Protein AF-A0A970DCN6-F1 (afdb_monomer)

Foldseek 3Di:
DDDDLQADQEEEEDAPVCLVLRVVLCNLLRNQEYEYFVVGDHDPSRLPDNHAYEYEDALQQLDQPVCVVCVVFFFKFKDKFDWDFAQDQKDKTQRQAFFDPQFKDFDPVDPCLVAKWKDQLQVRDTADSVQWDDDNVRNMIMGGRDDGGTIMMMTGMIGGAAQDVNVCCCVVVVVDPPDGGTGGQCVDPVSLVVSLVSLLVVLVVSLSHQEYEYQAFHFFFDWTATPDPVCGTPDFFDAACRRNDDPVLQVVLCVVVVDGDHSCLQCVSVPRQGQFFLHDPVRVSVQQSLLVVRLVSLLVSQVSCVVSVHAYEHESHTRCRSCQQLDPSNLSSQHQEYEYEAQALLVLVVQLVRPNHNFGEYAYDDALDCARPVRARCLHPPHDVQVSRLQSCLRRVLLCLQGNGSHYYHHDDSVSCPPPVSNSNSSSVSSSVNSVSVVLVVQFGWAADPAAEEQEFSQWSSQRSHTRPHQDFPFFQSQLSSLCSNHRHHYGGDYLVRCLVPFDDPRHQEYEQGGDANTRRLPHPSLQDVVSVVRVLVCQLVAHFYEYAAQHCAYPDDPFGRSVCVQQQKGADPPPCPVPDADDEDADPDDQLCPLPPDADPQDDFAPRMGGPDHQKHQNHDDPRHRQWIWHRNNNFIYIYGRHHGNDLSRSSSVLSSVCVRSVNSLCSLAQDKPDSQKHWTAGVSQQKIKIFGSAQAWDWIWTQHNVRDTDIDIDHGGDMDIDRD

Sequence (726 aa):
MGKDYTKGSFTLPGEAGYEELTLELAEKWGADVIRDSDGTQLSEQILASDYDIYSTLCLIRADNEWAKANMDKLQQCFLMSYPVVAESDTVTIDLLRGYNKDQFLVNCNDDPKEFWQVFNRTTGEEVPLSDWTLDPEKGTVTVKNTFKWHRYTVNFLVYRIWEEISAYNHVTNDWGDREHLMPIEPMYPETQARILEILEQWLIDHPHTKVVRFTSLFYNFFWLWSDDPKQRFIVNDWGSYEFSVNAYAIREFEKVKGYRLTSEDFVNKGLYNNSYLPPAKKYRDWMEFINNFVVDFGKKCVELVHKHGKKAYVFYNDHWVGMEPTLERWKEFNFDGIIDGIFNGFEARKVAETPHVDVREIRLHPYFFPTGVNGAPSFLPEGNPTLECKTYWMDIRRALLRKCVDRIGFGGYLSLVANHPDFIEYVAELAQEFRRIKELHQIDQPNTSSFKVAFLTAWGNMRAWGCRGHFNRGNFYNEAMESISGLPVEIEFISFDDILANGIPDHIQVIINAGRLDDAWSGGWYWKNPKVIEIITEWVSQGGGLIGIGEPSAAKHSSQYFQLSHLFGVEREIGLTVAWEKYPYEKTEKHFITADLSEQVDLGKVIDGIYVLGPETKVLAEQDGCPVITEYQFKQGRVIYFAGHQFKPDNIRLLHRAIFYAAGKEEEFADWLSSNINVECAYFAKANQLVVINNSFEVQTATITTPNKKEIKVELEPNASVFIDL

Radius of gyration: 27.16 Å; Cα contacts (8 Å, |Δi|>4): 1627; chains: 1; bounding box: 63×73×74 Å

pLDDT: mean 95.56, std 4.94, range [37.28, 98.94]

Solvent-accessible surface area (backbone atoms only — not comparable to full-atom values): 37819 Å² total; per-residue (Å²): 130,83,83,82,48,62,62,50,57,26,36,38,32,27,36,54,94,40,59,69,60,40,56,52,48,30,61,63,44,6,36,46,31,38,23,49,28,96,94,51,45,65,37,70,71,61,61,70,41,97,51,45,27,39,38,79,43,41,63,36,50,70,50,50,69,61,35,70,76,36,64,90,45,33,28,21,24,70,47,63,24,66,72,43,68,16,86,37,50,47,39,76,42,57,51,61,60,70,39,28,66,71,39,45,41,79,48,76,86,56,61,56,87,79,54,35,47,38,31,36,66,69,82,69,44,74,52,60,78,89,37,45,47,79,40,78,92,78,45,29,37,40,36,47,84,38,58,62,73,32,32,35,33,43,31,39,52,25,33,37,53,31,32,64,68,63,47,49,52,35,68,75,66,63,52,77,87,62,79,73,43,28,30,40,32,62,88,43,70,70,43,40,53,50,46,52,51,51,49,56,51,49,58,65,76,42,74,66,48,44,29,43,33,26,60,17,60,71,21,40,39,30,70,41,47,25,64,44,81,92,46,46,62,74,44,70,21,47,72,10,64,51,42,68,37,38,77,66,55,46,55,52,44,22,73,75,71,72,53,76,82,54,44,58,72,45,34,44,94,76,55,43,64,29,67,54,44,45,75,51,71,72,48,50,54,48,50,51,53,44,23,52,51,42,39,63,52,47,20,56,55,35,52,52,39,45,75,71,76,27,41,34,30,39,32,75,44,68,17,35,51,37,55,53,62,70,43,84,66,37,55,68,33,61,41,46,23,42,32,35,82,42,70,32,13,25,48,41,41,38,48,36,65,48,63,74,48,85,34,27,33,41,31,44,48,64,49,41,38,52,56,30,98,89,69,44,44,35,55,38,96,90,33,54,45,44,61,49,28,52,56,30,46,48,40,25,47,43,8,39,63,64,43,49,50,65,30,41,31,47,48,37,47,48,79,64,51,75,86,37,65,70,36,57,51,49,50,30,54,49,44,31,50,49,46,54,56,37,50,48,59,74,70,29,65,46,61,54,50,100,50,28,36,28,42,43,19,49,58,14,42,78,45,48,63,58,59,61,56,70,93,57,83,91,38,36,41,55,22,50,46,43,38,49,32,46,41,61,58,45,80,47,42,39,23,57,67,50,36,74,74,71,45,78,60,88,68,51,33,28,41,38,27,20,21,40,67,55,20,9,42,22,24,12,76,56,58,73,37,66,66,57,53,50,54,53,51,51,45,24,44,73,36,30,8,39,38,32,26,40,32,33,41,20,34,100,48,93,96,44,46,30,67,50,23,89,48,40,26,35,43,60,60,82,80,84,52,79,90,53,88,73,59,79,84,66,73,46,90,78,50,82,46,59,67,82,63,90,66,82,90,77,36,72,69,62,54,71,53,34,44,46,75,46,86,75,36,43,25,61,38,67,56,98,93,24,56,37,27,33,40,13,74,39,83,62,7,29,18,36,32,25,20,31,42,43,70,45,48,70,46,36,50,32,51,53,35,41,52,31,51,22,51,73,36,64,86,60,58,53,44,58,28,50,76,27,67,52,36,51,57,42,42,23,72,82,70,39,33,38,38,37,37,31,65,40,90,50,75,44,66,38,39,35,25,36,82,88,68,51,75,46,78,50,77,37,54,49,61,33,73,48,80,43,81,115

Secondary structure (DSSP, 8-state):
-----SSSSEEEE--TT-HHHHHHHHHHHT-SEEE--TT----HHHHTSSSEEEEEE-GGGS-HHHHHHTGGGB-EEEEEPPPEE-SSSEEEEESSTTB-TTTEEE--SS-HHHH-EEEETTTTEEPPGGGEEEETTTTEEEEESPPTT-EEEEEEEEEE-S-HHHHHHHHHTT-TTPPPPPPB-TTSHHHHHHHHHHHHHHHHH-TTEEEEEES--SB--EEEEBS-GGG-EEEEETT--GGG--HHHHHHHHHHHSS---HHHHHGGGTTT-TTSPPPHHHHHHHHHHHHHHHHHHHHHHHHHHHTT-EEEEESSSS-BTT-TTSGGGGGG--SEEEEE--SHHHHHHHHT--S-SEEEEE-SS-BSSS-TTS--TTSTT--HHHHHHHHHHHHHHHHHHS--SEEE--B-GGGGTT-HHHHHHHHHHHHHHHHHHHHHHH------SSEEEEEESSGGGGTT--SSS--TT-HHHHHHHHHHTSSSEEEEEEHHHHHHH-S-TTEEEEEEEE-TT-TTTTGGGGG-HHHHHHHHHHHHTT-EEEEEESTTEEEETTEEETTHHHHSEEE-SSSSTTSPPPP--B-S--STTTT--SS---SS---SEEESSTTSEEEEEETTEEEEEEEEETTEEEEEES----SHHHHHHHHHHHHHHTT-TTTTTTTEESSTTEEEEEETTTTEEEEEE-SSS-EEEEEEPTT--EEEEEE-TT-EEEEE-

Nearest PDB structures (foldseek):
  3wfz-assembly2_C  TM=9.511E-01  e=4.112E-90  Bifidobacterium longum subsp. longum JCM 1217
  2zut-assembly2_D  TM=9.539E-01  e=1.797E-88  Bifidobacterium longum
  2zus-assembly1_B  TM=9.542E-01  e=6.720E-88  Bifidobacterium longum
  2zuw-assembly1_B  TM=9.445E-01  e=1.652E-87  Bifidobacterium longum
  2zuw-assembly2_D  TM=9.182E-01  e=2.572E-83  Bifidobacterium longum

Structure (mmCIF, N/CA/C/O backbone):
data_AF-A0A970DCN6-F1
#
_entry.id   AF-A0A970DCN6-F1
#
loop_
_atom_site.group_PDB
_atom_site.id
_atom_site.type_symbol
_atom_site.label_atom_id
_atom_site.label_alt_id
_atom_site.label_comp_id
_atom_site.label_asym_id
_atom_site.label_entity_id
_atom_site.label_seq_id
_atom_site.pdbx_PDB_ins_code
_atom_site.Cartn_x
_atom_site.Cartn_y
_atom_site.Cartn_z
_atom_site.occupancy
_atom_site.B_iso_or_equiv
_atom_site.auth_seq_id
_atom_site.auth_comp_id
_atom_site.auth_asym_id
_atom_site.auth_atom_id
_atom_site.pdbx_PDB_model_num
ATOM 1 N N . MET A 1 1 ? -10.907 -24.173 35.607 1.00 37.28 1 MET A N 1
ATOM 2 C CA . MET A 1 1 ? -9.503 -24.269 35.158 1.00 37.28 1 MET A CA 1
ATOM 3 C C . MET A 1 1 ? -9.335 -23.203 34.101 1.00 37.28 1 MET A C 1
ATOM 5 O O . MET A 1 1 ? -10.113 -23.217 33.156 1.00 37.28 1 MET A O 1
ATOM 9 N N . GLY A 1 2 ? -8.463 -22.220 34.337 1.00 56.88 2 GLY A N 1
ATOM 10 C CA . GLY A 1 2 ? -8.186 -21.182 33.342 1.00 56.88 2 GLY A CA 1
ATOM 11 C C . GLY A 1 2 ? -7.625 -21.826 32.079 1.00 56.88 2 GLY A C 1
ATOM 12 O O . GLY A 1 2 ? -6.911 -22.825 32.176 1.00 56.88 2 GLY A O 1
ATOM 13 N N . LYS A 1 3 ? -8.015 -21.315 30.913 1.00 67.81 3 LYS A N 1
ATOM 14 C CA . LYS A 1 3 ? -7.442 -21.761 29.646 1.00 67.81 3 LYS A CA 1
ATOM 15 C C . LYS A 1 3 ? -5.976 -21.343 29.571 1.00 67.81 3 LYS A C 1
ATOM 17 O O . LYS A 1 3 ? -5.603 -20.294 30.092 1.00 67.81 3 LYS A O 1
ATOM 22 N N . ASP A 1 4 ? -5.173 -22.199 28.958 1.00 82.12 4 ASP A N 1
ATOM 23 C CA . ASP A 1 4 ? -3.737 -22.015 28.810 1.00 82.12 4 ASP A CA 1
ATOM 24 C C . ASP A 1 4 ? -3.438 -21.285 27.492 1.00 82.12 4 ASP A C 1
ATOM 26 O O . ASP A 1 4 ? -3.705 -21.813 26.413 1.00 82.12 4 ASP A O 1
ATOM 30 N N . TYR A 1 5 ? -2.905 -20.065 27.586 1.00 90.75 5 TYR A N 1
ATOM 31 C CA . TYR A 1 5 ? -2.490 -19.249 26.439 1.00 90.75 5 TYR A CA 1
ATOM 32 C C . TYR A 1 5 ? -0.970 -19.286 26.227 1.00 90.75 5 TYR A C 1
ATOM 34 O O . TYR A 1 5 ? -0.407 -18.381 25.615 1.00 90.75 5 TYR A O 1
ATOM 42 N N . THR A 1 6 ? -0.267 -20.291 26.750 1.00 90.38 6 THR A N 1
ATOM 43 C CA . THR A 1 6 ? 1.201 -20.324 26.692 1.00 90.38 6 THR A CA 1
ATOM 44 C C . THR A 1 6 ? 1.769 -20.895 25.397 1.00 90.38 6 THR A C 1
ATOM 46 O O . THR A 1 6 ? 2.939 -20.641 25.144 1.00 90.38 6 THR A O 1
ATOM 49 N N . LYS A 1 7 ? 0.991 -21.592 24.547 1.00 94.38 7 LYS A N 1
ATOM 50 C CA . LYS A 1 7 ? 1.510 -22.266 23.336 1.00 94.38 7 LYS A CA 1
ATOM 51 C C . LYS A 1 7 ? 0.665 -22.075 22.073 1.00 94.38 7 LYS A C 1
ATOM 53 O O . LYS A 1 7 ? -0.546 -21.866 22.137 1.00 94.38 7 LYS A O 1
ATOM 58 N N . GLY A 1 8 ? 1.321 -22.211 20.921 1.00 96.06 8 GLY A N 1
ATOM 59 C CA . GLY A 1 8 ? 0.730 -22.224 19.585 1.00 96.06 8 GLY A CA 1
ATOM 60 C C . GLY A 1 8 ? 0.589 -20.845 18.940 1.00 96.06 8 GLY A C 1
ATOM 61 O O . GLY A 1 8 ? 0.765 -19.813 19.588 1.00 96.06 8 GLY A O 1
ATOM 62 N N . SER A 1 9 ? 0.201 -20.828 17.661 1.00 97.31 9 SER A N 1
ATOM 63 C CA . SER A 1 9 ? -0.069 -19.597 16.889 1.00 97.31 9 SER A CA 1
ATOM 64 C C . SER A 1 9 ? 1.116 -18.614 16.833 1.00 97.31 9 SER A C 1
ATOM 66 O O . SER A 1 9 ? 0.899 -17.408 16.695 1.00 97.31 9 SER A O 1
ATOM 68 N N . PHE A 1 10 ? 2.349 -19.121 16.955 1.00 98.31 10 PHE A N 1
ATOM 69 C CA . PHE A 1 10 ? 3.566 -18.313 16.971 1.00 98.31 10 PHE A CA 1
ATOM 70 C C . PHE A 1 10 ? 4.681 -18.953 16.130 1.00 98.31 10 PHE A C 1
ATOM 72 O O . PHE A 1 10 ? 5.047 -20.111 16.342 1.00 98.31 10 PHE A O 1
ATOM 79 N N . THR A 1 11 ? 5.228 -18.188 15.186 1.00 97.94 11 THR A N 1
ATOM 80 C CA . THR A 1 11 ? 6.326 -18.608 14.301 1.00 97.94 11 THR A CA 1
ATOM 81 C C . THR A 1 11 ? 7.648 -17.962 14.731 1.00 97.94 11 THR A C 1
ATOM 83 O O . THR A 1 11 ? 7.776 -16.734 14.742 1.00 97.94 11 THR A O 1
ATOM 86 N N . LEU A 1 12 ? 8.639 -18.786 15.077 1.00 97.06 12 LEU A N 1
ATOM 87 C CA . LEU A 1 12 ? 9.961 -18.365 15.553 1.00 97.06 12 LEU A CA 1
ATOM 88 C C . LEU A 1 12 ? 11.028 -18.500 14.443 1.00 97.06 12 LEU A C 1
ATOM 90 O O . LEU A 1 12 ? 11.077 -19.541 13.785 1.00 97.06 12 LEU A O 1
ATOM 94 N N . PRO A 1 13 ? 11.924 -17.514 14.233 1.00 94.94 13 PRO A N 1
ATOM 95 C CA . PRO A 1 13 ? 13.093 -17.719 13.384 1.00 94.94 13 PRO A CA 1
ATOM 96 C C . PRO A 1 13 ? 14.140 -18.596 14.090 1.00 94.94 13 PRO A C 1
ATOM 98 O O . PRO A 1 13 ? 14.467 -18.356 15.248 1.00 94.94 13 PRO A O 1
ATOM 101 N N . GLY A 1 14 ? 14.680 -19.588 13.385 1.00 92.56 14 GLY A N 1
ATOM 102 C CA . GLY A 1 14 ? 15.774 -20.446 13.841 1.00 92.56 14 GLY A CA 1
ATOM 103 C C . GLY A 1 14 ? 17.102 -20.129 13.148 1.00 92.56 14 GLY A C 1
ATOM 104 O O . GLY A 1 14 ? 17.142 -19.566 12.049 1.00 92.56 14 GLY A O 1
ATOM 105 N N . GLU A 1 15 ? 18.203 -20.511 13.794 1.00 92.94 15 GLU A N 1
ATOM 106 C CA . GLU A 1 15 ? 19.565 -20.240 13.325 1.00 92.94 15 GLU A CA 1
ATOM 107 C C . GLU A 1 15 ? 20.503 -21.395 13.710 1.00 92.94 15 GLU A C 1
ATOM 109 O O . GLU A 1 15 ? 20.641 -21.731 14.888 1.00 92.94 15 GLU A O 1
ATOM 114 N N . ALA A 1 16 ? 21.139 -22.026 12.717 1.00 92.00 16 ALA A N 1
ATOM 115 C CA . ALA A 1 16 ? 22.151 -23.055 12.954 1.00 92.00 16 ALA A CA 1
ATOM 116 C C . ALA A 1 16 ? 23.319 -22.504 13.793 1.00 92.00 16 ALA A C 1
ATOM 118 O O . ALA A 1 16 ? 23.822 -21.412 13.528 1.00 92.00 16 ALA A O 1
ATOM 119 N N . GLY A 1 17 ? 23.758 -23.270 14.794 1.00 93.62 17 GLY A N 1
ATOM 120 C CA . GLY A 1 17 ? 24.734 -22.840 15.802 1.00 93.62 17 GLY A CA 1
ATOM 121 C C . GLY A 1 17 ? 24.121 -22.164 17.037 1.00 93.62 17 GLY A C 1
ATOM 122 O O . GLY A 1 17 ? 24.848 -21.884 17.990 1.00 93.62 17 GLY A O 1
ATOM 123 N N . TYR A 1 18 ? 22.804 -21.926 17.041 1.00 94.12 18 TYR A N 1
ATOM 124 C CA . TYR A 1 18 ? 22.037 -21.369 18.161 1.00 94.12 18 TYR A CA 1
ATOM 125 C C . TYR A 1 18 ? 20.830 -22.258 18.514 1.00 94.12 18 TYR A C 1
ATOM 127 O O . TYR A 1 18 ? 19.748 -21.774 18.850 1.00 94.12 18 TYR A O 1
ATOM 135 N N . GLU A 1 19 ? 20.998 -23.580 18.434 1.00 94.94 19 GLU A N 1
ATOM 136 C CA . GLU A 1 19 ? 19.940 -24.572 18.658 1.00 94.94 19 GLU A CA 1
ATOM 137 C C . GLU A 1 19 ? 19.341 -24.485 20.062 1.00 94.94 19 GLU A C 1
ATOM 139 O O . GLU A 1 19 ? 18.122 -24.495 20.212 1.00 94.94 19 GLU A O 1
ATOM 144 N N . GLU A 1 20 ? 20.193 -24.383 21.085 1.00 95.31 20 GLU A N 1
ATOM 145 C CA . GLU A 1 20 ? 19.766 -24.297 22.486 1.00 95.31 20 GLU A CA 1
ATOM 146 C C . GLU A 1 20 ? 18.894 -23.059 22.716 1.00 95.31 20 GLU A C 1
ATOM 148 O O . GLU A 1 20 ? 17.771 -23.183 23.202 1.00 95.31 20 GLU A O 1
ATOM 153 N N . LEU A 1 21 ? 19.360 -21.893 22.253 1.00 95.44 21 LEU A N 1
ATOM 154 C CA . LEU A 1 21 ? 18.603 -20.641 22.311 1.00 95.44 21 LEU A CA 1
ATOM 155 C C . LEU A 1 21 ? 17.282 -20.744 21.536 1.00 95.44 21 LEU A C 1
ATOM 157 O O . LEU A 1 21 ? 16.248 -20.285 22.014 1.00 95.44 21 LEU A O 1
ATOM 161 N N . THR A 1 22 ? 17.301 -21.363 20.351 1.00 95.38 22 THR A N 1
ATOM 162 C CA . THR A 1 22 ? 16.099 -21.560 19.527 1.00 95.38 22 THR A CA 1
ATOM 163 C C . THR A 1 22 ? 15.044 -22.362 20.278 1.00 95.38 22 THR A C 1
ATOM 165 O O . THR A 1 22 ? 13.892 -21.942 20.343 1.00 95.38 22 THR A O 1
ATOM 168 N N . LEU A 1 23 ? 15.422 -23.493 20.872 1.00 95.06 23 LEU A N 1
ATOM 169 C CA . LEU A 1 23 ? 14.485 -24.365 21.581 1.00 95.06 23 LEU A CA 1
ATOM 170 C C . LEU A 1 23 ? 14.014 -23.749 22.909 1.00 95.06 23 LEU A C 1
ATOM 172 O O . LEU A 1 23 ? 12.840 -23.879 23.254 1.00 95.06 23 LEU A O 1
ATOM 176 N N . GLU A 1 24 ? 14.885 -23.031 23.625 1.00 96.06 24 GLU A N 1
ATOM 177 C CA . GLU A 1 24 ? 14.510 -22.288 24.835 1.00 96.06 24 GLU A CA 1
ATOM 178 C C . GLU A 1 24 ? 13.463 -21.210 24.526 1.00 96.06 24 GLU A C 1
ATOM 180 O O . GLU A 1 24 ? 12.417 -21.140 25.180 1.00 96.06 24 GLU A O 1
ATOM 185 N N . LEU A 1 25 ? 13.710 -20.389 23.500 1.00 97.06 25 LEU A N 1
ATOM 186 C CA . LEU A 1 25 ? 12.782 -19.335 23.098 1.00 97.06 25 LEU A CA 1
ATOM 187 C C . LEU A 1 25 ? 11.505 -19.899 22.473 1.00 97.06 25 LEU A C 1
ATOM 189 O O . LEU A 1 25 ? 10.436 -19.328 22.684 1.00 97.06 25 LEU A O 1
ATOM 193 N N . ALA A 1 26 ? 11.573 -21.033 21.772 1.00 96.88 26 ALA A N 1
ATOM 194 C CA . ALA A 1 26 ? 10.388 -21.710 21.261 1.00 96.88 26 ALA A CA 1
ATOM 195 C C . ALA A 1 26 ? 9.452 -22.138 22.399 1.00 96.88 26 ALA A C 1
ATOM 197 O O . ALA A 1 26 ? 8.249 -21.905 22.316 1.00 96.88 26 ALA A O 1
ATOM 198 N N . GLU A 1 27 ? 9.982 -22.688 23.494 1.00 96.56 27 GLU A N 1
ATOM 199 C CA . GLU A 1 27 ? 9.168 -23.017 24.668 1.00 96.56 27 GLU A CA 1
ATOM 200 C C . GLU A 1 27 ? 8.674 -21.753 25.392 1.00 96.56 27 GLU A C 1
ATOM 202 O O . GLU A 1 27 ? 7.486 -21.654 25.703 1.00 96.56 27 GLU A O 1
ATOM 207 N N . LYS A 1 28 ? 9.544 -20.756 25.616 1.00 96.94 28 LYS A N 1
ATOM 208 C CA . LYS A 1 28 ? 9.196 -19.529 26.359 1.00 96.94 28 LYS A CA 1
ATOM 209 C C . LYS A 1 28 ? 8.153 -18.669 25.646 1.00 96.94 28 LYS A C 1
ATOM 211 O O . LYS A 1 28 ? 7.235 -18.159 26.285 1.00 96.94 28 LYS A O 1
ATOM 216 N N . TRP A 1 29 ? 8.290 -18.488 24.335 1.00 97.81 29 TRP A N 1
ATOM 217 C CA . TRP A 1 29 ? 7.327 -17.742 23.522 1.00 97.81 29 TRP A CA 1
ATOM 218 C C . TRP A 1 29 ? 6.151 -18.610 23.082 1.00 97.81 29 TRP A C 1
ATOM 220 O O . TRP A 1 29 ? 5.159 -18.084 22.576 1.00 97.81 29 TRP A O 1
ATOM 230 N N . GLY A 1 30 ? 6.217 -19.926 23.299 1.00 97.38 30 GLY A N 1
ATOM 231 C CA . GLY A 1 30 ? 5.175 -20.869 22.914 1.00 97.38 30 GLY A CA 1
ATOM 232 C C . GLY A 1 30 ? 5.054 -21.058 21.408 1.00 97.38 30 GLY A C 1
ATOM 233 O O . GLY A 1 30 ? 3.938 -21.190 20.901 1.00 97.38 30 GLY A O 1
ATOM 234 N N . ALA A 1 31 ? 6.172 -21.001 20.690 1.00 97.69 31 ALA A N 1
ATOM 235 C CA . ALA A 1 31 ? 6.213 -21.287 19.268 1.00 97.69 31 ALA A CA 1
ATOM 236 C C . ALA A 1 31 ? 5.726 -22.713 18.993 1.00 97.69 31 ALA A C 1
ATOM 238 O O . ALA A 1 31 ? 5.958 -23.632 19.769 1.00 97.69 31 ALA A O 1
ATOM 239 N N . ASP A 1 32 ? 5.028 -22.892 17.885 1.00 96.94 32 ASP A N 1
ATOM 240 C CA . ASP A 1 32 ? 4.663 -24.195 17.316 1.00 96.94 32 ASP A CA 1
ATOM 241 C C . ASP A 1 32 ? 5.295 -24.398 15.933 1.00 96.94 32 ASP A C 1
ATOM 243 O O . ASP A 1 32 ? 5.264 -25.499 15.389 1.00 96.94 32 ASP A O 1
ATOM 247 N N . VAL A 1 33 ? 5.908 -23.343 15.392 1.00 96.94 33 VAL A N 1
ATOM 248 C CA . VAL A 1 33 ? 6.573 -23.331 14.094 1.00 96.94 33 VAL A CA 1
ATOM 249 C C . VAL A 1 33 ? 7.957 -22.700 14.222 1.00 96.94 33 VAL A C 1
ATOM 251 O O . VAL A 1 33 ? 8.101 -21.646 14.849 1.00 96.94 33 VAL A O 1
ATOM 254 N N . ILE A 1 34 ? 8.948 -23.298 13.556 1.00 96.38 34 ILE A N 1
ATOM 255 C CA . ILE A 1 34 ? 10.286 -22.726 13.367 1.00 96.38 34 ILE A CA 1
ATOM 256 C C . ILE A 1 34 ? 10.558 -22.505 11.871 1.00 96.38 34 ILE A C 1
ATOM 258 O O . ILE A 1 34 ? 10.177 -23.314 11.023 1.00 96.38 34 ILE A O 1
ATOM 262 N N . ARG A 1 35 ? 11.218 -21.392 11.540 1.00 92.56 35 ARG A N 1
ATOM 263 C CA . ARG A 1 35 ? 11.508 -20.955 10.165 1.00 92.56 35 ARG A CA 1
ATOM 264 C C . ARG A 1 35 ? 12.978 -20.558 10.002 1.00 92.56 35 ARG A C 1
ATOM 266 O O . ARG A 1 35 ? 13.514 -19.880 10.871 1.00 92.56 35 ARG A O 1
ATOM 273 N N . ASP A 1 36 ? 13.612 -20.916 8.884 1.00 83.56 36 ASP A N 1
ATOM 274 C CA . ASP A 1 36 ? 14.907 -20.330 8.468 1.00 83.56 36 ASP A CA 1
ATOM 275 C C . ASP A 1 36 ? 14.807 -18.817 8.215 1.00 83.56 36 ASP A C 1
ATOM 277 O O . ASP A 1 36 ? 13.711 -18.305 8.128 1.00 83.56 36 ASP A O 1
ATOM 281 N N . SER A 1 37 ? 15.902 -18.063 8.090 1.00 77.94 37 SER A N 1
ATOM 282 C CA . SER A 1 37 ? 15.890 -16.669 7.607 1.00 77.94 37 SER A CA 1
ATOM 283 C C . SER A 1 37 ? 16.790 -16.497 6.388 1.00 77.94 37 SER A C 1
ATOM 285 O O . SER A 1 37 ? 17.704 -17.286 6.176 1.00 77.94 37 SER A O 1
ATOM 287 N N . ASP A 1 38 ? 16.572 -15.446 5.587 1.00 69.88 38 ASP A N 1
ATOM 288 C CA . ASP A 1 38 ? 17.511 -15.099 4.514 1.00 69.88 38 ASP A CA 1
ATOM 289 C C . ASP A 1 38 ? 18.907 -14.896 5.123 1.00 69.88 38 ASP A C 1
ATOM 291 O O . ASP A 1 38 ? 19.093 -14.044 5.989 1.00 69.88 38 ASP A O 1
ATOM 295 N N . GLY A 1 39 ? 19.878 -15.696 4.678 1.00 70.50 39 GLY A N 1
ATOM 296 C CA . GLY A 1 39 ? 21.244 -15.683 5.212 1.00 70.50 39 GLY A CA 1
ATOM 297 C C . GLY A 1 39 ? 21.519 -16.686 6.339 1.00 70.50 39 GLY A C 1
ATOM 298 O O . GLY A 1 39 ? 22.683 -16.849 6.693 1.00 70.50 39 GLY A O 1
ATOM 299 N N . THR A 1 40 ? 20.512 -17.400 6.851 1.00 78.12 40 THR A N 1
ATOM 300 C CA . THR A 1 40 ? 20.682 -18.510 7.806 1.00 78.12 40 THR A CA 1
ATOM 301 C C . THR A 1 40 ? 20.148 -19.824 7.239 1.00 78.12 40 THR A C 1
ATOM 303 O O . THR A 1 40 ? 19.522 -19.868 6.182 1.00 78.12 40 THR A O 1
ATOM 306 N N . GLN A 1 41 ? 20.429 -20.921 7.938 1.00 86.06 41 GLN A N 1
ATOM 307 C CA . GLN A 1 41 ? 19.840 -22.236 7.690 1.00 86.06 41 GLN A CA 1
ATOM 308 C C . GLN A 1 41 ? 19.442 -22.852 9.032 1.00 86.06 41 GLN A C 1
ATOM 310 O O . GLN A 1 41 ? 19.970 -22.463 10.077 1.00 86.06 41 GLN A O 1
ATOM 315 N N . LEU A 1 42 ? 18.521 -23.813 9.005 1.00 91.12 42 LEU A N 1
ATOM 316 C CA . LEU A 1 42 ? 18.209 -24.636 10.172 1.00 91.12 42 LEU A CA 1
ATOM 317 C C . LEU A 1 42 ? 19.187 -25.810 10.241 1.00 91.12 42 LEU A C 1
ATOM 319 O O . LEU A 1 42 ? 19.507 -26.415 9.219 1.00 91.12 42 LEU A O 1
ATOM 323 N N . SER A 1 43 ? 19.651 -26.151 11.440 1.00 91.69 43 SER A N 1
ATOM 324 C CA . SER A 1 43 ? 20.461 -27.353 11.643 1.00 91.69 43 SER A CA 1
ATOM 325 C C . SER A 1 43 ? 19.601 -28.616 11.661 1.00 91.69 43 SER A C 1
ATOM 327 O O . SER A 1 43 ? 18.394 -28.559 11.907 1.00 91.69 43 SER A O 1
ATOM 329 N N . GLU A 1 44 ? 20.225 -29.782 11.459 1.00 91.38 44 GLU A N 1
ATOM 330 C CA . GLU A 1 44 ? 19.528 -31.075 11.540 1.00 91.38 44 GLU A CA 1
ATOM 331 C C . GLU A 1 44 ? 18.801 -31.265 12.878 1.00 91.38 44 GLU A C 1
ATOM 333 O O . GLU A 1 44 ? 17.712 -31.831 12.905 1.00 91.38 44 GLU A O 1
ATOM 338 N N . GLN A 1 45 ? 19.354 -30.744 13.979 1.00 92.31 45 GLN A N 1
ATOM 339 C CA . GLN A 1 45 ? 18.714 -30.805 15.293 1.00 92.31 45 GLN A CA 1
ATOM 340 C C . GLN A 1 45 ? 17.382 -30.042 15.322 1.00 92.31 45 GLN A C 1
ATOM 342 O O . GLN A 1 45 ? 16.409 -30.545 15.880 1.00 92.31 45 GLN A O 1
ATOM 347 N N . ILE A 1 46 ? 17.318 -28.849 14.721 1.00 92.25 46 ILE A N 1
ATOM 348 C CA . ILE A 1 46 ? 16.074 -28.074 14.636 1.00 92.25 46 ILE A CA 1
ATOM 349 C C . ILE A 1 46 ? 15.101 -28.752 13.663 1.00 92.25 46 ILE A C 1
ATOM 351 O O . ILE A 1 46 ? 13.921 -28.890 13.974 1.00 92.25 46 ILE A O 1
ATOM 355 N N . LEU A 1 47 ? 15.585 -29.234 12.516 1.00 91.88 47 LEU A N 1
ATOM 356 C CA . LEU A 1 47 ? 14.758 -29.926 11.516 1.00 91.88 47 LEU A CA 1
ATOM 357 C C . LEU A 1 47 ? 14.146 -31.236 12.036 1.00 91.88 47 LEU A C 1
ATOM 359 O O . LEU A 1 47 ? 13.069 -31.636 11.590 1.00 91.88 47 LEU A O 1
ATOM 363 N N . ALA A 1 48 ? 14.833 -31.909 12.959 1.00 89.56 48 ALA A N 1
ATOM 364 C CA . ALA A 1 48 ? 14.382 -33.138 13.603 1.00 89.56 48 ALA A CA 1
ATOM 365 C C . ALA A 1 48 ? 13.620 -32.902 14.921 1.00 89.56 48 ALA A C 1
ATOM 367 O O . ALA A 1 48 ? 13.299 -33.870 15.610 1.00 89.56 48 ALA A O 1
ATOM 368 N N . SER A 1 49 ? 13.358 -31.645 15.289 1.00 91.88 49 SER A N 1
ATOM 369 C CA . SER A 1 49 ? 12.567 -31.303 16.474 1.00 91.88 49 SER A CA 1
ATOM 370 C C . SER A 1 49 ? 11.068 -31.572 16.269 1.00 91.88 49 SER A C 1
ATOM 372 O O . SER A 1 49 ? 10.616 -31.858 15.161 1.00 91.88 49 SER A O 1
ATOM 374 N N . ASP A 1 50 ? 10.283 -31.451 17.342 1.00 92.00 50 ASP A N 1
ATOM 375 C CA . ASP A 1 50 ? 8.826 -31.648 17.308 1.00 92.00 50 ASP A CA 1
ATOM 376 C C . ASP A 1 50 ? 8.047 -30.423 16.770 1.00 92.00 50 ASP A C 1
ATOM 378 O O . ASP A 1 50 ? 6.815 -30.420 16.793 1.00 92.00 50 ASP A O 1
ATOM 382 N N . TYR A 1 51 ? 8.738 -29.376 16.300 1.00 95.38 51 TYR A N 1
ATOM 383 C CA . TYR A 1 51 ? 8.119 -28.167 15.747 1.00 95.38 51 TYR A CA 1
ATOM 384 C C . TYR A 1 51 ? 7.845 -28.304 14.245 1.00 95.38 51 TYR A C 1
ATOM 386 O O . TYR A 1 51 ? 8.618 -28.914 13.502 1.00 95.38 51 TYR A O 1
ATOM 394 N N . ASP A 1 52 ? 6.770 -27.675 13.770 1.00 95.62 52 ASP A N 1
ATOM 395 C CA . ASP A 1 52 ? 6.512 -27.588 12.335 1.00 95.62 52 ASP A CA 1
ATOM 396 C C . ASP A 1 52 ? 7.554 -26.678 11.663 1.00 95.62 52 ASP A C 1
ATOM 398 O O . ASP A 1 52 ? 7.886 -25.602 12.162 1.00 95.62 52 ASP A O 1
ATOM 402 N N . ILE A 1 53 ? 8.059 -27.096 10.500 1.00 96.12 53 ILE A N 1
ATOM 403 C CA . ILE A 1 53 ? 9.098 -26.358 9.776 1.00 96.12 53 ILE A CA 1
ATOM 404 C C . ILE A 1 53 ? 8.497 -25.567 8.617 1.00 96.12 53 ILE A C 1
ATOM 406 O O . ILE A 1 53 ? 7.893 -26.139 7.697 1.00 96.12 53 ILE A O 1
ATOM 410 N N . TYR A 1 54 ? 8.711 -24.252 8.648 1.00 95.06 54 TYR A N 1
ATOM 411 C CA . TYR A 1 54 ? 8.516 -23.364 7.506 1.00 95.06 54 TYR A CA 1
ATOM 412 C C . TYR A 1 54 ? 9.848 -23.190 6.784 1.00 95.06 54 TYR A C 1
ATOM 414 O O . TYR A 1 54 ? 10.858 -22.858 7.403 1.00 95.06 54 TYR A O 1
ATOM 422 N N . SER A 1 55 ? 9.838 -23.351 5.466 1.00 93.06 55 SER A N 1
ATOM 423 C CA . SER A 1 55 ? 11.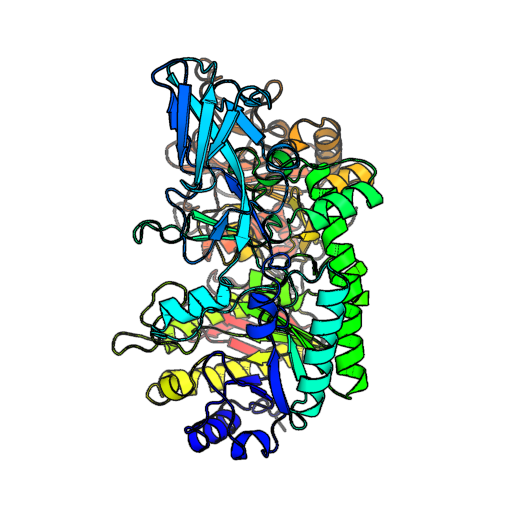024 -23.114 4.641 1.00 93.06 55 SER A CA 1
ATOM 424 C C . SER A 1 55 ? 10.711 -22.082 3.576 1.00 93.06 55 SER A C 1
ATOM 426 O O . SER A 1 55 ? 9.657 -22.137 2.931 1.00 93.06 55 SER A O 1
ATOM 428 N N . THR A 1 56 ? 11.611 -21.117 3.424 1.00 91.25 56 THR A N 1
ATOM 429 C CA . THR A 1 56 ? 11.434 -20.027 2.467 1.00 91.25 56 THR A CA 1
ATOM 430 C C . THR A 1 56 ? 11.957 -20.377 1.084 1.00 91.25 56 THR A C 1
ATOM 432 O O . THR A 1 56 ? 12.997 -21.009 0.933 1.00 91.25 56 THR A O 1
ATOM 435 N N . LEU A 1 57 ? 11.212 -19.969 0.054 1.00 92.75 57 LEU A N 1
ATOM 436 C CA . LEU A 1 57 ? 11.580 -20.223 -1.335 1.00 92.75 57 LEU A CA 1
ATOM 437 C C . LEU A 1 57 ? 11.204 -19.038 -2.226 1.00 92.75 57 LEU A C 1
ATOM 439 O O . LEU A 1 57 ? 10.057 -18.593 -2.229 1.00 92.75 57 LEU A O 1
ATOM 443 N N . CYS A 1 58 ? 12.169 -18.555 -3.008 1.00 94.94 58 CYS A N 1
ATOM 444 C CA . CYS A 1 58 ? 11.965 -17.541 -4.040 1.00 94.94 58 CYS A CA 1
ATOM 445 C C . CYS A 1 58 ? 12.307 -18.150 -5.406 1.00 94.94 58 CYS A C 1
ATOM 447 O O . CYS A 1 58 ? 13.479 -18.320 -5.744 1.00 94.94 58 CYS A O 1
ATOM 449 N N . LEU A 1 59 ? 11.281 -18.519 -6.176 1.00 96.00 59 LEU A N 1
ATOM 450 C CA . LEU A 1 59 ? 11.439 -19.333 -7.387 1.00 96.00 59 LEU A CA 1
ATOM 451 C C . LEU A 1 59 ? 12.223 -18.625 -8.496 1.00 96.00 59 LEU A C 1
ATOM 453 O O . LEU A 1 59 ? 13.049 -19.240 -9.164 1.00 96.00 59 LEU A O 1
ATOM 457 N N . ILE A 1 60 ? 11.989 -17.325 -8.677 1.00 96.25 60 ILE A N 1
ATOM 458 C CA . ILE A 1 60 ? 12.548 -16.550 -9.795 1.00 96.25 60 ILE A CA 1
ATOM 459 C C . ILE A 1 60 ? 14.054 -16.291 -9.691 1.00 96.25 60 ILE A C 1
ATOM 461 O O . ILE A 1 60 ? 14.648 -15.804 -10.645 1.00 96.25 60 ILE A O 1
ATOM 465 N N . ARG A 1 61 ? 14.679 -16.612 -8.555 1.00 94.31 61 ARG A N 1
ATOM 466 C CA . ARG A 1 61 ? 16.123 -16.433 -8.328 1.00 94.31 61 ARG A CA 1
ATOM 467 C C . ARG A 1 61 ? 16.808 -17.689 -7.788 1.00 94.31 61 ARG A C 1
ATOM 469 O O . ARG A 1 61 ? 17.876 -17.602 -7.189 1.00 94.31 61 ARG A O 1
ATOM 476 N N . ALA A 1 62 ? 16.173 -18.848 -7.960 1.00 91.88 62 ALA A N 1
ATOM 477 C CA . ALA A 1 62 ? 16.660 -20.115 -7.421 1.00 91.88 62 ALA A CA 1
ATOM 478 C C . ALA A 1 62 ? 17.789 -20.754 -8.255 1.00 91.88 62 ALA A C 1
ATOM 480 O O . ALA A 1 62 ? 18.434 -21.681 -7.776 1.00 91.88 62 ALA A O 1
ATOM 481 N N . ASP A 1 63 ? 18.040 -20.279 -9.481 1.00 95.50 63 ASP A N 1
ATOM 482 C CA . ASP A 1 63 ? 19.008 -20.888 -10.400 1.00 95.50 63 ASP A CA 1
ATOM 483 C C . ASP A 1 63 ? 19.779 -19.843 -11.218 1.00 95.50 63 ASP A C 1
ATOM 485 O O . ASP A 1 63 ? 19.404 -19.461 -12.332 1.00 95.50 63 ASP A O 1
ATOM 489 N N . ASN A 1 64 ? 20.887 -19.374 -10.641 1.00 96.25 64 ASN A N 1
ATOM 490 C CA . ASN A 1 64 ? 21.727 -18.355 -11.265 1.00 96.25 64 ASN A CA 1
ATOM 491 C C . ASN A 1 64 ? 22.531 -18.893 -12.462 1.00 96.25 64 ASN A C 1
ATOM 493 O O . ASN A 1 64 ? 22.873 -18.128 -13.364 1.00 96.25 64 ASN A O 1
ATOM 497 N N . GLU A 1 65 ? 22.838 -20.195 -12.499 1.00 97.31 65 GLU A N 1
ATOM 498 C CA . GLU A 1 65 ? 23.551 -20.810 -13.625 1.00 97.31 65 GLU A CA 1
ATOM 499 C C . GLU A 1 65 ? 22.679 -20.810 -14.881 1.00 97.31 65 GLU A C 1
ATOM 501 O O . GLU A 1 65 ? 23.125 -20.378 -15.949 1.00 97.31 65 GLU A O 1
ATOM 506 N N . TRP A 1 66 ? 21.413 -21.216 -14.746 1.00 97.88 66 TRP A N 1
ATOM 507 C CA . TRP A 1 66 ? 20.454 -21.146 -15.843 1.00 97.88 66 TRP A CA 1
ATOM 508 C C . TRP A 1 66 ? 20.199 -19.701 -16.277 1.00 97.88 66 TRP A C 1
ATOM 510 O O . TRP A 1 66 ? 20.169 -19.432 -17.479 1.00 97.88 66 TRP A O 1
ATOM 520 N N . ALA A 1 67 ? 20.085 -18.766 -15.326 1.00 97.62 67 ALA A N 1
ATOM 521 C CA . ALA A 1 67 ? 19.900 -17.343 -15.611 1.00 97.62 67 ALA A CA 1
ATOM 522 C C . ALA A 1 67 ? 21.044 -16.775 -16.476 1.00 97.62 67 ALA A C 1
ATOM 524 O O . ALA A 1 67 ? 20.792 -16.172 -17.519 1.00 97.62 67 ALA A O 1
ATOM 525 N N . LYS A 1 68 ? 22.307 -17.060 -16.125 1.00 97.06 68 LYS A N 1
ATOM 526 C CA . LYS A 1 68 ? 23.491 -16.659 -16.915 1.00 97.06 68 LYS A CA 1
ATOM 527 C C . LYS A 1 68 ? 23.517 -17.259 -18.315 1.00 97.06 68 LYS A C 1
ATOM 529 O O . LYS A 1 68 ? 23.990 -16.620 -19.252 1.00 97.06 68 LYS A O 1
ATOM 534 N N . ALA A 1 69 ? 23.048 -18.496 -18.457 1.00 97.81 69 ALA A N 1
ATOM 535 C CA . ALA A 1 69 ? 22.964 -19.162 -19.752 1.00 97.81 69 ALA A CA 1
ATOM 536 C C . ALA A 1 69 ? 21.809 -18.630 -20.625 1.00 97.81 69 ALA A C 1
ATOM 538 O O . ALA A 1 69 ? 21.822 -18.846 -21.835 1.00 97.81 69 ALA A O 1
ATOM 539 N N . ASN A 1 70 ? 20.838 -17.925 -20.031 1.00 97.50 70 ASN A N 1
ATOM 540 C CA . ASN A 1 70 ? 19.612 -17.447 -20.673 1.00 97.50 70 ASN A CA 1
ATOM 541 C C . ASN A 1 70 ? 19.359 -15.960 -20.374 1.00 97.50 70 ASN A C 1
ATOM 543 O O . ASN A 1 70 ? 18.269 -15.575 -19.951 1.00 97.50 70 ASN A O 1
ATOM 547 N N . MET A 1 71 ? 20.367 -15.111 -20.596 1.00 96.44 71 MET A N 1
ATOM 548 C CA . MET A 1 71 ? 20.290 -13.667 -20.314 1.00 96.44 71 MET A CA 1
ATOM 549 C C . MET A 1 71 ? 19.121 -12.958 -21.024 1.00 96.44 71 MET A C 1
ATOM 551 O O . MET A 1 71 ? 18.611 -11.961 -20.526 1.00 96.44 71 MET A O 1
ATOM 555 N N . ASP A 1 72 ? 18.670 -13.473 -22.171 1.00 96.06 72 ASP A N 1
ATOM 556 C CA . ASP A 1 72 ? 17.501 -12.989 -22.918 1.00 96.06 72 ASP A CA 1
ATOM 557 C C . ASP A 1 72 ? 16.155 -13.258 -22.212 1.00 96.06 72 ASP A C 1
ATOM 559 O O . ASP A 1 72 ? 15.130 -12.683 -22.580 1.00 96.06 72 ASP A O 1
ATOM 563 N N . LYS A 1 73 ? 16.160 -14.104 -21.176 1.00 97.25 73 LYS A N 1
ATOM 564 C CA . LYS A 1 73 ? 14.990 -14.519 -20.384 1.00 97.25 73 LYS A CA 1
ATOM 565 C C . LYS A 1 73 ? 15.052 -14.018 -18.945 1.00 97.25 73 LYS A C 1
ATOM 567 O O . LYS A 1 73 ? 14.362 -14.554 -18.080 1.00 97.25 73 LYS A O 1
ATOM 572 N N . LEU A 1 74 ? 15.871 -13.007 -18.667 1.00 98.06 74 LEU A N 1
ATOM 573 C CA . LEU A 1 74 ? 15.782 -12.276 -17.407 1.00 98.06 74 LEU A CA 1
ATOM 574 C C . LEU A 1 74 ? 14.565 -11.352 -17.412 1.00 98.06 74 LEU A C 1
ATOM 576 O O . LEU A 1 74 ? 14.094 -10.921 -18.469 1.00 98.06 74 LEU A O 1
ATOM 580 N N . GLN 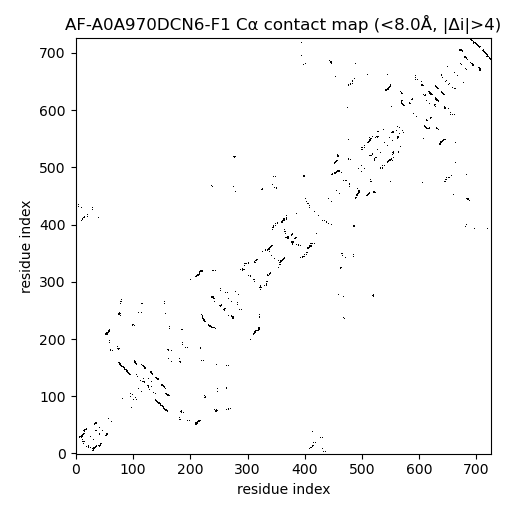A 1 75 ? 14.076 -11.026 -16.219 1.00 98.25 75 GLN A N 1
ATOM 581 C CA . GLN A 1 75 ? 13.048 -10.003 -16.061 1.00 98.25 75 GLN A CA 1
ATOM 582 C C . GLN A 1 75 ? 13.564 -8.664 -16.598 1.00 98.25 75 GLN A C 1
ATOM 584 O O . GLN A 1 75 ? 14.753 -8.346 -16.509 1.00 98.25 75 GLN A O 1
ATOM 589 N N . GLN A 1 76 ? 12.661 -7.877 -17.173 1.00 98.12 76 GLN A N 1
ATOM 590 C CA . GLN A 1 76 ? 12.980 -6.574 -17.744 1.00 98.12 76 GLN A CA 1
ATOM 591 C C . GLN A 1 76 ? 12.122 -5.487 -17.094 1.00 98.12 76 GLN A C 1
ATOM 593 O O . GLN A 1 76 ? 11.235 -5.764 -16.283 1.00 98.12 76 GLN A O 1
ATOM 598 N N . CYS A 1 77 ? 12.414 -4.240 -17.438 1.00 98.00 77 CYS A N 1
ATOM 599 C CA . CYS A 1 77 ? 11.512 -3.113 -17.245 1.00 98.00 77 CYS A CA 1
ATOM 600 C C . CYS A 1 77 ? 11.861 -1.986 -18.224 1.00 98.00 77 CYS A C 1
ATOM 602 O O . CYS A 1 77 ? 12.916 -2.004 -18.868 1.00 98.00 77 CYS A O 1
ATOM 604 N N . PHE A 1 78 ? 10.977 -0.993 -18.339 1.00 98.50 78 PHE A N 1
ATOM 605 C CA . PHE A 1 78 ? 11.322 0.270 -18.984 1.00 98.50 78 PHE A CA 1
ATOM 606 C C . PHE A 1 78 ? 11.932 1.245 -17.977 1.00 98.50 78 PHE A C 1
ATOM 608 O O . PHE A 1 78 ? 11.390 1.452 -16.893 1.00 98.50 78 PHE A O 1
ATOM 615 N N . LEU A 1 79 ? 13.002 1.922 -18.384 1.00 98.44 79 LEU A N 1
ATOM 616 C CA . LEU A 1 79 ? 13.531 3.105 -17.710 1.00 98.44 79 LEU A CA 1
ATOM 617 C C . LEU A 1 79 ? 13.367 4.335 -18.601 1.00 98.44 79 LEU A C 1
ATOM 619 O O . LEU A 1 79 ? 13.440 4.250 -19.826 1.00 98.44 79 LEU A O 1
ATOM 623 N N . MET A 1 80 ? 13.199 5.499 -17.981 1.00 98.50 80 MET A N 1
ATOM 624 C CA . MET A 1 80 ? 13.322 6.802 -18.630 1.00 98.50 80 MET A CA 1
ATOM 625 C C . MET A 1 80 ? 14.702 7.383 -18.344 1.00 98.50 80 MET A C 1
ATOM 627 O O . MET A 1 80 ? 15.067 7.564 -17.185 1.00 98.50 80 MET A O 1
ATOM 631 N N . SER A 1 81 ? 15.462 7.756 -19.366 1.00 98.50 81 SER A N 1
ATOM 632 C CA . SER A 1 81 ? 16.716 8.481 -19.157 1.00 98.50 81 SER A CA 1
ATOM 633 C C . SER A 1 81 ? 16.455 9.788 -18.398 1.00 98.50 81 SER A C 1
ATOM 635 O O . SER A 1 81 ? 15.404 10.420 -18.566 1.00 98.50 81 SER A O 1
ATOM 637 N N . TYR A 1 82 ? 17.435 10.277 -17.635 1.00 96.38 82 TYR A N 1
ATOM 638 C CA . TYR A 1 82 ? 17.335 11.639 -17.111 1.00 96.38 82 TYR A CA 1
ATOM 639 C C . TYR A 1 82 ? 17.178 12.640 -18.272 1.00 96.38 82 TYR A C 1
ATOM 641 O O . TYR A 1 82 ? 17.827 12.475 -19.312 1.00 96.38 82 TYR A O 1
ATOM 649 N N . PRO A 1 83 ? 16.329 13.677 -18.140 1.00 97.06 83 PRO A N 1
ATOM 650 C CA . PRO A 1 83 ? 16.109 14.608 -19.239 1.00 97.06 83 PRO A CA 1
ATOM 651 C C . PRO A 1 83 ? 17.356 15.438 -19.552 1.00 97.06 83 PRO A C 1
ATOM 653 O O . PRO A 1 83 ? 17.895 16.100 -18.663 1.00 97.06 83 PRO A O 1
ATOM 656 N N . VAL A 1 84 ? 17.758 15.476 -20.823 1.00 98.56 84 VAL A N 1
ATOM 657 C CA . VAL A 1 84 ? 18.903 16.262 -21.309 1.00 98.56 84 VAL A CA 1
ATOM 658 C C . VAL A 1 84 ? 18.407 17.466 -22.103 1.00 98.56 84 VAL A C 1
ATOM 660 O O . VAL A 1 84 ? 17.527 17.336 -22.951 1.00 98.56 84 VAL A O 1
ATOM 663 N N . VAL A 1 85 ? 18.952 18.651 -21.822 1.00 98.56 85 VAL A N 1
ATOM 664 C CA . VAL A 1 85 ? 18.645 19.875 -22.575 1.00 98.56 85 VAL A CA 1
ATOM 665 C C . VAL A 1 85 ? 19.472 19.890 -23.861 1.00 98.56 85 VAL A C 1
ATOM 667 O O . VAL A 1 85 ? 20.694 19.779 -23.804 1.00 98.56 85 VAL A O 1
ATOM 670 N N . ALA A 1 86 ? 18.827 20.042 -25.016 1.00 98.56 86 ALA A N 1
ATOM 671 C CA . ALA A 1 86 ? 19.529 20.193 -26.288 1.00 98.56 86 ALA A CA 1
ATOM 672 C C . ALA A 1 86 ? 20.099 21.613 -26.426 1.00 98.56 86 ALA A C 1
ATOM 674 O O . ALA A 1 86 ? 19.358 22.588 -26.347 1.00 98.56 86 ALA A O 1
ATOM 675 N N . GLU A 1 87 ? 21.400 21.764 -26.671 1.00 98.12 87 GLU A N 1
ATOM 676 C CA . GLU A 1 87 ? 22.030 23.085 -26.886 1.00 98.12 87 GLU A CA 1
ATOM 677 C C . GLU A 1 87 ? 22.168 23.457 -28.375 1.00 98.12 87 GLU A C 1
ATOM 679 O O . GLU A 1 87 ? 22.519 24.594 -28.728 1.00 98.12 87 GLU A O 1
ATOM 684 N N . SER A 1 88 ? 21.851 22.505 -29.253 1.00 97.75 88 SER A N 1
ATOM 685 C CA . SER A 1 88 ? 21.869 22.621 -30.709 1.00 97.75 88 SER A CA 1
ATOM 686 C C . SER A 1 88 ? 20.721 21.816 -31.338 1.00 97.75 88 SER A C 1
ATOM 688 O O . SER A 1 88 ? 19.734 21.487 -30.677 1.00 97.75 88 SER A O 1
ATOM 690 N N . ASP A 1 89 ? 20.845 21.531 -32.631 1.00 97.12 89 ASP A N 1
ATOM 691 C CA . ASP A 1 89 ? 19.982 20.653 -33.425 1.00 97.12 89 ASP A CA 1
ATOM 692 C C . ASP A 1 89 ? 20.234 19.151 -33.196 1.00 97.12 89 ASP A C 1
ATOM 694 O O . ASP A 1 89 ? 19.618 18.313 -33.854 1.00 97.12 89 ASP A O 1
ATOM 698 N N . THR A 1 90 ? 21.134 18.800 -32.274 1.00 98.12 90 THR A N 1
ATOM 699 C CA . THR A 1 90 ? 21.407 17.423 -31.859 1.00 98.12 90 THR A CA 1
ATOM 700 C C . THR A 1 90 ? 21.615 17.359 -30.343 1.00 98.12 90 THR A C 1
ATOM 702 O O . THR A 1 90 ? 22.183 18.273 -29.745 1.00 98.12 90 THR A O 1
ATOM 705 N N . VAL A 1 91 ? 21.214 16.255 -29.711 1.00 98.56 91 VAL A N 1
ATOM 706 C CA . VAL A 1 91 ? 21.555 15.938 -28.314 1.00 98.56 91 VAL A CA 1
ATOM 707 C C . VAL A 1 91 ? 21.906 14.460 -28.176 1.00 98.56 91 VAL A C 1
ATOM 709 O O . VAL A 1 91 ? 21.279 13.608 -28.801 1.00 98.56 91 VAL A O 1
ATOM 712 N N . THR A 1 92 ? 22.904 14.147 -27.352 1.00 98.56 92 THR A N 1
ATOM 713 C CA . THR A 1 92 ? 23.268 12.766 -27.005 1.00 98.56 92 THR A CA 1
ATOM 714 C C . THR A 1 92 ? 22.881 12.489 -25.560 1.00 98.56 92 THR A C 1
ATOM 716 O O . THR A 1 92 ? 23.182 13.282 -24.668 1.00 98.56 92 THR A O 1
ATOM 719 N N . ILE A 1 93 ? 22.210 11.364 -25.340 1.00 98.75 93 ILE A N 1
ATOM 720 C CA . ILE A 1 93 ? 21.648 10.952 -24.057 1.00 98.75 93 ILE A CA 1
ATOM 721 C C . ILE A 1 93 ? 22.328 9.651 -23.625 1.00 98.75 93 ILE A C 1
ATOM 723 O O . ILE A 1 93 ? 22.266 8.664 -24.353 1.00 98.75 93 ILE A O 1
ATOM 727 N N . ASP A 1 94 ? 22.965 9.656 -22.453 1.00 98.38 94 ASP A N 1
ATOM 728 C CA . ASP A 1 94 ? 23.436 8.445 -21.765 1.00 98.38 94 ASP A CA 1
ATOM 729 C C . ASP A 1 94 ? 22.250 7.766 -21.078 1.00 98.38 94 ASP A C 1
ATOM 731 O O . ASP A 1 94 ? 21.568 8.388 -20.260 1.00 98.38 94 ASP A O 1
ATOM 735 N N . LEU A 1 95 ? 21.983 6.516 -21.464 1.00 98.56 95 LEU A N 1
ATOM 736 C CA . LEU A 1 95 ? 20.795 5.776 -21.051 1.00 98.56 95 LEU A CA 1
ATOM 737 C C . LEU A 1 95 ? 20.803 5.484 -19.546 1.00 98.56 95 LEU A C 1
ATOM 739 O O . LEU A 1 95 ? 19.831 5.792 -18.860 1.00 98.56 95 LEU A O 1
ATOM 743 N N . LEU A 1 96 ? 21.907 4.940 -19.023 1.00 97.56 96 LEU A N 1
ATOM 744 C CA . LEU A 1 96 ? 22.007 4.474 -17.632 1.00 97.56 96 LEU A CA 1
ATOM 745 C C . LEU A 1 96 ? 22.599 5.514 -16.675 1.00 97.56 96 LEU A C 1
ATOM 747 O O . LEU A 1 96 ? 22.876 5.201 -15.518 1.00 97.56 96 LEU A O 1
ATOM 751 N N . ARG A 1 97 ? 22.802 6.755 -17.121 1.00 97.00 97 ARG A N 1
ATOM 752 C CA . ARG A 1 97 ? 23.242 7.834 -16.232 1.00 97.00 97 ARG A CA 1
ATOM 753 C C . ARG A 1 97 ? 22.291 7.959 -15.036 1.00 97.00 97 ARG A C 1
ATOM 755 O O . ARG A 1 97 ? 21.105 8.189 -15.243 1.00 97.00 97 ARG A O 1
ATOM 762 N N . GLY A 1 98 ? 22.822 7.896 -13.813 1.00 95.62 98 GLY A N 1
ATOM 763 C CA . GLY A 1 98 ? 22.050 8.055 -12.575 1.00 95.62 98 GLY A CA 1
ATOM 764 C C . GLY A 1 98 ? 21.403 6.766 -12.051 1.00 95.62 98 GLY A C 1
ATOM 765 O O . GLY A 1 98 ? 20.826 6.781 -10.963 1.00 95.62 98 GLY A O 1
ATOM 766 N N . TYR A 1 99 ? 21.484 5.669 -12.811 1.00 97.12 99 TYR A N 1
ATOM 767 C CA . TYR A 1 99 ? 20.938 4.360 -12.455 1.00 97.12 99 TYR A CA 1
ATOM 768 C C . TYR A 1 99 ? 22.039 3.419 -11.970 1.00 97.12 99 TYR A C 1
ATOM 770 O O . TYR A 1 99 ? 23.154 3.427 -12.495 1.00 97.12 99 TYR A O 1
ATOM 778 N N . ASN A 1 100 ? 21.708 2.563 -11.002 1.00 95.56 100 ASN A N 1
ATOM 779 C CA . ASN A 1 100 ? 22.631 1.537 -10.537 1.00 95.56 100 ASN A CA 1
ATOM 780 C C . ASN A 1 100 ? 22.886 0.494 -11.645 1.00 95.56 100 ASN A C 1
ATOM 782 O O . ASN A 1 100 ? 21.990 -0.252 -12.045 1.00 95.56 100 ASN A O 1
ATOM 786 N N . LYS A 1 101 ? 24.129 0.436 -12.130 1.00 95.81 101 LYS A N 1
ATOM 787 C CA . LYS A 1 101 ? 24.555 -0.465 -13.214 1.00 95.81 101 LYS A CA 1
ATOM 788 C C . LYS A 1 101 ? 24.753 -1.914 -12.767 1.00 95.81 101 LYS A C 1
ATOM 790 O O . LYS A 1 101 ? 24.836 -2.783 -13.624 1.00 95.81 101 LYS A O 1
ATOM 795 N N . ASP A 1 102 ? 24.778 -2.173 -11.462 1.00 94.81 102 ASP A N 1
ATOM 796 C CA . ASP A 1 102 ? 24.732 -3.532 -10.919 1.00 94.81 102 ASP A CA 1
ATOM 797 C C . ASP A 1 102 ? 23.301 -4.081 -10.926 1.00 94.81 102 ASP A C 1
ATOM 799 O O . ASP A 1 102 ? 23.117 -5.292 -10.901 1.00 94.81 102 ASP A O 1
ATOM 803 N N . GLN A 1 103 ? 22.284 -3.209 -10.981 1.00 95.88 10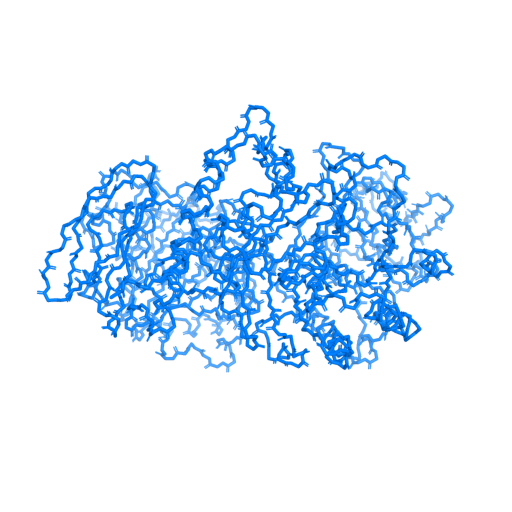3 GLN A N 1
ATOM 804 C CA . GLN A 1 103 ? 20.879 -3.610 -11.094 1.00 95.88 103 GLN A CA 1
ATOM 805 C C . GLN A 1 103 ? 20.456 -3.811 -12.556 1.00 95.88 103 GLN A C 1
ATOM 807 O O . GLN A 1 103 ? 19.670 -4.715 -12.848 1.00 95.88 103 GLN A O 1
ATOM 812 N N . PHE A 1 104 ? 20.969 -2.991 -13.483 1.00 97.00 104 PHE A N 1
ATOM 813 C CA . PHE A 1 104 ? 20.436 -2.898 -14.844 1.00 97.00 104 PHE A CA 1
ATOM 814 C C . PHE A 1 104 ? 21.474 -3.059 -15.954 1.00 97.00 104 PHE A C 1
ATOM 816 O O . PHE A 1 104 ? 22.544 -2.451 -15.934 1.00 97.00 104 PHE A O 1
ATOM 823 N N . LEU A 1 105 ? 21.069 -3.773 -17.005 1.00 97.12 105 LEU A N 1
ATOM 824 C CA . LEU A 1 105 ? 21.786 -3.893 -18.273 1.00 97.12 105 LEU A CA 1
ATOM 825 C C . LEU A 1 105 ? 20.871 -3.472 -19.428 1.00 97.12 105 LEU A C 1
ATOM 827 O O . LEU A 1 105 ? 19.757 -3.968 -19.539 1.00 97.12 105 LEU A O 1
ATOM 831 N N . VAL A 1 106 ? 21.326 -2.589 -20.322 1.00 98.12 106 VAL A N 1
ATOM 832 C CA . VAL A 1 106 ? 20.524 -2.157 -21.485 1.00 98.12 106 VAL A CA 1
ATOM 833 C C . VAL A 1 106 ? 20.180 -3.353 -22.381 1.00 98.12 106 VAL A C 1
ATOM 835 O O . VAL A 1 106 ? 21.069 -4.100 -22.787 1.00 98.12 106 VAL A O 1
ATOM 838 N N . ASN A 1 107 ? 18.896 -3.524 -22.715 1.00 97.50 107 ASN A N 1
ATOM 839 C CA . ASN A 1 107 ? 18.460 -4.573 -23.632 1.00 97.50 107 ASN A CA 1
ATOM 840 C C . ASN A 1 107 ? 18.668 -4.129 -25.087 1.00 97.50 107 ASN A C 1
ATOM 842 O O . ASN A 1 107 ? 17.895 -3.336 -25.618 1.00 97.50 107 ASN A O 1
ATOM 846 N N . CYS A 1 108 ? 19.691 -4.686 -25.734 1.00 94.12 108 CYS A N 1
ATOM 847 C CA . CYS A 1 108 ? 19.955 -4.510 -27.166 1.00 94.12 108 CYS A CA 1
ATOM 848 C C . CYS A 1 108 ? 19.607 -5.758 -28.005 1.00 94.12 108 CYS A C 1
ATOM 850 O O . CYS A 1 108 ? 19.918 -5.782 -29.195 1.00 94.12 108 CYS A O 1
ATOM 852 N N . ASN A 1 109 ? 19.019 -6.798 -27.396 1.00 94.31 109 ASN A N 1
ATOM 853 C CA . ASN A 1 109 ? 18.617 -8.028 -28.091 1.00 94.31 109 ASN A CA 1
ATOM 854 C C . ASN A 1 109 ? 17.253 -7.865 -28.773 1.00 94.31 109 ASN A C 1
ATOM 856 O O . ASN A 1 109 ? 17.048 -8.380 -29.870 1.00 94.31 109 ASN A O 1
ATOM 860 N N . ASP A 1 110 ? 16.332 -7.143 -28.131 1.00 96.00 110 ASP A N 1
ATOM 861 C CA . ASP A 1 110 ? 15.080 -6.707 -28.747 1.00 96.00 110 ASP A CA 1
ATOM 862 C C . ASP A 1 110 ? 15.292 -5.395 -29.510 1.00 96.00 110 ASP A C 1
ATOM 864 O O . ASP A 1 110 ? 16.041 -4.529 -29.059 1.00 96.00 110 ASP A O 1
ATOM 868 N N . ASP A 1 111 ? 14.623 -5.231 -30.659 1.00 96.75 111 ASP A N 1
ATOM 869 C CA . ASP A 1 111 ? 14.795 -4.053 -31.516 1.00 96.75 111 ASP A CA 1
ATOM 870 C C . ASP A 1 111 ? 14.393 -2.760 -30.773 1.00 96.75 111 ASP A C 1
ATOM 872 O O . ASP A 1 111 ? 13.208 -2.550 -30.484 1.00 96.75 111 ASP A O 1
ATOM 876 N N . PRO A 1 112 ? 15.336 -1.833 -30.510 1.00 97.62 112 PRO A N 1
ATOM 877 C CA . PRO A 1 112 ? 15.024 -0.561 -29.871 1.00 97.62 112 PRO A CA 1
ATOM 878 C C . PRO A 1 112 ? 13.978 0.248 -30.642 1.00 97.62 112 PRO A C 1
ATOM 880 O O . PRO A 1 112 ? 13.192 0.966 -30.035 1.00 97.62 112 PRO A O 1
ATOM 883 N N . LYS A 1 113 ? 13.930 0.149 -31.976 1.00 96.94 113 LYS A N 1
ATOM 884 C CA . LYS A 1 113 ? 12.938 0.865 -32.796 1.00 96.94 113 LYS A CA 1
ATOM 885 C C . LYS A 1 113 ? 11.532 0.300 -32.658 1.00 96.94 113 LYS A C 1
ATOM 887 O O . LYS A 1 113 ? 10.573 0.990 -32.991 1.00 96.94 113 LYS A O 1
ATOM 892 N N . GLU A 1 114 ? 11.419 -0.931 -32.179 1.00 97.00 114 GLU A N 1
ATOM 893 C CA . GLU A 1 114 ? 10.152 -1.603 -31.946 1.00 97.00 114 GLU A CA 1
ATOM 894 C C . GLU A 1 114 ? 9.560 -1.238 -30.571 1.00 97.00 114 GLU A C 1
ATOM 896 O O . GLU A 1 114 ? 8.342 -1.087 -30.461 1.00 97.00 114 GLU A O 1
ATOM 901 N N . PHE A 1 115 ? 10.396 -1.079 -29.536 1.00 97.88 115 PHE A N 1
ATOM 902 C CA . PHE A 1 115 ? 9.936 -0.943 -28.144 1.00 97.88 115 PHE A CA 1
ATOM 903 C C . PHE A 1 115 ? 10.235 0.399 -27.475 1.00 97.88 115 PHE A C 1
ATOM 905 O O . PHE A 1 115 ? 9.532 0.773 -26.537 1.00 97.88 115 PHE A O 1
ATOM 912 N N . TRP A 1 116 ? 11.289 1.102 -27.887 1.00 98.56 116 TRP A N 1
ATOM 913 C CA . TRP A 1 116 ? 11.733 2.323 -27.219 1.00 98.56 116 TRP A CA 1
ATOM 914 C C . TRP A 1 116 ? 11.077 3.547 -27.846 1.00 98.56 116 TRP A C 1
ATOM 916 O O . TRP A 1 116 ? 10.770 3.570 -29.037 1.00 98.56 116 TRP A O 1
ATOM 926 N N . GLN A 1 117 ? 10.916 4.601 -27.052 1.00 98.75 117 GLN A N 1
ATOM 927 C CA . GLN A 1 117 ? 10.401 5.882 -27.528 1.00 98.75 117 GLN A CA 1
ATOM 928 C C . GLN A 1 117 ? 11.298 7.016 -27.050 1.00 98.75 117 GLN A C 1
ATOM 930 O O . GLN A 1 117 ? 11.792 7.011 -25.923 1.00 98.75 117 GLN A O 1
ATOM 935 N N . VAL A 1 118 ? 11.500 8.013 -27.905 1.00 98.88 118 VAL A N 1
ATOM 936 C CA . VAL A 1 118 ? 12.230 9.235 -27.560 1.00 98.88 118 VAL A CA 1
ATOM 937 C C . VAL A 1 118 ? 11.225 10.369 -27.505 1.00 98.88 118 VAL A C 1
ATOM 939 O O . VAL A 1 118 ? 10.427 10.518 -28.420 1.00 98.88 118 VAL A O 1
ATOM 942 N N . PHE A 1 119 ? 11.262 11.185 -26.457 1.00 98.81 119 PHE A N 1
ATOM 943 C CA . PHE A 1 119 ? 10.322 12.288 -26.283 1.00 98.81 119 PHE A CA 1
ATOM 944 C C . PHE A 1 119 ? 11.043 13.618 -26.175 1.00 98.81 119 PHE A C 1
ATOM 946 O O . PHE A 1 119 ? 11.978 13.764 -25.388 1.00 98.81 119 PHE A O 1
ATOM 953 N N . ASN A 1 120 ? 10.530 14.614 -26.891 1.00 98.62 120 ASN A N 1
ATOM 954 C CA . ASN A 1 120 ? 10.732 16.012 -26.549 1.00 98.62 120 ASN A CA 1
ATOM 955 C C . ASN A 1 120 ? 9.786 16.339 -25.385 1.00 98.62 120 ASN A C 1
ATOM 957 O O . ASN A 1 120 ? 8.608 16.637 -25.572 1.00 98.62 120 ASN A O 1
ATOM 961 N N . ARG A 1 121 ? 10.296 16.286 -24.155 1.00 98.06 121 ARG A N 1
ATOM 962 C CA . ARG A 1 121 ? 9.523 16.530 -22.930 1.00 98.06 121 ARG A CA 1
ATOM 963 C C . ARG A 1 121 ? 9.086 17.986 -22.764 1.00 98.06 121 ARG A C 1
ATOM 965 O O . ARG A 1 121 ? 8.221 18.247 -21.936 1.00 98.06 121 ARG A O 1
ATOM 972 N N . THR A 1 122 ? 9.642 18.922 -23.537 1.00 98.19 122 THR A N 1
ATOM 973 C CA . THR A 1 122 ? 9.178 20.317 -23.544 1.00 98.19 122 THR A CA 1
ATOM 974 C C . THR A 1 122 ? 7.854 20.468 -24.293 1.00 98.19 122 THR A C 1
ATOM 976 O O . THR A 1 122 ? 6.990 21.205 -23.827 1.00 98.19 122 THR A O 1
ATOM 979 N N . THR A 1 123 ? 7.667 19.771 -25.420 1.00 97.69 123 THR A N 1
ATOM 980 C CA . THR A 1 123 ? 6.396 19.801 -26.178 1.00 97.69 123 THR A CA 1
ATOM 981 C C . THR A 1 123 ? 5.461 18.648 -25.817 1.00 97.69 123 THR A C 1
ATOM 983 O O . THR A 1 123 ? 4.256 18.744 -26.021 1.00 97.69 123 THR A O 1
ATOM 986 N N . GLY A 1 124 ? 6.004 17.575 -25.239 1.00 97.25 124 GLY A N 1
ATOM 987 C CA . GLY A 1 124 ? 5.287 16.331 -24.971 1.00 97.25 124 GLY A CA 1
ATOM 988 C C . GLY A 1 124 ? 5.180 15.410 -26.188 1.00 97.25 124 GLY A C 1
ATOM 989 O O . GLY A 1 124 ? 4.498 14.393 -26.106 1.00 97.25 124 GLY A O 1
ATOM 990 N N . GLU A 1 125 ? 5.835 15.747 -27.299 1.00 98.06 125 GLU A N 1
ATOM 991 C CA . GLU A 1 125 ? 5.758 14.995 -28.551 1.00 98.06 125 GLU A CA 1
ATOM 992 C C . GLU A 1 125 ? 6.831 13.905 -28.622 1.00 98.06 125 GLU A C 1
ATOM 994 O O . GLU A 1 125 ? 7.974 14.085 -28.184 1.00 98.06 125 GLU A O 1
ATOM 999 N N . GLU A 1 126 ? 6.454 12.771 -29.207 1.00 98.56 126 GLU A N 1
ATOM 1000 C CA . GLU A 1 126 ? 7.383 11.703 -29.559 1.00 98.56 126 GLU A CA 1
ATOM 1001 C C . GLU A 1 126 ? 8.249 12.124 -30.754 1.00 98.56 126 GLU A C 1
ATOM 1003 O O . GLU A 1 126 ? 7.770 12.700 -31.731 1.00 98.56 126 GLU A O 1
ATOM 1008 N N . VAL A 1 127 ? 9.543 11.832 -30.671 1.00 98.69 127 VAL A N 1
ATOM 1009 C CA . VAL A 1 127 ? 10.511 12.083 -31.733 1.00 98.69 127 VAL A CA 1
ATOM 1010 C C . VAL A 1 127 ? 10.434 10.949 -32.763 1.00 98.69 127 VAL A C 1
ATOM 1012 O O . VAL A 1 127 ? 10.501 9.779 -32.374 1.00 98.69 127 VAL A O 1
ATOM 1015 N N . PRO A 1 128 ? 10.362 11.257 -34.074 1.00 98.38 128 PRO A N 1
ATOM 1016 C CA . PRO A 1 128 ? 10.307 10.241 -35.120 1.00 98.38 128 PRO A CA 1
ATOM 1017 C C . PRO A 1 128 ? 11.445 9.219 -35.036 1.00 98.38 128 PRO A C 1
ATOM 1019 O O . PRO A 1 128 ? 12.594 9.560 -34.756 1.00 98.38 128 PRO A O 1
ATOM 1022 N N . LEU A 1 129 ? 11.152 7.960 -35.374 1.00 98.12 129 LEU A N 1
ATOM 1023 C CA . LEU A 1 129 ? 12.144 6.878 -35.372 1.00 98.12 129 LEU A CA 1
ATOM 1024 C C . LEU A 1 129 ? 13.358 7.162 -36.272 1.00 98.12 129 LEU A C 1
ATOM 1026 O O . LEU A 1 129 ? 14.451 6.683 -35.975 1.00 98.12 129 LEU A O 1
ATOM 1030 N N . SER A 1 130 ? 13.198 7.935 -37.349 1.00 98.12 130 SER A N 1
ATOM 1031 C CA . SER A 1 130 ? 14.297 8.348 -38.238 1.00 98.12 130 SER A CA 1
ATOM 1032 C C . SER A 1 130 ? 15.285 9.319 -37.589 1.00 98.12 130 SER A C 1
ATOM 1034 O O . SER A 1 130 ? 16.421 9.444 -38.050 1.00 98.12 130 SER A O 1
ATOM 1036 N N . ASP A 1 131 ? 14.860 9.992 -36.522 1.00 98.44 131 ASP A N 1
ATOM 1037 C CA . ASP A 1 131 ? 15.532 11.169 -35.978 1.00 98.44 131 ASP A CA 1
ATOM 1038 C C . ASP A 1 131 ? 16.351 10.835 -34.731 1.00 98.44 131 ASP A C 1
ATOM 1040 O O . ASP A 1 131 ? 16.897 11.724 -34.087 1.00 98.44 131 ASP A O 1
ATOM 1044 N N . TRP A 1 132 ? 16.512 9.554 -34.401 1.00 98.69 132 TRP A N 1
ATOM 1045 C CA . TRP A 1 132 ? 17.428 9.132 -33.349 1.00 98.69 132 TRP A CA 1
ATOM 1046 C C . TRP A 1 132 ? 18.151 7.830 -33.684 1.00 98.69 132 TRP A C 1
ATOM 1048 O O . TRP A 1 132 ? 17.653 6.996 -34.438 1.00 98.69 132 TRP A O 1
ATOM 1058 N N . THR A 1 133 ? 19.339 7.630 -33.122 1.00 98.38 133 THR A N 1
ATOM 1059 C CA . THR A 1 133 ? 20.169 6.435 -33.343 1.00 98.38 133 THR A CA 1
ATOM 1060 C C . THR A 1 133 ? 20.817 5.981 -32.041 1.00 98.38 133 THR A C 1
ATOM 1062 O O . THR A 1 133 ? 21.363 6.814 -31.320 1.00 98.38 133 THR A O 1
ATOM 1065 N N . LEU A 1 134 ? 20.770 4.674 -31.763 1.00 98.44 134 LEU A N 1
ATOM 1066 C CA . LEU A 1 134 ? 21.456 4.031 -30.639 1.00 98.44 134 LEU A CA 1
ATOM 1067 C C . LEU A 1 134 ? 22.919 3.733 -30.999 1.00 98.44 134 LEU A C 1
ATOM 1069 O O . LEU A 1 134 ? 23.195 3.186 -32.065 1.00 98.44 134 LEU A O 1
ATOM 1073 N N . ASP A 1 135 ? 23.829 4.048 -30.083 1.00 97.94 135 ASP A N 1
ATOM 1074 C CA . ASP A 1 135 ? 25.196 3.532 -30.019 1.00 97.94 135 ASP A CA 1
ATOM 1075 C C . ASP A 1 135 ? 25.255 2.512 -28.861 1.00 97.94 135 ASP A C 1
ATOM 1077 O O . ASP A 1 135 ? 25.343 2.922 -27.696 1.00 97.94 135 ASP A O 1
ATOM 1081 N N . PRO A 1 136 ? 25.136 1.197 -29.145 1.00 94.94 136 PRO A N 1
ATOM 1082 C CA . PRO A 1 136 ? 25.044 0.173 -28.106 1.00 94.94 136 PRO A CA 1
ATOM 1083 C C . PRO A 1 136 ? 26.363 -0.020 -27.349 1.00 94.94 136 PRO A C 1
ATOM 1085 O O . PRO A 1 136 ? 26.330 -0.382 -26.178 1.00 94.94 136 PRO A O 1
ATOM 1088 N N . GLU A 1 137 ? 27.512 0.264 -27.972 1.00 94.88 137 GLU A N 1
ATOM 1089 C CA . GLU A 1 137 ? 28.821 0.163 -27.313 1.00 94.88 137 GLU A CA 1
ATOM 1090 C C . GLU A 1 137 ? 28.991 1.252 -26.252 1.00 94.88 137 GLU A C 1
ATOM 1092 O O . GLU A 1 137 ? 29.546 1.006 -25.183 1.00 94.88 137 GLU A O 1
ATOM 1097 N N . LYS A 1 138 ? 28.491 2.462 -26.533 1.00 95.75 138 LYS A N 1
ATOM 1098 C CA . LYS A 1 138 ? 28.523 3.572 -25.572 1.00 95.75 138 LYS A CA 1
ATOM 1099 C C . LYS A 1 138 ? 27.322 3.609 -24.631 1.00 95.75 138 LYS A C 1
ATOM 1101 O O . LYS A 1 138 ? 27.360 4.361 -23.663 1.00 95.75 138 LYS A O 1
ATOM 1106 N N . GLY A 1 139 ? 26.251 2.874 -24.929 1.00 96.88 139 GLY A N 1
ATOM 1107 C CA . GLY A 1 139 ? 24.982 2.972 -24.204 1.00 96.88 139 GLY A CA 1
ATOM 1108 C C . GLY A 1 139 ? 24.332 4.353 -24.336 1.00 96.88 139 GLY A C 1
ATOM 1109 O O . GLY A 1 139 ? 23.766 4.865 -23.371 1.00 96.88 139 GLY A O 1
ATOM 1110 N N . THR A 1 140 ? 24.443 4.985 -25.511 1.00 98.50 140 THR A N 1
ATOM 1111 C CA . THR A 1 140 ? 23.918 6.342 -25.739 1.00 98.50 140 THR A CA 1
ATOM 1112 C C . THR A 1 140 ? 22.969 6.410 -26.930 1.00 98.50 140 THR A C 1
ATOM 1114 O O . THR A 1 140 ? 23.114 5.672 -27.901 1.00 98.50 140 THR A O 1
ATOM 1117 N N . VAL A 1 141 ? 22.004 7.328 -26.883 1.00 98.81 141 VAL A N 1
ATOM 1118 C CA . VAL A 1 141 ? 21.125 7.656 -28.012 1.00 98.81 141 VAL A CA 1
ATOM 1119 C C . VAL A 1 141 ? 21.395 9.083 -28.459 1.00 98.81 141 VAL A C 1
ATOM 1121 O O . VAL A 1 141 ? 21.319 10.018 -27.663 1.00 98.81 141 VAL A O 1
ATOM 1124 N N . THR A 1 142 ? 21.675 9.261 -29.746 1.00 98.69 142 THR A N 1
ATOM 1125 C CA . THR A 1 142 ? 21.768 10.582 -30.371 1.00 98.69 142 THR A CA 1
ATOM 1126 C C . THR A 1 142 ? 20.444 10.920 -31.035 1.00 98.69 142 THR A C 1
ATOM 1128 O O . THR A 1 142 ? 19.995 10.182 -31.907 1.00 98.69 142 THR A O 1
ATOM 1131 N N . VAL A 1 143 ? 19.850 12.045 -30.648 1.00 98.75 143 VAL A N 1
ATOM 1132 C CA . VAL A 1 143 ? 18.627 12.614 -31.221 1.00 98.75 143 VAL A CA 1
ATOM 1133 C C . VAL A 1 143 ? 19.009 13.793 -32.111 1.00 98.75 143 VAL A C 1
ATOM 1135 O O . VAL A 1 143 ? 19.771 14.657 -31.685 1.00 98.75 143 VAL A O 1
ATOM 1138 N N . LYS A 1 144 ? 18.503 13.818 -33.340 1.00 98.31 144 LYS A N 1
ATOM 1139 C CA . LYS A 1 144 ? 18.728 14.840 -34.371 1.00 98.31 144 LYS A CA 1
ATOM 1140 C C . LYS A 1 144 ? 17.488 15.721 -34.516 1.00 98.31 144 LYS A C 1
ATOM 1142 O O . LYS A 1 144 ? 16.436 15.413 -33.964 1.00 98.31 144 LYS A O 1
ATOM 1147 N N . ASN A 1 145 ? 17.614 16.798 -35.290 1.00 97.88 145 ASN A N 1
ATOM 1148 C CA . ASN A 1 145 ? 16.542 17.764 -35.554 1.00 97.88 145 ASN A CA 1
ATOM 1149 C C . ASN A 1 145 ? 15.934 18.347 -34.267 1.00 97.88 145 ASN A C 1
ATOM 1151 O O . ASN A 1 145 ? 14.746 18.663 -34.212 1.00 97.88 145 ASN A O 1
ATOM 1155 N N . THR A 1 146 ? 16.737 18.480 -33.210 1.00 98.38 146 THR A N 1
ATOM 1156 C CA . THR A 1 146 ? 16.237 18.966 -31.929 1.00 98.38 146 THR A CA 1
ATOM 1157 C C . THR A 1 146 ? 16.015 20.471 -31.939 1.00 98.38 146 THR A C 1
ATOM 1159 O O . THR A 1 146 ? 16.765 21.248 -32.523 1.00 98.38 146 THR A O 1
ATOM 1162 N N . PHE A 1 147 ? 15.005 20.914 -31.204 1.00 98.31 147 PHE A N 1
ATOM 1163 C CA . PHE A 1 147 ? 14.861 22.315 -30.839 1.00 98.31 147 PHE A CA 1
ATOM 1164 C C . PHE A 1 147 ? 15.793 22.665 -29.683 1.00 98.31 147 PHE A C 1
ATOM 1166 O O . PHE A 1 147 ? 15.796 22.009 -28.637 1.00 98.31 147 PHE A O 1
ATOM 1173 N N . LYS A 1 148 ? 16.564 23.734 -29.872 1.00 98.06 148 LYS A N 1
ATOM 1174 C CA . LYS A 1 148 ? 17.463 24.269 -28.856 1.00 98.06 148 LYS A CA 1
ATOM 1175 C C . LYS A 1 148 ? 16.684 24.642 -27.586 1.00 98.06 148 LYS A C 1
ATOM 1177 O O . LYS A 1 148 ? 15.618 25.247 -27.653 1.00 98.06 148 LYS A O 1
ATOM 1182 N N . TRP A 1 149 ? 17.249 24.284 -26.440 1.00 98.00 149 TRP A N 1
ATOM 1183 C CA . TRP A 1 149 ? 16.731 24.435 -25.077 1.00 98.00 149 TRP A CA 1
ATOM 1184 C C . TRP A 1 149 ? 15.538 23.554 -24.704 1.00 98.00 149 TRP A C 1
ATOM 1186 O O . TRP A 1 149 ? 15.027 23.653 -23.587 1.00 98.00 149 TRP A O 1
ATOM 1196 N N . HIS A 1 150 ? 15.116 22.650 -25.588 1.00 98.62 150 HIS A N 1
ATOM 1197 C CA . HIS A 1 150 ? 14.136 21.634 -25.226 1.00 98.62 150 HIS A CA 1
ATOM 1198 C C . HIS A 1 150 ? 14.789 20.480 -24.463 1.00 98.62 150 HIS A C 1
ATOM 1200 O O . HIS A 1 150 ? 15.983 20.215 -24.611 1.00 98.62 150 HIS A O 1
ATOM 1206 N N . ARG A 1 151 ? 13.995 19.791 -23.639 1.00 98.50 151 ARG A N 1
ATOM 1207 C CA . ARG A 1 151 ? 14.418 18.618 -22.867 1.00 98.50 151 ARG A CA 1
ATOM 1208 C C . ARG A 1 151 ? 14.032 17.344 -23.602 1.00 98.50 151 ARG A C 1
ATOM 1210 O O . ARG A 1 151 ? 12.876 17.201 -23.985 1.00 98.50 151 ARG A O 1
ATOM 1217 N N . TYR A 1 152 ? 14.965 16.410 -23.725 1.00 98.81 152 TYR A N 1
ATOM 1218 C CA . TYR A 1 152 ? 14.750 15.122 -24.378 1.00 98.81 152 TYR A CA 1
ATOM 1219 C C . TYR A 1 152 ? 15.012 13.968 -23.419 1.00 98.81 152 TYR A C 1
ATOM 1221 O O . TYR A 1 152 ? 15.902 14.047 -22.571 1.00 98.81 152 TYR A O 1
ATOM 1229 N N . THR A 1 153 ? 14.235 12.900 -23.563 1.00 98.81 153 THR A N 1
ATOM 1230 C CA . THR A 1 153 ? 14.408 11.639 -22.828 1.00 98.81 153 THR A CA 1
ATOM 1231 C C . THR A 1 153 ? 14.251 10.457 -23.765 1.00 98.81 153 THR A C 1
ATOM 1233 O O . THR A 1 153 ? 13.516 10.549 -24.749 1.00 98.81 153 THR A O 1
ATOM 1236 N N . VAL A 1 154 ? 14.848 9.331 -23.397 1.00 98.88 154 VAL A N 1
ATOM 1237 C CA . VAL A 1 154 ? 14.593 8.023 -24.005 1.00 98.88 154 VAL A CA 1
ATOM 1238 C C . VAL A 1 154 ? 13.890 7.147 -22.980 1.00 98.88 154 VAL A C 1
ATOM 1240 O O . VAL A 1 154 ? 14.349 7.063 -21.846 1.00 98.88 154 VAL A O 1
ATOM 1243 N N . ASN A 1 155 ? 12.811 6.488 -23.377 1.00 98.75 155 ASN A N 1
ATOM 1244 C CA . ASN A 1 155 ? 12.251 5.355 -22.659 1.00 98.75 155 ASN A CA 1
ATOM 1245 C C . ASN A 1 155 ? 12.836 4.083 -23.279 1.00 98.75 155 ASN A C 1
ATOM 1247 O O . ASN A 1 155 ? 12.653 3.867 -24.478 1.00 98.75 155 ASN A O 1
ATOM 1251 N N . PHE A 1 156 ? 13.544 3.265 -22.507 1.00 98.69 156 PHE A N 1
ATOM 1252 C CA . PHE A 1 156 ? 14.320 2.136 -23.023 1.00 98.69 156 PHE A CA 1
ATOM 1253 C C . PHE A 1 156 ? 14.177 0.894 -22.143 1.00 98.69 156 PHE A C 1
ATOM 1255 O O . PHE A 1 156 ? 13.960 1.007 -20.939 1.00 98.69 156 PHE A O 1
ATOM 1262 N N . LEU A 1 157 ? 14.282 -0.287 -22.755 1.00 98.44 157 LEU A N 1
ATOM 1263 C CA . LEU A 1 157 ? 14.247 -1.567 -22.046 1.00 98.44 157 LEU A CA 1
ATOM 1264 C C . LEU A 1 157 ? 15.607 -1.888 -21.429 1.00 98.44 157 LEU A C 1
ATOM 1266 O O . LEU A 1 157 ? 16.656 -1.717 -22.058 1.00 98.44 157 LEU A O 1
ATOM 1270 N N . VAL A 1 158 ? 15.565 -2.432 -20.220 1.00 98.50 158 VAL A N 1
ATOM 1271 C CA . VAL A 1 158 ? 16.720 -2.995 -19.522 1.00 98.50 158 VAL A CA 1
ATOM 1272 C C . VAL A 1 158 ? 16.397 -4.394 -19.020 1.00 98.50 158 VAL A C 1
ATOM 1274 O O . VAL A 1 158 ? 15.267 -4.663 -18.623 1.00 98.50 158 VAL A O 1
ATOM 1277 N N . TYR A 1 159 ? 17.395 -5.269 -19.002 1.00 98.38 159 TYR A N 1
ATOM 1278 C CA . TYR A 1 159 ? 17.390 -6.463 -18.168 1.00 98.38 159 TYR A CA 1
ATOM 1279 C C . TYR A 1 159 ? 17.681 -6.076 -16.722 1.00 98.38 159 TYR A C 1
ATOM 1281 O O . TYR A 1 159 ? 18.555 -5.245 -16.453 1.00 98.38 159 TYR A O 1
ATOM 1289 N N . ARG A 1 160 ? 16.981 -6.726 -15.797 1.00 97.69 160 ARG A N 1
ATOM 1290 C CA . ARG A 1 160 ? 17.289 -6.716 -14.370 1.00 97.69 160 ARG A CA 1
ATOM 1291 C C . ARG A 1 160 ? 18.294 -7.830 -14.102 1.00 97.69 160 ARG A C 1
ATOM 1293 O O . ARG A 1 160 ? 17.979 -9.001 -14.286 1.00 97.69 160 ARG A O 1
ATOM 1300 N N . ILE A 1 161 ? 19.509 -7.458 -13.714 1.00 97.50 161 ILE A N 1
ATOM 1301 C CA . ILE A 1 161 ? 20.640 -8.383 -13.515 1.00 97.50 161 ILE A CA 1
ATOM 1302 C C . ILE A 1 161 ? 20.997 -8.587 -12.036 1.00 97.50 161 ILE A C 1
ATOM 1304 O O . ILE A 1 161 ? 21.909 -9.344 -11.716 1.00 97.50 161 ILE A O 1
ATOM 1308 N N . TRP A 1 162 ? 20.248 -7.956 -11.134 1.00 96.81 162 TRP A N 1
ATOM 1309 C CA . TRP A 1 162 ? 20.317 -8.202 -9.701 1.00 96.81 162 TRP A CA 1
ATOM 1310 C C . TRP A 1 162 ? 18.926 -8.042 -9.094 1.00 96.81 162 TRP A C 1
ATOM 1312 O O . TRP A 1 162 ? 18.328 -6.970 -9.166 1.00 96.81 162 TRP A O 1
ATOM 1322 N N . GLU A 1 163 ? 18.391 -9.131 -8.548 1.00 95.56 163 GLU A N 1
ATOM 1323 C CA . GLU A 1 163 ? 17.076 -9.159 -7.910 1.00 95.56 163 GLU A CA 1
ATOM 1324 C C . GLU A 1 163 ? 17.072 -8.276 -6.652 1.00 95.56 163 GLU A C 1
ATOM 1326 O O . GLU A 1 163 ? 17.999 -8.318 -5.844 1.00 95.56 163 GLU A O 1
ATOM 1331 N N . GLU A 1 164 ? 16.041 -7.451 -6.494 1.00 92.88 164 GLU A N 1
ATOM 1332 C CA . GLU A 1 164 ? 16.054 -6.274 -5.627 1.00 92.88 164 GLU A CA 1
ATOM 1333 C C . GLU A 1 164 ? 16.050 -6.588 -4.132 1.00 92.88 164 GLU A C 1
ATOM 1335 O O . GLU A 1 164 ? 16.700 -5.876 -3.364 1.00 92.88 164 GLU A O 1
ATOM 1340 N N . ILE A 1 165 ? 15.354 -7.641 -3.698 1.00 92.06 165 ILE A N 1
ATOM 1341 C CA . ILE A 1 165 ? 15.363 -8.071 -2.295 1.00 92.06 165 ILE A CA 1
ATOM 1342 C C . ILE A 1 165 ? 16.725 -8.663 -1.952 1.00 92.06 165 ILE A C 1
ATOM 1344 O O . ILE A 1 165 ? 17.326 -8.294 -0.941 1.00 92.06 165 ILE A O 1
ATOM 1348 N N . SER A 1 166 ? 17.265 -9.523 -2.821 1.00 91.81 166 SER A N 1
ATOM 1349 C CA . SER A 1 166 ? 18.623 -10.039 -2.667 1.00 91.81 166 SER A CA 1
ATOM 1350 C C . SER A 1 166 ? 19.661 -8.917 -2.680 1.00 91.81 166 SER A C 1
ATOM 1352 O O . SER A 1 166 ? 20.613 -8.984 -1.903 1.00 91.81 166 SER A O 1
ATOM 1354 N N . ALA A 1 167 ? 19.499 -7.896 -3.523 1.00 91.88 167 ALA A N 1
ATOM 1355 C CA . ALA A 1 167 ? 20.378 -6.732 -3.572 1.00 91.88 167 ALA A CA 1
ATOM 1356 C C . ALA A 1 167 ? 20.301 -5.920 -2.279 1.00 91.88 167 ALA A C 1
ATOM 1358 O O . ALA A 1 167 ? 21.328 -5.568 -1.693 1.00 91.88 167 ALA A O 1
ATOM 1359 N N . TYR A 1 168 ? 19.086 -5.656 -1.788 1.00 89.50 168 TYR A N 1
ATOM 1360 C CA . TYR A 1 168 ? 18.876 -4.967 -0.519 1.00 89.50 168 TYR A CA 1
ATOM 1361 C C . TYR A 1 168 ? 19.538 -5.702 0.636 1.00 89.50 168 TYR A C 1
ATOM 1363 O O . TYR A 1 168 ? 20.291 -5.080 1.388 1.00 89.50 168 TYR A O 1
ATOM 1371 N N . ASN A 1 169 ? 19.308 -7.009 0.749 1.00 86.25 169 ASN A N 1
ATOM 1372 C CA . ASN A 1 169 ? 19.885 -7.823 1.810 1.00 86.25 169 ASN A CA 1
ATOM 1373 C C . ASN A 1 169 ? 21.412 -7.884 1.703 1.00 86.25 169 ASN A C 1
ATOM 1375 O O . ASN A 1 169 ? 22.083 -7.732 2.721 1.00 86.25 169 ASN A O 1
ATOM 1379 N N . HIS A 1 170 ? 21.954 -8.023 0.490 1.00 88.06 170 HIS A N 1
ATOM 1380 C CA . HIS A 1 170 ? 23.394 -8.035 0.249 1.00 88.06 170 HIS A CA 1
ATOM 1381 C C . HIS A 1 170 ? 24.059 -6.730 0.699 1.00 88.06 170 HIS A C 1
ATOM 1383 O O . HIS A 1 170 ? 25.025 -6.770 1.456 1.00 88.06 170 HIS A O 1
ATOM 1389 N N . VAL A 1 171 ? 23.528 -5.575 0.285 1.00 86.69 171 VAL A N 1
ATOM 1390 C CA . VAL A 1 171 ? 24.106 -4.268 0.642 1.00 86.69 171 VAL A CA 1
ATOM 1391 C C . VAL A 1 171 ? 23.890 -3.932 2.117 1.00 86.69 171 VAL A C 1
ATOM 1393 O O . VAL A 1 171 ? 24.765 -3.353 2.749 1.00 86.69 171 VAL A O 1
ATOM 1396 N N . THR A 1 172 ? 22.731 -4.274 2.682 1.00 81.94 172 THR A N 1
ATOM 1397 C CA . THR A 1 172 ? 22.395 -3.938 4.078 1.00 81.94 172 THR A CA 1
ATOM 1398 C C . THR A 1 172 ? 23.203 -4.760 5.079 1.00 81.94 172 THR A C 1
ATOM 1400 O O . THR A 1 172 ? 23.553 -4.247 6.137 1.00 81.94 172 THR A O 1
ATOM 1403 N N . ASN A 1 173 ? 23.524 -6.011 4.741 1.00 78.88 173 ASN A N 1
ATOM 1404 C CA . ASN A 1 173 ? 24.284 -6.917 5.604 1.00 78.88 173 ASN A CA 1
ATOM 1405 C C . ASN A 1 173 ? 25.763 -7.056 5.204 1.00 78.88 173 ASN A C 1
ATOM 1407 O O . ASN A 1 173 ? 26.448 -7.899 5.775 1.00 78.88 173 ASN A O 1
ATOM 1411 N N . ASP A 1 174 ? 26.236 -6.275 4.228 1.00 85.12 174 ASP A N 1
ATOM 1412 C CA . ASP A 1 174 ? 27.612 -6.309 3.714 1.00 85.12 174 ASP A CA 1
ATOM 1413 C C . ASP A 1 174 ? 28.094 -7.731 3.362 1.00 85.12 174 ASP A C 1
ATOM 1415 O O . ASP A 1 174 ? 29.096 -8.234 3.868 1.00 85.12 174 ASP A O 1
ATOM 1419 N N . TRP A 1 175 ? 27.349 -8.422 2.494 1.00 86.06 175 TRP A N 1
ATOM 1420 C CA . TRP A 1 175 ? 27.658 -9.805 2.098 1.00 86.06 175 TRP A CA 1
ATOM 1421 C C . TRP A 1 175 ? 28.899 -9.957 1.190 1.00 86.06 175 TRP A C 1
ATOM 1423 O O . TRP A 1 175 ? 29.174 -11.066 0.725 1.00 86.06 175 TRP A O 1
ATOM 1433 N N . GLY A 1 176 ? 29.668 -8.891 0.954 1.00 91.19 176 GLY A N 1
ATOM 1434 C CA . GLY A 1 176 ? 30.960 -8.941 0.270 1.00 91.19 176 GLY A CA 1
ATOM 1435 C C . GLY A 1 176 ? 30.879 -9.422 -1.180 1.00 91.19 176 GLY A C 1
ATOM 1436 O O . GLY A 1 176 ? 30.214 -8.823 -2.013 1.00 91.19 176 GLY A O 1
ATOM 1437 N N . ASP A 1 177 ? 31.593 -10.497 -1.508 1.00 91.44 177 ASP A N 1
ATOM 1438 C CA . ASP A 1 177 ? 31.677 -11.062 -2.861 1.00 91.44 177 ASP A CA 1
ATOM 1439 C C . ASP A 1 177 ? 30.588 -12.104 -3.161 1.00 91.44 177 ASP A C 1
ATOM 1441 O O . ASP A 1 177 ? 30.642 -12.786 -4.190 1.00 91.44 177 ASP A O 1
ATOM 1445 N N . ARG A 1 178 ? 29.582 -12.231 -2.283 1.00 92.06 178 ARG A N 1
ATOM 1446 C CA . ARG A 1 178 ? 28.456 -13.139 -2.504 1.00 92.06 178 ARG A CA 1
ATOM 1447 C C . ARG A 1 178 ? 27.771 -12.819 -3.829 1.00 92.06 178 ARG A C 1
ATOM 1449 O O . ARG A 1 178 ? 27.338 -11.698 -4.075 1.00 92.06 178 ARG A O 1
ATOM 1456 N N . GLU A 1 179 ? 27.623 -13.848 -4.648 1.00 94.06 179 GLU A N 1
ATOM 1457 C CA . GLU A 1 179 ? 27.077 -13.743 -5.993 1.00 94.06 179 GLU A CA 1
ATOM 1458 C C . GLU A 1 179 ? 25.715 -13.024 -6.053 1.00 94.06 179 GLU A C 1
ATOM 1460 O O . GLU A 1 179 ? 24.808 -13.295 -5.261 1.00 94.06 179 GLU A O 1
ATOM 1465 N N . HIS A 1 180 ? 25.569 -12.127 -7.032 1.00 94.81 180 HIS A N 1
ATOM 1466 C CA . HIS A 1 180 ? 24.315 -11.439 -7.320 1.00 94.81 180 HIS A CA 1
ATOM 1467 C C . HIS A 1 180 ? 23.334 -12.407 -7.984 1.00 94.81 180 HIS A C 1
ATOM 1469 O O . HIS A 1 180 ? 23.635 -13.013 -9.017 1.00 94.81 180 HIS A O 1
ATOM 1475 N N . LEU A 1 181 ? 22.155 -12.542 -7.382 1.00 95.88 181 LEU A N 1
ATOM 1476 C CA . LEU A 1 181 ? 21.102 -13.408 -7.892 1.00 95.88 181 LEU A CA 1
ATOM 1477 C C . LEU A 1 181 ? 20.312 -12.685 -8.988 1.00 95.88 181 LEU A C 1
ATOM 1479 O O . LEU A 1 181 ? 19.832 -11.572 -8.770 1.00 95.88 181 LEU A O 1
ATOM 1483 N N . MET A 1 182 ? 20.170 -13.321 -10.149 1.00 97.44 182 MET A N 1
ATOM 1484 C CA . MET A 1 182 ? 19.458 -12.779 -11.308 1.00 97.44 182 MET A CA 1
ATOM 1485 C C . MET A 1 182 ? 17.996 -13.258 -11.360 1.00 97.44 182 MET A C 1
ATOM 1487 O O . MET A 1 182 ? 17.752 -14.459 -11.218 1.00 97.44 182 MET A O 1
ATOM 1491 N N . PRO A 1 183 ? 17.019 -12.356 -11.587 1.00 97.50 183 PRO A N 1
ATOM 1492 C CA . PRO A 1 183 ? 15.608 -12.716 -11.686 1.00 97.50 183 PRO A CA 1
ATOM 1493 C C . PRO A 1 183 ? 15.242 -13.223 -13.092 1.00 97.50 183 PRO A C 1
ATOM 1495 O O . PRO A 1 183 ? 15.372 -12.498 -14.080 1.00 97.50 183 PRO A O 1
ATOM 1498 N N . ILE A 1 184 ? 14.724 -14.449 -13.192 1.00 97.81 184 ILE A N 1
ATOM 1499 C CA . ILE A 1 184 ? 14.257 -15.049 -14.457 1.00 97.81 184 ILE A CA 1
ATOM 1500 C C . ILE A 1 184 ? 12.793 -14.686 -14.755 1.00 97.81 184 ILE A C 1
ATOM 1502 O O . ILE A 1 184 ? 11.976 -14.539 -13.844 1.00 97.81 184 ILE A O 1
ATOM 1506 N N . GLU A 1 185 ? 12.448 -14.534 -16.035 1.00 97.94 185 GLU A N 1
ATOM 1507 C CA . GLU A 1 185 ? 11.113 -14.163 -16.520 1.00 97.94 185 GLU A CA 1
ATOM 1508 C C . GLU A 1 185 ? 10.221 -15.403 -16.696 1.00 97.94 185 GLU A C 1
ATOM 1510 O O . GLU A 1 185 ? 10.424 -16.180 -17.639 1.00 97.94 185 GLU A O 1
ATOM 1515 N N . PRO A 1 186 ? 9.219 -15.615 -15.823 1.00 97.69 186 PRO A N 1
ATOM 1516 C CA . PRO A 1 186 ? 8.424 -16.837 -15.838 1.00 97.69 186 PRO A CA 1
ATOM 1517 C C . PRO A 1 186 ? 7.410 -16.906 -16.986 1.00 97.69 186 PRO A C 1
ATOM 1519 O O . PRO A 1 186 ? 6.801 -17.955 -17.170 1.00 97.69 186 PRO A O 1
ATOM 1522 N N . MET A 1 187 ? 7.183 -15.851 -17.774 1.00 97.12 187 MET A N 1
ATOM 1523 C CA . MET A 1 187 ? 6.202 -15.920 -18.867 1.00 97.12 187 MET A CA 1
ATOM 1524 C C . MET A 1 187 ? 6.648 -16.820 -20.033 1.00 97.12 187 MET A C 1
ATOM 1526 O O . MET A 1 187 ? 5.803 -17.358 -20.754 1.00 97.12 187 MET A O 1
ATOM 1530 N N . TYR A 1 188 ? 7.955 -17.048 -20.196 1.00 97.88 188 TYR A N 1
ATOM 1531 C CA . TYR A 1 188 ? 8.484 -17.976 -21.198 1.00 97.88 188 TYR A CA 1
ATOM 1532 C C . TYR A 1 188 ? 8.182 -19.441 -20.825 1.00 97.88 188 TYR A C 1
ATOM 1534 O O . TYR A 1 188 ? 8.474 -19.850 -19.697 1.00 97.88 188 TYR A O 1
ATOM 1542 N N . PRO A 1 189 ? 7.649 -20.269 -21.746 1.00 97.00 189 PRO A N 1
ATOM 1543 C CA . PRO A 1 189 ? 7.337 -21.675 -21.470 1.00 97.00 189 PRO A CA 1
ATOM 1544 C C . PRO A 1 189 ? 8.519 -22.502 -20.940 1.00 97.00 189 PRO A C 1
ATOM 1546 O O . PRO A 1 189 ? 8.347 -23.327 -20.044 1.00 97.00 189 PRO A O 1
ATOM 1549 N N . GLU A 1 190 ? 9.724 -22.279 -21.461 1.00 97.38 190 GLU A N 1
ATOM 1550 C CA . GLU A 1 190 ? 10.950 -22.937 -21.006 1.00 97.38 190 GLU A CA 1
ATOM 1551 C C . GLU A 1 190 ? 11.361 -22.509 -19.591 1.00 97.38 190 GLU A C 1
ATOM 1553 O O . GLU A 1 190 ? 11.804 -23.351 -18.808 1.00 97.38 190 GLU A O 1
ATOM 1558 N N . THR A 1 191 ? 11.147 -21.240 -19.224 1.00 98.12 191 THR A N 1
ATOM 1559 C CA . THR A 1 191 ? 11.379 -20.762 -17.856 1.00 98.12 191 THR A CA 1
ATOM 1560 C C . THR A 1 191 ? 10.360 -21.373 -16.897 1.00 98.12 191 THR A C 1
ATOM 1562 O O . THR A 1 191 ? 10.738 -21.809 -15.813 1.00 98.12 191 THR A O 1
ATOM 1565 N N . GLN A 1 192 ? 9.083 -21.487 -17.295 1.00 98.19 192 GLN A N 1
ATOM 1566 C CA . GLN A 1 192 ? 8.063 -22.174 -16.485 1.00 98.19 192 GLN A CA 1
ATOM 1567 C C . GLN A 1 192 ? 8.453 -23.623 -16.205 1.00 98.19 192 GLN A C 1
ATOM 1569 O O . GLN A 1 192 ? 8.364 -24.074 -15.064 1.00 98.19 192 GLN A O 1
ATOM 1574 N N . ALA A 1 193 ? 8.896 -24.347 -17.238 1.00 98.31 193 ALA A N 1
ATOM 1575 C CA . ALA A 1 193 ? 9.339 -25.728 -17.093 1.00 98.31 193 ALA A CA 1
ATOM 1576 C C . ALA A 1 193 ? 10.513 -25.837 -16.110 1.00 98.31 193 ALA A C 1
ATOM 1578 O O . ALA A 1 193 ? 10.478 -26.687 -15.221 1.00 98.31 193 ALA A O 1
ATOM 1579 N N . ARG A 1 194 ? 11.499 -24.934 -16.211 1.00 98.00 194 ARG A N 1
ATOM 1580 C CA . ARG A 1 194 ? 12.646 -24.909 -15.296 1.00 98.00 194 ARG A CA 1
ATOM 1581 C C . ARG A 1 194 ? 12.246 -24.583 -13.856 1.00 98.00 194 ARG A C 1
ATOM 1583 O O . ARG A 1 194 ? 12.704 -25.252 -12.937 1.00 98.00 194 ARG A O 1
ATOM 1590 N N . ILE A 1 195 ? 11.370 -23.600 -13.650 1.00 98.44 195 ILE A N 1
ATOM 1591 C CA . ILE A 1 195 ? 10.866 -23.238 -12.315 1.00 98.44 195 ILE A CA 1
ATOM 1592 C C . ILE A 1 195 ? 10.152 -24.425 -11.658 1.00 98.44 195 ILE A C 1
ATOM 1594 O O . ILE A 1 195 ? 10.380 -24.699 -10.481 1.00 98.44 195 ILE A O 1
ATOM 1598 N N . LEU A 1 196 ? 9.305 -25.140 -12.404 1.00 98.69 196 LEU A N 1
ATOM 1599 C CA . LEU A 1 196 ? 8.593 -26.309 -11.882 1.00 98.69 196 LEU A CA 1
ATOM 1600 C C . LEU A 1 196 ? 9.543 -27.472 -11.572 1.00 98.69 196 LEU A C 1
ATOM 1602 O O . LEU A 1 196 ? 9.363 -28.127 -10.551 1.00 98.69 196 LEU A O 1
ATOM 1606 N N . GLU A 1 197 ? 10.566 -27.699 -12.401 1.00 98.31 197 GLU A N 1
ATOM 1607 C CA . GLU A 1 197 ? 11.614 -28.698 -12.145 1.00 98.31 197 GLU A CA 1
ATOM 1608 C C . GLU A 1 197 ? 12.379 -28.389 -10.849 1.00 98.31 197 GLU A C 1
ATOM 1610 O O . GLU A 1 197 ? 12.532 -29.264 -9.998 1.00 98.31 197 GLU A O 1
ATOM 1615 N N . ILE A 1 198 ? 12.805 -27.133 -10.666 1.00 97.69 198 ILE A N 1
ATOM 1616 C CA . ILE A 1 198 ? 13.489 -26.682 -9.446 1.00 97.69 198 ILE A CA 1
ATOM 1617 C C . ILE A 1 198 ? 12.583 -26.860 -8.229 1.00 97.69 198 ILE A C 1
ATOM 1619 O O . ILE A 1 198 ? 13.036 -27.356 -7.201 1.00 97.69 198 ILE A O 1
ATOM 1623 N N . LEU A 1 199 ? 11.308 -26.475 -8.335 1.00 98.44 199 LEU A N 1
ATOM 1624 C CA . LEU A 1 199 ? 10.354 -26.629 -7.243 1.00 98.44 199 LEU A CA 1
ATOM 1625 C C . LEU A 1 199 ? 10.140 -28.107 -6.889 1.00 98.44 199 LEU A C 1
ATOM 1627 O O . LEU A 1 199 ? 10.196 -28.446 -5.711 1.00 98.44 199 LEU A O 1
ATOM 1631 N N . GLU A 1 200 ? 9.929 -28.992 -7.869 1.00 98.56 200 GLU A N 1
ATOM 1632 C CA . GLU A 1 200 ? 9.737 -30.429 -7.612 1.00 98.56 200 GLU A CA 1
ATOM 1633 C C . GLU A 1 200 ? 10.973 -31.039 -6.942 1.00 98.56 200 GLU A C 1
ATOM 1635 O O . GLU A 1 200 ? 10.845 -31.738 -5.935 1.00 98.56 200 GLU A O 1
ATOM 1640 N N . GLN A 1 201 ? 12.171 -30.713 -7.437 1.00 98.25 201 GLN A N 1
ATOM 1641 C CA . GLN A 1 201 ? 13.420 -31.186 -6.845 1.00 98.25 201 GLN A CA 1
ATOM 1642 C C . GLN A 1 201 ? 13.610 -30.646 -5.420 1.00 98.25 201 GLN A C 1
ATOM 1644 O O . GLN A 1 201 ? 13.872 -31.413 -4.496 1.00 98.25 201 GLN A O 1
ATOM 1649 N N . TRP A 1 202 ? 13.375 -29.351 -5.203 1.00 97.44 202 TRP A N 1
ATOM 1650 C CA . TRP A 1 202 ? 13.459 -28.738 -3.879 1.00 97.44 202 TRP A CA 1
ATOM 1651 C C . TRP A 1 202 ? 12.473 -29.384 -2.891 1.00 97.44 202 TRP A C 1
ATOM 1653 O O . TRP A 1 202 ? 12.838 -29.663 -1.750 1.00 97.44 202 TRP A O 1
ATOM 1663 N N . LEU A 1 203 ? 11.246 -29.701 -3.322 1.00 97.94 203 LEU A N 1
ATOM 1664 C CA . LEU A 1 203 ? 10.245 -30.381 -2.489 1.00 97.94 203 LEU A CA 1
ATOM 1665 C C . LEU A 1 203 ? 10.684 -31.788 -2.058 1.00 97.94 203 LEU A C 1
ATOM 1667 O O . LEU A 1 203 ? 10.324 -32.218 -0.957 1.00 97.94 203 LEU A O 1
ATOM 1671 N N . ILE A 1 204 ? 11.427 -32.499 -2.913 1.00 97.69 204 ILE A N 1
ATOM 1672 C CA . ILE A 1 204 ? 12.017 -33.814 -2.618 1.00 97.69 204 ILE A CA 1
ATOM 1673 C C . ILE A 1 204 ? 13.164 -33.670 -1.613 1.00 97.69 204 ILE A C 1
ATOM 1675 O O . ILE A 1 204 ? 13.225 -34.428 -0.644 1.00 97.69 204 ILE A O 1
ATOM 1679 N N . ASP A 1 205 ? 14.024 -32.673 -1.812 1.00 95.62 205 ASP A N 1
ATOM 1680 C CA . ASP A 1 205 ? 15.237 -32.471 -1.013 1.00 95.62 205 ASP A CA 1
ATOM 1681 C C . ASP A 1 205 ? 14.959 -31.900 0.389 1.00 95.62 205 ASP A C 1
ATOM 1683 O O . ASP A 1 205 ? 15.817 -31.973 1.267 1.00 95.62 205 ASP A O 1
ATOM 1687 N N . HIS A 1 206 ? 13.745 -31.391 0.638 1.00 94.00 206 HIS A N 1
ATOM 1688 C CA . HIS A 1 206 ? 13.337 -30.807 1.921 1.00 94.00 206 HIS A CA 1
ATOM 1689 C C . HIS A 1 206 ? 12.202 -31.609 2.591 1.00 94.00 206 HIS A C 1
ATOM 1691 O O . HIS A 1 206 ? 11.083 -31.104 2.760 1.00 94.00 206 HIS A O 1
ATOM 1697 N N . PRO A 1 207 ? 12.433 -32.872 3.010 1.00 94.25 207 PRO A N 1
ATOM 1698 C CA . PRO A 1 207 ? 11.379 -33.741 3.541 1.00 94.25 207 PRO A CA 1
ATOM 1699 C C . PRO A 1 207 ? 10.782 -33.239 4.866 1.00 94.25 207 PRO A C 1
ATOM 1701 O O . PRO A 1 207 ? 9.599 -33.470 5.116 1.00 94.25 207 PRO A O 1
ATOM 1704 N N . HIS A 1 208 ? 11.558 -32.509 5.675 1.00 93.31 208 HIS A N 1
ATOM 1705 C CA . HIS A 1 208 ? 11.128 -31.964 6.970 1.00 93.31 208 HIS A CA 1
ATOM 1706 C C . HIS A 1 208 ? 10.170 -30.770 6.848 1.00 93.31 208 HIS A C 1
ATOM 1708 O O . HIS A 1 208 ? 9.371 -30.532 7.752 1.00 93.31 208 HIS A O 1
ATOM 1714 N N . THR A 1 209 ? 10.196 -30.044 5.726 1.00 94.75 209 THR A N 1
ATOM 1715 C CA . THR A 1 209 ? 9.332 -28.879 5.505 1.00 94.75 209 THR A CA 1
ATOM 1716 C C . THR A 1 209 ? 7.859 -29.272 5.523 1.00 94.75 209 THR A C 1
ATOM 1718 O O . THR A 1 209 ? 7.422 -30.126 4.741 1.00 94.75 209 THR A O 1
ATOM 1721 N N . LYS A 1 210 ? 7.085 -28.601 6.378 1.00 96.19 210 LYS A N 1
ATOM 1722 C CA . LYS A 1 210 ? 5.623 -28.721 6.457 1.00 96.19 210 LYS A CA 1
ATOM 1723 C C . LYS A 1 210 ? 4.924 -27.652 5.636 1.00 96.19 210 LYS A C 1
ATOM 1725 O O . LYS A 1 210 ? 3.928 -27.945 4.973 1.00 96.19 210 LYS A O 1
ATOM 1730 N N . VAL A 1 211 ? 5.469 -26.438 5.654 1.00 97.38 211 VAL A N 1
ATOM 1731 C CA . VAL A 1 211 ? 4.935 -25.293 4.918 1.00 97.38 211 VAL A CA 1
ATOM 1732 C C . VAL A 1 211 ? 6.021 -24.699 4.034 1.00 97.38 211 VAL A C 1
ATOM 1734 O O . VAL A 1 211 ? 7.087 -24.304 4.505 1.00 97.38 211 VAL A O 1
ATOM 1737 N N . VAL A 1 212 ? 5.729 -24.621 2.742 1.00 97.62 212 VAL A N 1
ATOM 1738 C CA . VAL A 1 212 ? 6.524 -23.868 1.777 1.00 97.62 212 VAL A CA 1
ATOM 1739 C C . VAL A 1 212 ? 6.050 -22.428 1.826 1.00 97.62 212 VAL A C 1
ATOM 1741 O O . VAL A 1 212 ? 4.919 -22.128 1.443 1.00 97.62 212 VAL A O 1
ATOM 1744 N N . ARG A 1 213 ? 6.907 -21.537 2.321 1.00 96.44 213 ARG A N 1
ATOM 1745 C CA . ARG A 1 213 ? 6.652 -20.098 2.346 1.00 96.44 213 ARG A CA 1
ATOM 1746 C C . ARG A 1 213 ? 7.254 -19.470 1.094 1.00 96.44 213 ARG A C 1
ATOM 1748 O O . ARG A 1 213 ? 8.432 -19.097 1.074 1.00 96.44 213 ARG A O 1
ATOM 1755 N N . PHE A 1 214 ? 6.434 -19.318 0.062 1.00 97.56 214 PHE A N 1
ATOM 1756 C CA . PHE A 1 214 ? 6.797 -18.538 -1.115 1.00 97.56 214 PHE A CA 1
ATOM 1757 C C . PHE A 1 214 ? 7.123 -17.103 -0.689 1.00 97.56 214 PHE A C 1
ATOM 1759 O O . PHE A 1 214 ? 6.298 -16.433 -0.066 1.00 97.56 214 PHE A O 1
ATOM 1766 N N . THR A 1 215 ? 8.343 -16.651 -0.986 1.00 93.56 215 THR A N 1
ATOM 1767 C CA . THR A 1 215 ? 8.869 -15.323 -0.612 1.00 93.56 215 THR A CA 1
ATOM 1768 C C . THR A 1 215 ? 9.408 -14.601 -1.855 1.00 93.56 215 THR A C 1
ATOM 1770 O O . THR A 1 215 ? 10.613 -14.473 -2.053 1.00 93.56 215 THR A O 1
ATOM 1773 N N . SER A 1 216 ? 8.566 -14.194 -2.803 1.00 94.25 216 SER A N 1
ATOM 1774 C CA . SER A 1 216 ? 7.109 -14.407 -2.891 1.00 94.25 216 SER A CA 1
ATOM 1775 C C . SER A 1 216 ? 6.811 -15.242 -4.137 1.00 94.25 216 SER A C 1
ATOM 1777 O O . SER A 1 216 ? 7.288 -16.374 -4.207 1.00 94.25 216 SER A O 1
ATOM 1779 N N . LEU A 1 217 ? 6.082 -14.708 -5.123 1.00 95.56 217 LEU A N 1
ATOM 1780 C CA . LEU A 1 217 ? 5.861 -15.369 -6.408 1.00 95.56 217 LEU A CA 1
ATOM 1781 C C . LEU A 1 217 ? 6.880 -14.916 -7.458 1.00 95.56 217 LEU A C 1
ATOM 1783 O O . LEU A 1 217 ? 7.981 -15.462 -7.520 1.00 95.56 217 LEU A O 1
ATOM 1787 N N . PHE A 1 218 ? 6.503 -13.956 -8.307 1.00 97.75 218 PHE A N 1
ATOM 1788 C CA . PHE A 1 218 ? 7.155 -13.767 -9.602 1.00 97.75 218 PHE A CA 1
ATOM 1789 C C . PHE A 1 218 ? 7.689 -12.358 -9.840 1.00 97.75 218 PHE A C 1
ATOM 1791 O O . PHE A 1 218 ? 8.854 -12.213 -10.203 1.00 97.75 218 PHE A O 1
ATOM 1798 N N . TYR A 1 219 ? 6.871 -11.326 -9.628 1.00 98.12 219 TYR A N 1
ATOM 1799 C CA . TYR A 1 219 ? 7.235 -9.947 -9.949 1.00 98.12 219 TYR A CA 1
ATOM 1800 C C . TYR A 1 219 ? 7.317 -9.101 -8.689 1.00 98.12 219 TYR A C 1
ATOM 1802 O O . TYR A 1 219 ? 6.369 -9.050 -7.903 1.00 98.12 219 TYR A O 1
ATOM 1810 N N . ASN A 1 220 ? 8.463 -8.451 -8.508 1.00 96.12 220 ASN A N 1
ATOM 1811 C CA . ASN A 1 220 ? 8.729 -7.560 -7.387 1.00 96.12 220 ASN A CA 1
ATOM 1812 C C . ASN A 1 220 ? 7.977 -6.228 -7.535 1.00 96.12 220 ASN A C 1
ATOM 1814 O O . ASN A 1 220 ? 7.643 -5.821 -8.651 1.00 96.12 220 ASN A O 1
ATOM 1818 N N . PHE A 1 221 ? 7.722 -5.548 -6.418 1.00 94.06 221 PHE A N 1
ATOM 1819 C CA . PHE A 1 221 ? 7.256 -4.161 -6.430 1.00 94.06 221 PHE A CA 1
ATOM 1820 C C . PHE A 1 221 ? 8.304 -3.250 -7.089 1.00 94.06 221 PHE A C 1
ATOM 1822 O O . PHE A 1 221 ? 9.494 -3.569 -7.150 1.00 94.06 221 PHE A O 1
ATOM 1829 N N . PHE A 1 222 ? 7.879 -2.096 -7.605 1.00 95.31 222 PHE A N 1
ATOM 1830 C CA . PHE A 1 222 ? 8.768 -1.253 -8.402 1.00 95.31 222 PHE A CA 1
ATOM 1831 C C . PHE A 1 222 ? 9.785 -0.515 -7.526 1.00 95.31 222 PHE A C 1
ATOM 1833 O O . PHE A 1 222 ? 9.410 0.363 -6.744 1.00 95.31 222 PHE A O 1
ATOM 1840 N N . TRP A 1 223 ? 11.071 -0.849 -7.671 1.00 93.94 223 TRP A N 1
ATOM 1841 C CA . TRP A 1 223 ? 12.142 -0.321 -6.824 1.00 93.94 223 TRP A CA 1
ATOM 1842 C C . TRP A 1 223 ? 13.426 -0.013 -7.602 1.00 93.94 223 TRP A C 1
ATOM 1844 O O . TRP A 1 223 ? 14.280 -0.869 -7.827 1.00 93.94 223 TRP A O 1
ATOM 1854 N N . LEU A 1 224 ? 13.573 1.248 -8.006 1.00 93.44 224 LEU A N 1
ATOM 1855 C CA . LEU A 1 224 ? 14.706 1.712 -8.807 1.00 93.44 224 LEU A CA 1
ATOM 1856 C C . LEU A 1 224 ? 15.831 2.247 -7.929 1.00 93.44 224 LEU A C 1
ATOM 1858 O O . LEU A 1 224 ? 15.603 3.157 -7.127 1.00 93.44 224 LEU A O 1
ATOM 1862 N N . TRP A 1 225 ? 17.046 1.736 -8.115 1.00 94.00 225 TRP A N 1
ATOM 1863 C CA . TRP A 1 225 ? 18.219 2.184 -7.374 1.00 94.00 225 TRP A CA 1
ATOM 1864 C C . TRP A 1 225 ? 19.059 3.170 -8.186 1.00 94.00 225 TRP A C 1
ATOM 1866 O O . TRP A 1 225 ? 19.204 3.046 -9.405 1.00 94.00 225 TRP A O 1
ATOM 1876 N N . SER A 1 226 ? 19.630 4.151 -7.490 1.00 93.88 226 SER A N 1
ATOM 1877 C CA . SER A 1 226 ? 20.582 5.099 -8.070 1.00 93.88 226 SER A CA 1
ATOM 1878 C C . SER A 1 226 ? 22.022 4.631 -7.882 1.00 93.88 226 SER A C 1
ATOM 1880 O O . SER A 1 226 ? 22.321 3.844 -6.983 1.00 93.88 226 SER A O 1
ATOM 1882 N N . ASP A 1 227 ? 22.915 5.154 -8.720 1.00 93.06 227 ASP A N 1
ATOM 1883 C CA . ASP A 1 227 ? 24.362 5.111 -8.509 1.00 93.06 227 ASP A CA 1
ATOM 1884 C C . ASP A 1 227 ? 24.852 6.180 -7.505 1.00 93.06 227 ASP A C 1
ATOM 1886 O O . ASP A 1 227 ? 25.990 6.101 -7.040 1.00 93.06 227 ASP A O 1
ATOM 1890 N N . ASP A 1 228 ? 24.008 7.151 -7.121 1.00 93.25 228 ASP A N 1
ATOM 1891 C CA . ASP A 1 228 ? 24.318 8.134 -6.079 1.00 93.25 228 ASP A CA 1
ATOM 1892 C C . ASP A 1 228 ? 23.870 7.626 -4.692 1.00 93.25 228 ASP A C 1
ATOM 1894 O O . ASP A 1 228 ? 22.666 7.524 -4.423 1.00 93.25 228 ASP A O 1
ATOM 1898 N N . PRO A 1 229 ? 24.796 7.377 -3.745 1.00 86.62 229 PRO A N 1
ATOM 1899 C CA . PRO A 1 229 ? 24.441 6.927 -2.399 1.00 86.62 229 PRO A CA 1
ATOM 1900 C C . PRO A 1 229 ? 23.590 7.944 -1.619 1.00 86.62 229 PRO A C 1
ATOM 1902 O O . PRO A 1 229 ? 22.907 7.562 -0.669 1.00 86.62 229 PRO A O 1
ATOM 1905 N N . LYS A 1 230 ? 23.585 9.229 -2.006 1.00 91.12 230 LYS A N 1
ATOM 1906 C CA . LYS A 1 230 ? 22.718 10.258 -1.401 1.00 91.12 230 LYS A CA 1
ATOM 1907 C C . LYS A 1 230 ? 21.265 10.151 -1.853 1.00 91.12 230 LYS A C 1
ATOM 1909 O O . LYS A 1 230 ? 20.382 10.656 -1.164 1.00 91.12 230 LYS A O 1
ATOM 1914 N N . GLN A 1 231 ? 21.015 9.503 -2.988 1.00 90.12 231 GLN A N 1
ATOM 1915 C CA . GLN A 1 231 ? 19.685 9.227 -3.516 1.00 90.12 231 GLN A CA 1
ATOM 1916 C C . GLN A 1 231 ? 19.555 7.735 -3.828 1.00 90.12 231 GLN A C 1
ATOM 1918 O O . GLN A 1 231 ? 19.179 7.354 -4.929 1.00 90.12 231 GLN A O 1
ATOM 1923 N N . ARG A 1 232 ? 19.851 6.876 -2.844 1.00 87.44 232 ARG A N 1
ATOM 1924 C CA . ARG A 1 232 ? 19.917 5.418 -3.035 1.00 87.44 232 ARG A CA 1
ATOM 1925 C C . ARG A 1 232 ? 18.729 4.835 -3.816 1.00 87.44 232 ARG A C 1
ATOM 1927 O O . ARG A 1 232 ? 18.932 3.948 -4.637 1.00 87.44 232 ARG A O 1
ATOM 1934 N N . PHE A 1 233 ? 17.513 5.339 -3.588 1.00 91.25 233 PHE A N 1
ATOM 1935 C CA . PHE A 1 233 ? 16.302 4.912 -4.294 1.00 91.25 233 PHE A CA 1
ATOM 1936 C C . PHE A 1 233 ? 15.698 6.066 -5.105 1.00 91.25 233 PHE A C 1
ATOM 1938 O O . PHE A 1 233 ? 15.398 7.129 -4.558 1.00 91.25 233 PHE A O 1
ATOM 1945 N N . ILE A 1 234 ? 15.489 5.841 -6.403 1.00 93.12 234 ILE A N 1
ATOM 1946 C CA . ILE A 1 234 ? 14.875 6.794 -7.339 1.00 93.12 234 ILE A CA 1
ATOM 1947 C C . ILE A 1 234 ? 13.347 6.719 -7.232 1.00 93.12 234 ILE A C 1
ATOM 1949 O O . ILE A 1 234 ? 12.680 7.748 -7.134 1.00 93.12 234 ILE A O 1
ATOM 1953 N N . VAL A 1 235 ? 12.796 5.500 -7.215 1.00 91.19 235 VAL A N 1
ATOM 1954 C CA . VAL A 1 235 ? 11.361 5.218 -7.054 1.00 91.19 235 VAL A CA 1
ATOM 1955 C C . VAL A 1 235 ? 11.196 3.988 -6.165 1.00 91.19 235 VAL A C 1
ATOM 1957 O O . VAL A 1 235 ? 11.949 3.028 -6.308 1.00 91.19 235 VAL A O 1
ATOM 1960 N N . ASN A 1 236 ? 10.213 4.017 -5.263 1.00 90.56 236 ASN A N 1
ATOM 1961 C CA . ASN A 1 236 ? 9.719 2.840 -4.554 1.00 90.56 236 ASN A CA 1
ATOM 1962 C C . ASN A 1 236 ? 8.185 2.862 -4.503 1.00 90.56 236 ASN A C 1
ATOM 1964 O O . ASN A 1 236 ? 7.587 3.794 -3.963 1.00 90.56 236 ASN A O 1
ATOM 1968 N N . ASP A 1 237 ? 7.537 1.861 -5.095 1.00 93.75 237 ASP A N 1
ATOM 1969 C CA . ASP A 1 237 ? 6.081 1.747 -5.056 1.00 93.75 237 ASP A CA 1
ATOM 1970 C C . ASP A 1 237 ? 5.600 0.302 -4.905 1.00 93.75 237 ASP A C 1
ATOM 1972 O O . ASP A 1 237 ? 5.701 -0.509 -5.823 1.00 93.75 237 ASP A O 1
ATOM 1976 N N . TRP A 1 238 ? 4.978 0.091 -3.743 1.00 93.00 238 TRP A N 1
ATOM 1977 C CA . TRP A 1 238 ? 4.031 -0.956 -3.361 1.00 93.00 238 TRP A CA 1
ATOM 1978 C C . TRP A 1 238 ? 3.428 -1.837 -4.450 1.00 93.00 238 TRP A C 1
ATOM 1980 O O . TRP A 1 238 ? 3.523 -3.061 -4.445 1.00 93.00 238 TRP A O 1
ATOM 1990 N N . GLY A 1 239 ? 2.652 -1.170 -5.297 1.00 92.69 239 GLY A N 1
ATOM 1991 C CA . GLY A 1 239 ? 1.597 -1.778 -6.100 1.00 92.69 239 GLY A CA 1
ATOM 1992 C C . GLY A 1 239 ? 1.733 -1.483 -7.584 1.00 92.69 239 GLY A C 1
ATOM 1993 O O . GLY A 1 239 ? 0.772 -1.703 -8.326 1.00 92.69 239 GLY A O 1
ATOM 1994 N N . SER A 1 240 ? 2.892 -0.966 -7.995 1.00 95.00 240 SER A N 1
ATOM 1995 C CA . SER A 1 240 ? 3.241 -0.678 -9.380 1.00 95.00 240 SER A CA 1
ATOM 1996 C C . SER A 1 240 ? 3.691 -1.946 -10.118 1.00 95.00 240 SER A C 1
ATOM 1998 O O . SER A 1 240 ? 4.399 -2.786 -9.566 1.00 95.00 240 SER A O 1
ATOM 2000 N N . TYR A 1 241 ? 3.275 -2.077 -11.380 1.00 97.44 241 TYR A N 1
ATOM 2001 C CA . TYR A 1 241 ? 3.483 -3.255 -12.229 1.00 97.44 241 TYR A CA 1
ATOM 2002 C C . TYR A 1 241 ? 4.703 -3.131 -13.148 1.00 97.44 241 TYR A C 1
ATOM 2004 O O . TYR A 1 241 ? 4.937 -3.983 -14.000 1.00 97.44 241 TYR A O 1
ATOM 2012 N N . GLU A 1 242 ? 5.507 -2.089 -13.000 1.00 96.44 242 GLU A N 1
ATOM 2013 C CA . GLU A 1 242 ? 6.550 -1.722 -13.967 1.00 96.44 242 GLU A CA 1
ATOM 2014 C C . GLU A 1 242 ? 7.694 -2.750 -14.072 1.00 96.44 242 GLU A C 1
ATOM 2016 O O . GLU A 1 242 ? 8.366 -2.840 -15.097 1.00 96.44 242 GLU A O 1
ATOM 2021 N N . PHE A 1 243 ? 7.876 -3.594 -13.051 1.00 97.12 243 PHE A N 1
ATOM 2022 C CA . PHE A 1 243 ? 8.811 -4.730 -13.052 1.00 97.12 243 PHE A CA 1
ATOM 2023 C C . PHE A 1 243 ? 8.247 -6.033 -13.637 1.00 97.12 243 PHE A C 1
ATOM 2025 O O . PHE A 1 243 ? 8.958 -7.036 -13.674 1.00 97.12 243 PHE A O 1
ATOM 2032 N N . SER A 1 244 ? 7.005 -6.020 -14.126 1.00 97.44 244 SER A N 1
ATOM 2033 C CA . SER A 1 244 ? 6.398 -7.138 -14.871 1.00 97.44 244 SER A CA 1
ATOM 2034 C C . SER A 1 244 ? 6.542 -7.006 -16.393 1.00 97.44 244 SER A C 1
ATOM 2036 O O . SER A 1 244 ? 6.016 -7.825 -17.145 1.00 97.44 244 SER A O 1
ATOM 2038 N N . VAL A 1 245 ? 7.218 -5.956 -16.869 1.00 96.25 245 VAL A N 1
ATOM 2039 C CA . VAL A 1 245 ? 7.225 -5.562 -18.282 1.00 96.25 245 VAL A CA 1
ATOM 2040 C C . VAL A 1 245 ? 8.459 -6.084 -19.000 1.00 96.25 245 VAL A C 1
ATOM 2042 O O . VAL A 1 245 ? 9.582 -5.763 -18.638 1.00 96.25 245 VAL A O 1
ATOM 2045 N N . ASN A 1 246 ? 8.257 -6.812 -20.095 1.00 96.62 246 ASN A N 1
ATOM 2046 C CA . ASN A 1 246 ? 9.327 -7.206 -21.006 1.00 96.62 246 ASN A CA 1
ATOM 2047 C C . ASN A 1 246 ? 8.812 -7.287 -22.454 1.00 96.62 246 ASN A C 1
ATOM 2049 O O . ASN A 1 246 ? 7.603 -7.313 -22.702 1.00 96.62 246 ASN A O 1
ATOM 2053 N N . ALA A 1 247 ? 9.733 -7.332 -23.419 1.00 97.25 247 ALA A N 1
ATOM 2054 C CA . ALA A 1 247 ? 9.401 -7.360 -24.843 1.00 97.25 247 ALA A CA 1
ATOM 2055 C C . ALA A 1 247 ? 8.485 -8.533 -25.241 1.00 97.25 247 ALA A C 1
ATOM 2057 O O . ALA A 1 247 ? 7.552 -8.355 -26.029 1.00 97.25 247 ALA A O 1
ATOM 2058 N N . TYR A 1 248 ? 8.718 -9.723 -24.680 1.00 97.56 248 TYR A N 1
ATOM 2059 C CA . TYR A 1 248 ? 7.896 -10.907 -24.925 1.00 97.56 248 TYR A CA 1
ATOM 2060 C C . TYR A 1 248 ? 6.487 -10.742 -24.347 1.00 97.56 248 TYR A C 1
ATOM 2062 O O . TYR A 1 248 ? 5.511 -10.909 -25.077 1.00 97.56 248 TYR A O 1
ATOM 2070 N N . ALA A 1 249 ? 6.362 -10.298 -23.096 1.00 98.00 249 ALA A N 1
ATOM 2071 C CA . ALA A 1 249 ? 5.076 -10.054 -22.449 1.00 98.00 249 ALA A CA 1
ATOM 2072 C C . ALA A 1 249 ? 4.236 -8.994 -23.180 1.00 98.00 249 ALA A C 1
ATOM 2074 O O . ALA A 1 249 ? 3.024 -9.148 -23.290 1.00 98.00 249 ALA A O 1
ATOM 2075 N N . ILE A 1 250 ? 4.856 -7.957 -23.756 1.00 98.38 250 ILE A N 1
ATOM 2076 C CA . ILE A 1 250 ? 4.150 -6.967 -24.591 1.00 98.38 250 ILE A CA 1
ATOM 2077 C C . ILE A 1 250 ? 3.588 -7.608 -25.869 1.00 98.38 250 ILE A C 1
ATOM 2079 O O . ILE A 1 250 ? 2.464 -7.300 -26.267 1.00 98.38 250 ILE A O 1
ATOM 2083 N N . ARG A 1 251 ? 4.345 -8.505 -26.516 1.00 97.94 251 ARG A N 1
ATOM 2084 C CA . ARG A 1 251 ? 3.876 -9.241 -27.703 1.00 97.94 251 ARG A CA 1
ATOM 2085 C C . ARG A 1 251 ? 2.749 -10.217 -27.342 1.00 97.94 251 ARG A C 1
ATOM 2087 O O . ARG A 1 251 ? 1.782 -10.327 -28.091 1.00 97.94 251 ARG A O 1
ATOM 2094 N N . GLU A 1 252 ? 2.832 -10.893 -26.197 1.00 98.38 252 GLU A N 1
ATOM 2095 C CA . GLU A 1 252 ? 1.750 -11.760 -25.705 1.00 98.38 252 GLU A CA 1
ATOM 2096 C C . GLU A 1 252 ? 0.495 -10.961 -25.334 1.00 98.38 252 GLU A C 1
ATOM 2098 O O . GLU A 1 252 ? -0.615 -11.335 -25.716 1.00 98.38 252 GLU A O 1
ATOM 2103 N N . PHE A 1 253 ? 0.661 -9.811 -24.682 1.00 98.62 253 PHE A N 1
ATOM 2104 C CA . PHE A 1 253 ? -0.431 -8.885 -24.408 1.00 98.62 253 PHE A CA 1
ATOM 2105 C C . PHE A 1 253 ? -1.142 -8.456 -25.693 1.00 98.62 253 PHE A C 1
ATOM 2107 O O . PHE A 1 253 ? -2.369 -8.491 -25.753 1.00 98.62 253 PHE A O 1
ATOM 2114 N N . GLU A 1 254 ? -0.394 -8.096 -26.740 1.00 98.38 254 GLU A N 1
ATOM 2115 C CA . GLU A 1 254 ? -0.967 -7.691 -28.027 1.00 98.38 254 GLU A CA 1
ATOM 2116 C C . GLU A 1 254 ? -1.809 -8.809 -28.655 1.00 98.38 254 GLU A C 1
ATOM 2118 O O . GLU A 1 254 ? -2.907 -8.543 -29.150 1.00 98.38 254 GLU A O 1
ATOM 2123 N N . LYS A 1 255 ? -1.358 -10.067 -28.564 1.00 98.19 255 LYS A N 1
ATOM 2124 C CA . LYS A 1 255 ? -2.136 -11.230 -29.024 1.00 98.19 255 LYS A CA 1
ATOM 2125 C C . LYS A 1 255 ? -3.450 -11.390 -28.255 1.00 98.19 255 LYS A C 1
ATOM 2127 O O . LYS A 1 255 ? -4.457 -11.748 -28.859 1.00 98.19 255 LYS A O 1
ATOM 2132 N N . VAL A 1 256 ? -3.446 -11.134 -26.944 1.00 97.69 256 VAL A N 1
ATOM 2133 C CA . VAL A 1 256 ? -4.620 -11.305 -26.068 1.00 97.69 256 VAL A CA 1
ATOM 2134 C C . VAL A 1 256 ? -5.600 -10.133 -26.175 1.00 97.69 256 VAL A C 1
ATOM 2136 O O . VAL A 1 256 ? -6.810 -10.343 -26.246 1.00 97.69 256 VAL A O 1
ATOM 2139 N N . LYS A 1 257 ? -5.101 -8.895 -26.174 1.00 97.81 257 LYS A N 1
ATOM 2140 C CA . LYS A 1 257 ? -5.915 -7.670 -26.093 1.00 97.81 257 LYS A CA 1
ATOM 2141 C C . LYS A 1 257 ? -6.171 -7.011 -27.450 1.00 97.81 257 LYS A C 1
ATOM 2143 O O . LYS A 1 257 ? -7.039 -6.146 -27.545 1.00 97.81 257 LYS A O 1
ATOM 2148 N N . GLY A 1 258 ? -5.452 -7.413 -28.499 1.00 98.00 258 GLY A N 1
ATOM 2149 C CA . GLY A 1 258 ? -5.637 -6.920 -29.867 1.00 98.00 258 GLY A CA 1
ATOM 2150 C C . GLY A 1 258 ? -5.078 -5.518 -30.126 1.00 98.00 258 GLY A C 1
ATOM 2151 O O . GLY A 1 258 ? -5.393 -4.917 -31.152 1.00 98.00 258 GLY A O 1
ATOM 2152 N N . TYR A 1 259 ? -4.274 -4.978 -29.208 1.00 98.31 259 TYR A N 1
ATOM 2153 C CA . TYR A 1 259 ? -3.536 -3.733 -29.397 1.00 98.31 259 TYR A CA 1
ATOM 2154 C C . TYR A 1 259 ? -2.223 -3.765 -28.619 1.00 98.31 259 TYR A C 1
ATOM 2156 O O . TYR A 1 259 ? -2.086 -4.482 -27.627 1.00 98.31 259 TYR A O 1
ATOM 2164 N N . ARG A 1 260 ? -1.269 -2.945 -29.053 1.00 96.75 260 ARG A N 1
ATOM 2165 C CA . ARG A 1 260 ? 0.063 -2.883 -28.465 1.00 96.75 260 ARG A CA 1
ATOM 2166 C C . ARG A 1 260 ? 0.209 -1.726 -27.480 1.00 96.75 260 ARG A C 1
ATOM 2168 O O . ARG A 1 260 ? -0.218 -0.607 -27.772 1.00 96.75 260 ARG A O 1
ATOM 2175 N N . LEU A 1 261 ? 0.838 -1.994 -26.339 1.00 98.00 261 LEU A N 1
ATOM 2176 C CA . LEU A 1 261 ? 1.291 -0.963 -25.403 1.00 98.00 261 LEU A CA 1
ATOM 2177 C C . LEU A 1 261 ? 2.638 -0.395 -25.845 1.00 98.00 261 LEU A C 1
ATOM 2179 O O . LEU A 1 261 ? 3.472 -1.112 -26.400 1.00 98.00 261 LEU A O 1
ATOM 2183 N N . THR A 1 262 ? 2.854 0.887 -25.581 1.00 97.88 262 THR A N 1
ATOM 2184 C CA . THR A 1 262 ? 4.133 1.554 -25.842 1.00 97.88 262 THR A CA 1
ATOM 2185 C C . THR A 1 262 ? 4.902 1.768 -24.541 1.00 97.88 262 THR A C 1
ATOM 2187 O O . THR A 1 262 ? 4.332 1.692 -23.456 1.00 97.88 262 THR A O 1
ATOM 2190 N N . SER A 1 263 ? 6.198 2.081 -24.623 1.00 98.31 263 SER A N 1
ATOM 2191 C CA . SER A 1 263 ? 6.999 2.383 -23.426 1.00 98.31 263 SER A CA 1
ATOM 2192 C C . SER A 1 263 ? 6.413 3.511 -22.559 1.00 98.31 263 SER A C 1
ATOM 2194 O O . SER A 1 263 ? 6.543 3.485 -21.341 1.00 98.31 263 SER A O 1
ATOM 2196 N N . GLU A 1 264 ? 5.747 4.501 -23.161 1.00 98.00 264 GLU A N 1
ATOM 2197 C CA . GLU A 1 264 ? 5.128 5.621 -22.442 1.00 98.00 264 GLU A CA 1
ATOM 2198 C C . GLU A 1 264 ? 3.854 5.218 -21.685 1.00 98.00 264 GLU A C 1
ATOM 2200 O O . GLU A 1 264 ? 3.526 5.868 -20.693 1.00 98.00 264 GLU A O 1
ATOM 2205 N N . ASP A 1 265 ? 3.179 4.130 -22.087 1.00 98.06 265 ASP A N 1
ATOM 2206 C CA . ASP A 1 265 ? 2.067 3.556 -21.313 1.00 98.06 265 ASP A CA 1
ATOM 2207 C C . ASP A 1 265 ? 2.550 3.012 -19.942 1.00 98.06 265 ASP A C 1
ATOM 2209 O O . ASP A 1 265 ? 1.740 2.867 -19.029 1.00 98.06 265 ASP A O 1
ATOM 2213 N N . PHE A 1 266 ? 3.860 2.773 -19.786 1.00 98.06 266 PHE A N 1
ATOM 2214 C CA . PHE A 1 266 ? 4.543 2.281 -18.580 1.00 98.06 266 PHE A CA 1
ATOM 2215 C C . PHE A 1 266 ? 5.294 3.410 -17.851 1.00 98.06 266 PHE A C 1
ATOM 2217 O O . PHE A 1 266 ? 4.923 3.856 -16.765 1.00 98.06 266 PHE A O 1
ATOM 2224 N N . VAL A 1 267 ? 6.278 4.009 -18.531 1.00 97.62 267 VAL A N 1
ATOM 2225 C CA . VAL A 1 267 ? 7.091 5.113 -17.999 1.00 97.62 267 VAL A CA 1
ATOM 2226 C C . VAL A 1 267 ? 6.236 6.293 -17.538 1.00 97.62 267 VAL A C 1
ATOM 2228 O O . VAL A 1 267 ? 6.573 6.945 -16.545 1.00 97.62 267 VAL A O 1
ATOM 2231 N N . ASN A 1 268 ? 5.150 6.593 -18.260 1.00 96.62 268 ASN A N 1
ATOM 2232 C CA . ASN A 1 268 ? 4.176 7.630 -17.928 1.00 96.62 268 ASN A CA 1
ATOM 2233 C C . ASN A 1 268 ? 4.843 8.946 -17.487 1.00 96.62 268 ASN A C 1
ATOM 2235 O O . ASN A 1 268 ? 4.702 9.398 -16.349 1.00 96.62 268 ASN A O 1
ATOM 2239 N N . LYS A 1 269 ? 5.650 9.541 -18.378 1.00 95.38 269 LYS A N 1
ATOM 2240 C CA . LYS A 1 269 ? 6.394 10.792 -18.132 1.00 95.38 269 LYS A CA 1
ATOM 2241 C C . LYS A 1 269 ? 7.332 10.745 -16.913 1.00 95.38 269 LYS A C 1
ATOM 2243 O O . LYS A 1 269 ? 7.623 11.785 -16.322 1.00 95.38 269 LYS A O 1
ATOM 2248 N N . GLY A 1 270 ? 7.806 9.557 -16.543 1.00 95.25 270 GLY A N 1
ATOM 2249 C CA . GLY A 1 270 ? 8.660 9.321 -15.379 1.00 95.25 270 GLY A CA 1
ATOM 2250 C C . GLY A 1 270 ? 7.895 9.116 -14.072 1.00 95.25 270 GLY A C 1
ATOM 2251 O O . GLY A 1 270 ? 8.512 9.130 -13.009 1.00 95.25 270 GLY A O 1
ATOM 2252 N N . LEU A 1 271 ? 6.570 8.958 -14.130 1.00 95.50 271 LEU A N 1
ATOM 2253 C CA . LEU A 1 271 ? 5.739 8.664 -12.964 1.00 95.50 271 LEU A CA 1
ATOM 2254 C C . LEU A 1 271 ? 5.527 7.159 -12.747 1.00 95.50 271 LEU A C 1
ATOM 2256 O O . LEU A 1 271 ? 5.094 6.786 -11.656 1.00 95.50 271 LEU A O 1
ATOM 2260 N N . TYR A 1 272 ? 5.832 6.319 -13.746 1.00 96.69 272 TYR A N 1
ATOM 2261 C CA . TYR A 1 272 ? 5.905 4.855 -13.621 1.00 96.69 272 TYR A CA 1
ATOM 2262 C C . TYR A 1 272 ? 4.646 4.207 -13.026 1.00 96.69 272 TYR A C 1
ATOM 2264 O O . TYR A 1 272 ? 4.729 3.368 -12.126 1.00 96.69 272 TYR A O 1
ATOM 2272 N N . ASN A 1 273 ? 3.477 4.704 -13.454 1.00 95.81 273 ASN A N 1
ATOM 2273 C CA . ASN A 1 273 ? 2.147 4.274 -13.004 1.00 95.81 273 ASN A CA 1
ATOM 2274 C C . ASN A 1 273 ? 2.062 3.948 -11.501 1.00 95.81 273 ASN A C 1
ATOM 2276 O O . ASN A 1 273 ? 1.452 2.958 -11.094 1.00 95.81 273 ASN A O 1
ATOM 2280 N N . ASN A 1 274 ? 2.721 4.770 -10.676 1.00 94.25 274 ASN A N 1
ATOM 2281 C CA . ASN A 1 274 ? 2.774 4.556 -9.236 1.00 94.25 274 ASN A CA 1
ATOM 2282 C C . ASN A 1 274 ? 1.362 4.543 -8.630 1.00 94.25 274 ASN A C 1
ATOM 2284 O O . ASN A 1 274 ? 0.424 5.112 -9.190 1.00 94.25 274 ASN A O 1
ATOM 2288 N N . SER A 1 275 ? 1.219 3.952 -7.445 1.00 94.06 275 SER A N 1
ATOM 2289 C CA . SER A 1 275 ? -0.084 3.735 -6.809 1.00 94.06 275 SER A CA 1
ATOM 2290 C C . SER A 1 275 ? -0.826 5.033 -6.448 1.00 94.06 275 SER A C 1
ATOM 2292 O O . SER A 1 275 ? -2.004 4.989 -6.105 1.00 94.06 275 SER A O 1
ATOM 2294 N N . TYR A 1 276 ? -0.180 6.202 -6.529 1.00 94.06 276 TYR A N 1
ATOM 2295 C CA . TYR A 1 276 ? -0.816 7.507 -6.316 1.00 94.06 276 TYR A CA 1
ATOM 2296 C C . TYR A 1 276 ? -1.403 8.085 -7.598 1.00 94.06 276 TYR A C 1
ATOM 2298 O O . TYR A 1 276 ? -2.064 9.114 -7.530 1.00 94.06 276 TYR A O 1
ATOM 2306 N N . LEU A 1 277 ? -1.194 7.469 -8.756 1.00 95.19 277 LEU A N 1
ATOM 2307 C CA . LEU A 1 277 ? -1.874 7.864 -9.977 1.00 95.19 277 LEU A CA 1
ATOM 2308 C C . LEU A 1 277 ? -3.166 7.072 -10.126 1.00 95.19 277 LEU A C 1
ATOM 2310 O O . LEU A 1 277 ? -3.141 5.847 -9.987 1.00 95.19 277 LEU A O 1
ATOM 2314 N N . PRO A 1 278 ? -4.299 7.729 -10.436 1.00 95.81 278 PRO A N 1
ATOM 2315 C CA . PRO A 1 278 ? -5.448 6.992 -10.920 1.00 95.81 278 PRO A CA 1
ATOM 2316 C C . PRO A 1 278 ? -4.994 6.127 -12.117 1.00 95.81 278 PRO A C 1
ATOM 2318 O O . PRO A 1 278 ? -4.184 6.579 -12.927 1.00 95.81 278 PRO A O 1
ATOM 2321 N N . PRO A 1 279 ? -5.419 4.865 -12.233 1.00 94.81 279 PRO A N 1
ATOM 2322 C CA . PRO A 1 279 ? -4.942 3.994 -13.303 1.00 94.81 279 PRO A CA 1
ATOM 2323 C C . PRO A 1 279 ? -5.650 4.287 -14.627 1.00 94.81 279 PRO A C 1
ATOM 2325 O O . PRO A 1 279 ? -6.880 4.299 -14.715 1.00 94.81 279 PRO A O 1
ATOM 2328 N N . ALA A 1 280 ? -4.878 4.473 -15.698 1.00 95.25 280 ALA A N 1
ATOM 2329 C CA . ALA A 1 280 ? -5.432 4.549 -17.047 1.00 95.25 280 ALA A CA 1
ATOM 2330 C C . ALA A 1 280 ? -6.013 3.191 -17.478 1.00 95.25 280 ALA A C 1
ATOM 2332 O O . ALA A 1 280 ? -5.529 2.138 -17.062 1.00 95.25 280 ALA A O 1
ATOM 2333 N N . LYS A 1 281 ? -6.991 3.196 -18.397 1.00 95.31 281 LYS A N 1
ATOM 2334 C CA . LYS A 1 281 ? -7.602 1.958 -18.916 1.00 95.31 281 LYS A CA 1
ATOM 2335 C C . LYS A 1 281 ? -6.554 0.958 -19.424 1.00 95.31 281 LYS A C 1
ATOM 2337 O O . LYS A 1 281 ? -6.594 -0.206 -19.051 1.00 95.31 281 LYS A O 1
ATOM 2342 N N . LYS A 1 282 ? -5.598 1.427 -20.232 1.00 97.19 282 LYS A N 1
ATOM 2343 C CA . LYS A 1 282 ? -4.518 0.591 -20.773 1.00 97.19 282 LYS A CA 1
ATOM 2344 C C . LYS A 1 282 ? -3.667 -0.067 -19.681 1.00 97.19 282 LYS A C 1
ATOM 2346 O O . LYS A 1 282 ? -3.285 -1.220 -19.834 1.00 97.19 282 LYS A O 1
ATOM 2351 N N . TYR A 1 283 ? -3.396 0.655 -18.594 1.00 97.62 283 TYR A N 1
ATOM 2352 C CA . TYR A 1 283 ? -2.646 0.120 -17.462 1.00 97.62 283 TYR A CA 1
ATOM 2353 C C . TYR A 1 283 ? -3.475 -0.911 -16.687 1.00 97.62 283 TYR A C 1
ATOM 2355 O O . TYR A 1 283 ? -2.955 -1.969 -16.357 1.00 97.62 283 TYR A O 1
ATOM 2363 N N . ARG A 1 284 ? -4.786 -0.687 -16.500 1.00 97.19 284 ARG A N 1
ATOM 2364 C CA . ARG A 1 284 ? -5.686 -1.718 -15.947 1.00 97.19 284 ARG A CA 1
ATOM 2365 C C . ARG A 1 284 ? -5.714 -2.985 -16.807 1.00 97.19 284 ARG A C 1
ATOM 2367 O O . ARG A 1 284 ? -5.662 -4.078 -16.259 1.00 97.19 284 ARG A O 1
ATOM 2374 N N . ASP A 1 285 ? -5.757 -2.844 -18.135 1.00 98.44 285 ASP A N 1
ATOM 2375 C CA . ASP A 1 285 ? -5.687 -3.987 -19.055 1.00 98.44 285 ASP A CA 1
ATOM 2376 C C . ASP A 1 285 ? -4.371 -4.769 -18.886 1.00 98.44 285 ASP A C 1
ATOM 2378 O O . ASP A 1 285 ? -4.384 -5.999 -18.951 1.00 98.44 285 ASP A O 1
ATOM 2382 N N . TRP A 1 286 ? -3.247 -4.076 -18.655 1.00 98.69 286 TRP A N 1
ATOM 2383 C CA . TRP A 1 286 ? -1.957 -4.706 -18.350 1.00 98.69 286 TRP A CA 1
ATOM 2384 C C . TRP A 1 286 ? -1.963 -5.417 -16.995 1.00 98.69 286 TRP A C 1
ATOM 2386 O O . TRP A 1 286 ? -1.557 -6.573 -16.912 1.00 98.69 286 TRP A O 1
ATOM 2396 N N . MET A 1 287 ? -2.466 -4.761 -15.945 1.00 98.38 287 MET A N 1
ATOM 2397 C CA . MET A 1 287 ? -2.585 -5.358 -14.612 1.00 98.38 287 MET A CA 1
ATOM 2398 C C . MET A 1 287 ? -3.420 -6.639 -14.646 1.00 98.38 287 MET A C 1
ATOM 2400 O O . MET A 1 287 ? -3.016 -7.643 -14.071 1.00 98.38 287 MET A O 1
ATOM 2404 N N . GLU A 1 288 ? -4.548 -6.631 -15.362 1.00 98.19 288 GLU A N 1
ATOM 2405 C CA . GLU A 1 288 ? -5.382 -7.818 -15.564 1.00 98.19 288 GLU A CA 1
ATOM 2406 C C . GLU A 1 288 ? -4.629 -8.916 -16.330 1.00 98.19 288 GLU A C 1
ATOM 2408 O O . GLU A 1 288 ? -4.663 -10.078 -15.934 1.00 98.19 288 GLU A O 1
ATOM 2413 N N . PHE A 1 289 ? -3.916 -8.567 -17.407 1.00 98.75 289 PHE A N 1
ATOM 2414 C CA . PHE A 1 289 ? -3.110 -9.523 -18.171 1.00 98.75 289 PHE A CA 1
ATOM 2415 C C . PHE A 1 289 ? -2.041 -10.206 -17.302 1.00 98.75 289 PHE A C 1
ATOM 2417 O O . PHE A 1 289 ? -1.920 -11.432 -17.328 1.00 98.75 289 PHE A O 1
ATOM 2424 N N . ILE A 1 290 ? -1.319 -9.433 -16.489 1.00 98.69 290 ILE A N 1
ATOM 2425 C CA . ILE A 1 290 ? -0.307 -9.958 -15.568 1.00 98.69 290 ILE A CA 1
ATOM 2426 C C . ILE A 1 290 ? -0.948 -10.761 -14.438 1.00 98.69 290 ILE A C 1
ATOM 2428 O O . ILE A 1 290 ? -0.478 -11.859 -14.151 1.00 98.69 290 ILE A O 1
ATOM 2432 N N . ASN A 1 291 ? -2.038 -10.276 -13.837 1.00 98.56 291 ASN A N 1
ATOM 2433 C CA . ASN A 1 291 ? -2.776 -11.026 -12.821 1.00 98.56 291 ASN A CA 1
ATOM 2434 C C . ASN A 1 291 ? -3.216 -12.389 -13.356 1.00 98.56 291 ASN A C 1
ATOM 2436 O O . ASN A 1 291 ? -3.020 -13.401 -12.687 1.00 98.56 291 ASN A O 1
ATOM 2440 N N . ASN A 1 292 ? -3.714 -12.433 -14.593 1.00 98.38 292 ASN A N 1
ATOM 2441 C CA . ASN A 1 292 ? -4.134 -13.683 -15.200 1.00 98.38 292 ASN A CA 1
ATOM 2442 C C . ASN A 1 292 ? -2.988 -14.691 -15.305 1.00 98.38 292 ASN A C 1
ATOM 2444 O O . ASN A 1 292 ? -3.148 -15.843 -14.907 1.00 98.38 292 ASN A O 1
ATOM 2448 N N . PHE A 1 293 ? -1.827 -14.246 -15.782 1.00 98.69 293 PHE A N 1
ATOM 2449 C CA . PHE A 1 293 ? -0.641 -15.087 -15.868 1.00 98.69 293 PHE A CA 1
ATOM 2450 C C . PHE A 1 293 ? -0.142 -15.549 -14.486 1.00 98.69 293 PHE A C 1
ATOM 2452 O O . PHE A 1 293 ? 0.138 -16.734 -14.295 1.00 98.69 293 PHE A O 1
ATOM 2459 N N . VAL A 1 294 ? -0.045 -14.631 -13.518 1.00 98.75 294 VAL A N 1
ATOM 2460 C CA . VAL A 1 294 ? 0.475 -14.919 -12.172 1.00 98.75 294 VAL A CA 1
ATOM 2461 C C . VAL A 1 294 ? -0.421 -15.926 -11.446 1.00 98.75 294 VAL A C 1
ATOM 2463 O O . VAL A 1 294 ? 0.106 -16.865 -10.849 1.00 98.75 294 VAL A O 1
ATOM 2466 N N . VAL A 1 295 ? -1.748 -15.802 -11.571 1.00 98.75 295 VAL A N 1
ATOM 2467 C CA . VAL A 1 295 ? -2.719 -16.790 -11.065 1.00 98.75 295 VAL A CA 1
ATOM 2468 C C . VAL A 1 295 ? -2.538 -18.143 -11.751 1.00 98.75 295 VAL A C 1
ATOM 2470 O O . VAL A 1 295 ? -2.344 -19.153 -11.073 1.00 98.75 295 VAL A O 1
ATOM 2473 N N . ASP A 1 296 ? -2.544 -18.177 -13.086 1.00 98.62 296 ASP A N 1
ATOM 2474 C CA . ASP A 1 296 ? -2.497 -19.427 -13.852 1.00 98.62 296 ASP A CA 1
ATOM 2475 C C . ASP A 1 296 ? -1.211 -20.223 -13.597 1.00 98.62 296 ASP A C 1
ATOM 2477 O O . ASP A 1 296 ? -1.243 -21.452 -13.481 1.00 98.62 296 ASP A O 1
ATOM 2481 N N . PHE A 1 297 ? -0.066 -19.542 -13.521 1.00 98.75 297 PHE A N 1
ATOM 2482 C CA . PHE A 1 297 ? 1.213 -20.200 -13.278 1.00 98.75 297 PHE A CA 1
ATOM 2483 C C . PHE A 1 297 ? 1.439 -20.496 -11.793 1.00 98.75 297 PHE A C 1
ATOM 2485 O O . PHE A 1 297 ? 1.846 -21.607 -11.451 1.00 98.75 297 PHE A O 1
ATOM 2492 N N . GLY A 1 298 ? 1.116 -19.561 -10.896 1.00 98.62 298 GLY A N 1
ATOM 2493 C CA . GLY A 1 298 ? 1.291 -19.766 -9.459 1.00 98.62 298 GLY A CA 1
ATOM 2494 C C . GLY A 1 298 ? 0.407 -20.883 -8.911 1.00 98.62 298 GLY A C 1
ATOM 2495 O O . GLY A 1 298 ? 0.867 -21.651 -8.069 1.00 98.62 298 GLY A O 1
ATOM 2496 N N . LYS A 1 299 ? -0.798 -21.074 -9.465 1.00 98.69 299 LYS A N 1
ATOM 2497 C CA . LYS A 1 299 ? -1.634 -22.248 -9.183 1.00 98.69 299 LYS A CA 1
ATOM 2498 C C . LYS A 1 299 ? -0.892 -23.565 -9.433 1.00 98.69 299 LYS A C 1
ATOM 2500 O O . LYS A 1 299 ? -0.939 -24.449 -8.586 1.00 98.69 299 LYS A O 1
ATOM 2505 N N . LYS A 1 300 ? -0.155 -23.696 -10.545 1.00 98.75 300 LYS A N 1
ATOM 2506 C CA . LYS A 1 300 ? 0.628 -24.915 -10.837 1.00 98.75 300 LYS A CA 1
ATOM 2507 C C . LYS A 1 300 ? 1.715 -25.151 -9.787 1.00 98.75 300 LYS A C 1
ATOM 2509 O O . LYS A 1 300 ? 1.951 -26.293 -9.401 1.00 98.75 300 LYS A O 1
ATOM 2514 N N . CYS A 1 301 ? 2.359 -24.082 -9.310 1.00 98.81 301 CYS A N 1
ATOM 2515 C CA . CYS A 1 301 ? 3.343 -24.170 -8.231 1.00 98.81 301 CYS A CA 1
ATOM 2516 C C . CYS A 1 301 ? 2.697 -24.652 -6.924 1.00 98.81 301 CYS A C 1
ATOM 2518 O O . CYS A 1 301 ? 3.232 -25.547 -6.275 1.00 98.81 301 CYS A O 1
ATOM 2520 N N . VAL A 1 302 ? 1.533 -24.108 -6.554 1.00 98.81 302 VAL A N 1
ATOM 2521 C CA . VAL A 1 302 ? 0.800 -24.514 -5.342 1.00 98.81 302 VAL A CA 1
ATOM 2522 C C . VAL A 1 302 ? 0.311 -25.961 -5.434 1.00 98.81 302 VAL A C 1
ATOM 2524 O O . VAL A 1 302 ? 0.542 -26.743 -4.515 1.00 98.81 302 VAL A O 1
ATOM 2527 N N . GLU A 1 303 ? -0.278 -26.360 -6.563 1.00 98.81 303 GLU A N 1
ATOM 2528 C CA . GLU A 1 303 ? -0.715 -27.743 -6.800 1.00 98.81 303 GLU A CA 1
ATOM 2529 C C . GLU A 1 303 ? 0.449 -28.740 -6.680 1.00 98.81 303 GLU A C 1
ATOM 2531 O O . GLU A 1 303 ? 0.280 -29.838 -6.143 1.00 98.81 303 GLU A O 1
ATOM 2536 N N . LEU A 1 304 ? 1.647 -28.357 -7.131 1.00 98.75 304 LEU A N 1
ATOM 2537 C CA . LEU A 1 304 ? 2.851 -29.171 -6.988 1.00 98.75 304 LEU A CA 1
ATOM 2538 C C . LEU A 1 304 ? 3.294 -29.295 -5.519 1.00 98.75 304 LEU A C 1
ATOM 2540 O O . LEU A 1 304 ? 3.615 -30.398 -5.077 1.00 98.75 304 LEU A O 1
ATOM 2544 N N . VAL A 1 305 ? 3.236 -28.214 -4.735 1.00 98.81 305 VAL A N 1
ATOM 2545 C CA . VAL A 1 305 ? 3.478 -28.261 -3.279 1.00 98.81 305 VAL A CA 1
ATOM 2546 C C . VAL A 1 305 ? 2.494 -29.220 -2.596 1.00 98.81 305 VAL A C 1
ATOM 2548 O O . VAL A 1 305 ? 2.906 -30.095 -1.826 1.00 98.81 305 VAL A O 1
ATOM 2551 N N . HIS A 1 306 ? 1.205 -29.122 -2.933 1.00 98.75 306 HIS A N 1
ATOM 2552 C CA . HIS A 1 306 ? 0.152 -29.986 -2.388 1.00 98.75 306 HIS A CA 1
ATOM 2553 C C . HIS A 1 306 ? 0.329 -31.456 -2.779 1.00 98.75 306 HIS A C 1
ATOM 2555 O O . HIS A 1 306 ? 0.141 -32.338 -1.940 1.00 98.75 306 HIS A O 1
ATOM 2561 N N . LYS A 1 307 ? 0.760 -31.747 -4.014 1.00 98.56 307 LYS A N 1
ATOM 2562 C CA . LYS A 1 307 ? 1.082 -33.111 -4.479 1.00 98.56 307 LYS A CA 1
ATOM 2563 C C . LYS A 1 307 ? 2.169 -33.777 -3.623 1.00 98.56 307 LYS A C 1
ATOM 2565 O O . LYS A 1 307 ? 2.158 -34.997 -3.474 1.00 98.56 307 LYS A O 1
ATOM 2570 N N . HIS A 1 308 ? 3.067 -32.989 -3.030 1.00 98.44 308 HIS A N 1
ATOM 2571 C CA . HIS A 1 308 ? 4.106 -33.456 -2.104 1.00 98.44 308 HIS A CA 1
ATOM 2572 C C . HIS A 1 308 ? 3.665 -33.451 -0.627 1.00 98.44 308 HIS A C 1
ATOM 2574 O O . HIS A 1 308 ? 4.489 -33.672 0.261 1.00 98.44 308 HIS A O 1
ATOM 2580 N N . GLY A 1 309 ? 2.375 -33.232 -0.342 1.00 98.12 309 GLY A N 1
ATOM 2581 C CA . GLY A 1 309 ? 1.806 -33.307 1.007 1.00 98.12 309 GLY A CA 1
ATOM 2582 C C . GLY A 1 309 ? 2.227 -32.164 1.935 1.00 98.12 309 GLY A C 1
ATOM 2583 O O . GLY A 1 309 ? 2.203 -32.335 3.155 1.00 98.12 309 GLY A O 1
ATOM 2584 N N . LYS A 1 310 ? 2.639 -31.023 1.373 1.00 98.44 310 LYS A N 1
ATOM 2585 C CA . LYS A 1 310 ? 3.034 -29.811 2.108 1.00 98.44 310 LYS A CA 1
ATOM 2586 C C . LYS A 1 310 ? 1.984 -28.719 1.914 1.00 98.44 310 LYS A C 1
ATOM 2588 O O . LYS A 1 310 ? 1.231 -28.764 0.946 1.00 98.44 310 LYS A O 1
ATOM 2593 N N . LYS A 1 311 ? 1.954 -27.733 2.810 1.00 98.50 311 LYS A N 1
ATOM 2594 C CA . LYS A 1 311 ? 1.127 -26.524 2.658 1.00 98.50 311 LYS A CA 1
ATOM 2595 C C . LYS A 1 311 ? 1.885 -25.435 1.905 1.00 98.50 311 LYS A C 1
ATOM 2597 O O . LYS A 1 311 ? 3.106 -25.342 2.032 1.00 98.50 311 LYS A O 1
ATOM 2602 N N . ALA A 1 312 ? 1.171 -24.594 1.173 1.00 98.56 312 ALA A N 1
ATOM 2603 C CA . ALA A 1 312 ? 1.709 -23.459 0.437 1.00 98.56 312 ALA A CA 1
ATOM 2604 C C . ALA A 1 312 ? 1.228 -22.151 1.065 1.00 98.56 312 ALA A C 1
ATOM 2606 O O . ALA A 1 312 ? 0.037 -21.836 1.026 1.00 98.56 312 ALA A O 1
ATOM 2607 N N . TYR A 1 313 ? 2.153 -21.389 1.645 1.00 98.31 313 TYR A N 1
ATOM 2608 C CA . TYR A 1 313 ? 1.888 -20.032 2.116 1.00 98.31 313 TYR A CA 1
ATOM 2609 C C . TYR A 1 313 ? 2.593 -19.035 1.204 1.00 98.31 313 TYR A C 1
ATOM 2611 O O . TYR A 1 313 ? 3.654 -19.338 0.656 1.00 98.31 313 TYR A O 1
ATOM 2619 N N . VAL A 1 314 ? 2.046 -17.830 1.078 1.00 98.38 314 VAL A N 1
ATOM 2620 C CA . VAL A 1 314 ? 2.664 -16.757 0.290 1.00 98.38 314 VAL A CA 1
ATOM 2621 C C . VAL A 1 314 ? 2.900 -15.508 1.123 1.00 98.38 314 VAL A C 1
ATOM 2623 O O . VAL A 1 314 ? 2.082 -15.124 1.959 1.00 98.38 314 VAL A O 1
ATOM 2626 N N . PHE A 1 315 ? 4.050 -14.879 0.908 1.00 97.19 315 PHE A N 1
ATOM 2627 C CA . PHE A 1 315 ? 4.381 -13.600 1.510 1.00 97.19 315 PHE A CA 1
ATOM 2628 C C . PHE A 1 315 ? 3.750 -12.450 0.706 1.00 97.19 315 PHE A C 1
ATOM 2630 O O . PHE A 1 315 ? 4.003 -12.302 -0.488 1.00 97.19 315 PHE A O 1
ATOM 2637 N N . TYR A 1 316 ? 2.911 -11.635 1.349 1.00 95.75 316 TYR A N 1
ATOM 2638 C CA . TYR A 1 316 ? 2.181 -10.506 0.760 1.00 95.75 316 TYR A CA 1
ATOM 2639 C C . TYR A 1 316 ? 3.043 -9.239 0.681 1.00 95.75 316 TYR A C 1
ATOM 2641 O O . TYR A 1 316 ? 2.667 -8.144 1.099 1.00 95.75 316 TYR A O 1
ATOM 2649 N N . ASN A 1 317 ? 4.232 -9.435 0.141 1.00 93.06 317 ASN A N 1
ATOM 2650 C CA . ASN A 1 317 ? 5.314 -8.477 0.073 1.00 93.06 317 ASN A CA 1
ATOM 2651 C C . ASN A 1 317 ? 6.283 -8.948 -1.039 1.00 93.06 317 ASN A C 1
ATOM 2653 O O . ASN A 1 317 ? 5.989 -9.934 -1.718 1.00 93.06 317 ASN A O 1
ATOM 2657 N N . ASP A 1 318 ? 7.438 -8.313 -1.231 1.00 93.69 318 ASP A N 1
ATOM 2658 C CA . ASP A 1 318 ? 8.430 -8.665 -2.252 1.00 93.69 318 ASP A CA 1
ATOM 2659 C C . ASP A 1 318 ? 7.795 -8.909 -3.639 1.00 93.69 318 ASP A C 1
ATOM 2661 O O . ASP A 1 318 ? 7.211 -8.016 -4.256 1.00 93.69 318 ASP A O 1
ATOM 2665 N N . HIS A 1 319 ? 7.826 -10.159 -4.105 1.00 96.50 319 HIS A N 1
ATOM 2666 C CA . HIS A 1 319 ? 7.386 -10.592 -5.430 1.00 96.50 319 HIS A CA 1
ATOM 2667 C C . HIS A 1 319 ? 5.869 -10.833 -5.539 1.00 96.50 319 HIS A C 1
ATOM 2669 O O . HIS A 1 319 ? 5.441 -11.891 -6.012 1.00 96.50 319 HIS A O 1
ATOM 2675 N N . TRP A 1 320 ? 5.054 -9.908 -5.026 1.00 96.12 320 TRP A N 1
ATOM 2676 C CA . TRP A 1 320 ? 3.596 -10.067 -4.924 1.00 96.12 320 TRP A CA 1
ATOM 2677 C C . TRP A 1 320 ? 2.808 -9.480 -6.103 1.00 96.12 320 TRP A C 1
ATOM 2679 O O . TRP A 1 320 ? 1.604 -9.720 -6.214 1.00 96.12 320 TRP A O 1
ATOM 2689 N N . VAL A 1 321 ? 3.446 -8.697 -6.976 1.00 97.31 321 VAL A N 1
ATOM 2690 C CA . VAL A 1 321 ? 2.762 -7.999 -8.072 1.00 97.31 321 VAL A CA 1
ATOM 2691 C C . VAL A 1 321 ? 2.078 -9.013 -8.995 1.00 97.31 321 VAL A C 1
ATOM 2693 O O . VAL A 1 321 ? 2.682 -9.996 -9.425 1.00 97.31 321 VAL A O 1
ATOM 2696 N N . GLY A 1 322 ? 0.793 -8.783 -9.280 1.00 97.38 322 GLY A N 1
ATOM 2697 C CA . GLY A 1 322 ? -0.063 -9.702 -10.035 1.00 97.38 322 GLY A CA 1
ATOM 2698 C C . GLY A 1 322 ? -0.811 -10.734 -9.185 1.00 97.38 322 GLY A C 1
ATOM 2699 O O . GLY A 1 322 ? -1.715 -11.375 -9.702 1.00 97.38 322 GLY A O 1
ATOM 2700 N N . MET A 1 323 ? -0.510 -10.892 -7.893 1.00 96.62 323 MET A N 1
ATOM 2701 C CA . MET A 1 323 ? -1.219 -11.843 -7.021 1.00 96.62 323 MET A CA 1
ATOM 2702 C C . MET A 1 323 ? -2.641 -11.382 -6.669 1.00 96.62 323 MET A C 1
ATOM 2704 O O . MET A 1 323 ? -3.576 -12.174 -6.715 1.00 96.62 323 MET A O 1
ATOM 2708 N N . GLU A 1 324 ? -2.776 -10.097 -6.331 1.00 96.62 324 GLU A N 1
ATOM 2709 C CA . GLU A 1 324 ? -4.032 -9.391 -6.031 1.00 96.62 324 GLU A CA 1
ATOM 2710 C C . GLU A 1 324 ? -5.015 -10.143 -5.095 1.00 96.62 324 GLU A C 1
ATOM 2712 O O . GLU A 1 324 ? -6.100 -10.543 -5.526 1.00 96.62 324 GLU A O 1
ATOM 2717 N N . PRO A 1 325 ? -4.687 -10.301 -3.791 1.00 96.62 325 PRO A N 1
ATOM 2718 C CA . PRO A 1 325 ? -5.471 -11.107 -2.839 1.00 96.62 325 PRO A CA 1
ATOM 2719 C C . PRO A 1 325 ? -6.915 -10.655 -2.586 1.00 96.62 325 PRO A C 1
ATOM 2721 O O . PRO A 1 325 ? -7.706 -11.392 -2.002 1.00 96.62 325 PRO A O 1
ATOM 2724 N N . THR A 1 326 ? -7.268 -9.437 -2.995 1.00 94.69 326 THR A N 1
ATOM 2725 C CA . THR A 1 326 ? -8.613 -8.873 -2.827 1.00 94.69 326 THR A CA 1
ATOM 2726 C C . THR A 1 326 ? -9.502 -9.052 -4.061 1.00 94.69 326 THR A C 1
ATOM 2728 O O . THR A 1 326 ? -10.675 -8.675 -4.026 1.00 94.69 326 THR A O 1
ATOM 2731 N N . LEU A 1 327 ? -8.972 -9.617 -5.153 1.00 94.94 327 LEU A N 1
ATOM 2732 C CA . LEU A 1 327 ? -9.714 -9.875 -6.388 1.00 94.94 327 LEU A CA 1
ATOM 2733 C C . LEU A 1 327 ? -10.222 -11.318 -6.459 1.00 94.94 327 LEU A C 1
ATOM 2735 O O . LEU A 1 327 ? -9.668 -12.233 -5.861 1.00 94.94 327 LEU A O 1
ATOM 2739 N N . GLU A 1 328 ? -11.257 -11.535 -7.267 1.00 94.06 328 GLU A N 1
ATOM 2740 C CA . GLU A 1 328 ? -11.993 -12.806 -7.338 1.00 94.06 328 GLU A CA 1
ATOM 2741 C C . GLU A 1 328 ? -11.120 -14.024 -7.692 1.00 94.06 328 GLU A C 1
ATOM 2743 O O . GLU A 1 328 ? -11.335 -15.121 -7.172 1.00 94.06 328 GLU A O 1
ATOM 2748 N N . ARG A 1 329 ? -10.120 -13.842 -8.566 1.00 97.00 329 ARG A N 1
ATOM 2749 C CA . ARG A 1 329 ? -9.238 -14.927 -9.030 1.00 97.00 329 ARG A CA 1
ATOM 2750 C C . ARG A 1 329 ? -8.251 -15.413 -7.967 1.00 97.00 329 ARG A C 1
ATOM 2752 O O . ARG A 1 329 ? -7.689 -16.492 -8.121 1.00 97.00 329 ARG A O 1
ATOM 2759 N N . TRP A 1 330 ? -8.076 -14.676 -6.868 1.00 97.88 330 TRP A N 1
ATOM 2760 C CA . TRP A 1 330 ? -7.196 -15.052 -5.757 1.00 97.88 330 TRP A CA 1
ATOM 2761 C C . TRP A 1 330 ? -7.455 -16.478 -5.243 1.00 97.88 330 TRP A C 1
ATOM 2763 O O . TRP A 1 330 ? -6.526 -17.253 -5.022 1.00 97.88 330 TRP A O 1
ATOM 2773 N N . LYS A 1 331 ? -8.725 -16.877 -5.131 1.00 98.00 331 LYS A N 1
ATOM 2774 C CA . LYS A 1 331 ? -9.100 -18.219 -4.659 1.00 98.00 331 LYS A CA 1
ATOM 2775 C C . LYS A 1 331 ? -8.596 -19.359 -5.556 1.00 98.00 331 LYS A C 1
ATOM 2777 O O . LYS A 1 331 ? -8.552 -20.501 -5.112 1.00 98.00 331 LYS A O 1
ATOM 2782 N N . GLU A 1 332 ? -8.244 -19.079 -6.814 1.00 98.62 332 GLU A N 1
ATOM 2783 C CA . GLU A 1 332 ? -7.773 -20.094 -7.762 1.00 98.62 332 GLU A CA 1
ATOM 2784 C C . GLU A 1 332 ? -6.363 -20.599 -7.441 1.00 98.62 332 GLU A C 1
ATOM 2786 O O . GLU A 1 332 ? -6.057 -21.737 -7.798 1.00 98.62 332 GLU A O 1
ATOM 2791 N N . PHE A 1 333 ? -5.530 -19.802 -6.755 1.00 98.56 333 PHE A N 1
ATOM 2792 C CA . PHE A 1 333 ? -4.221 -20.266 -6.280 1.00 98.56 333 PHE A CA 1
ATOM 2793 C C . PHE A 1 333 ? -4.349 -21.427 -5.297 1.00 98.56 333 PHE A C 1
ATOM 2795 O O . PHE A 1 333 ? -3.488 -22.299 -5.289 1.00 98.56 333 PHE A O 1
ATOM 2802 N N . ASN A 1 334 ? -5.410 -21.422 -4.478 1.00 98.19 334 ASN A N 1
ATOM 2803 C CA . ASN A 1 334 ? -5.619 -22.367 -3.384 1.00 98.19 334 ASN A CA 1
ATOM 2804 C C . ASN A 1 334 ? -4.475 -22.352 -2.346 1.00 98.19 334 ASN A C 1
ATOM 2806 O O . ASN A 1 334 ? -4.031 -23.403 -1.894 1.00 98.19 334 ASN A O 1
ATOM 2810 N N . PHE A 1 335 ? -3.964 -21.168 -1.985 1.00 98.75 335 PHE A N 1
ATOM 2811 C CA . PHE A 1 335 ? -2.993 -21.050 -0.893 1.00 98.75 335 PHE A CA 1
ATOM 2812 C C . PHE A 1 335 ? -3.614 -21.464 0.445 1.00 98.75 335 PHE A C 1
ATOM 2814 O O . PHE A 1 335 ? -4.740 -21.089 0.763 1.00 98.75 335 PHE A O 1
ATOM 2821 N N . ASP A 1 336 ? -2.844 -22.172 1.268 1.00 98.69 336 ASP A N 1
ATOM 2822 C CA . ASP A 1 336 ? -3.249 -22.516 2.632 1.00 98.69 336 ASP A CA 1
ATOM 2823 C C . ASP A 1 336 ? -3.134 -21.308 3.576 1.00 98.69 336 ASP A C 1
ATOM 2825 O O . ASP A 1 336 ? -3.861 -21.204 4.566 1.00 98.69 336 ASP A O 1
ATOM 2829 N N . GLY A 1 337 ? -2.218 -20.380 3.280 1.00 98.44 337 GLY A N 1
ATOM 2830 C CA . GLY A 1 337 ? -1.989 -19.219 4.126 1.00 98.44 337 GLY A CA 1
ATOM 2831 C C . GLY A 1 337 ? -1.319 -18.033 3.444 1.00 98.44 337 GLY A C 1
ATOM 2832 O O . GLY A 1 337 ? -0.691 -18.146 2.391 1.00 98.44 337 GLY A O 1
ATOM 2833 N N . ILE A 1 338 ? -1.446 -16.874 4.080 1.00 98.56 338 ILE A N 1
ATOM 2834 C CA . ILE A 1 338 ? -0.818 -15.620 3.673 1.00 98.56 338 ILE A CA 1
ATOM 2835 C C . ILE A 1 338 ? -0.089 -15.001 4.863 1.00 98.56 338 ILE A C 1
ATOM 2837 O O . ILE A 1 338 ? -0.600 -14.998 5.985 1.00 98.56 338 ILE A O 1
ATOM 2841 N N . ILE A 1 339 ? 1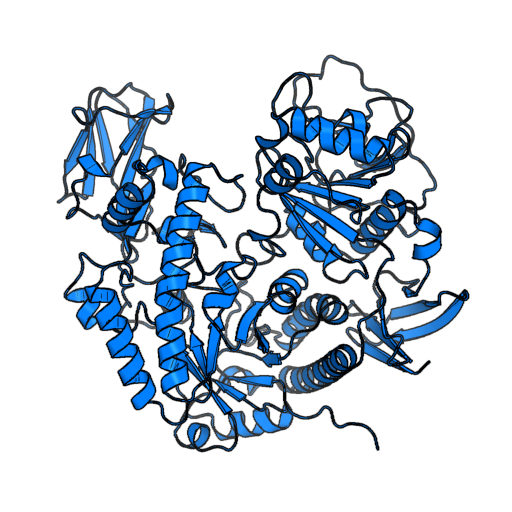.117 -14.494 4.617 1.00 97.44 339 ILE A N 1
ATOM 2842 C CA . ILE A 1 339 ? 1.955 -13.851 5.631 1.00 97.44 339 ILE A CA 1
ATOM 2843 C C . ILE A 1 339 ? 2.341 -12.452 5.161 1.00 97.44 339 ILE A C 1
ATOM 2845 O O . ILE A 1 339 ? 2.663 -12.298 3.992 1.00 97.44 339 ILE A O 1
ATOM 2849 N N . ASP A 1 340 ? 2.430 -11.455 6.040 1.00 96.06 340 ASP A N 1
ATOM 2850 C CA . ASP A 1 340 ? 3.092 -10.179 5.713 1.00 96.06 340 ASP A CA 1
ATOM 2851 C C . ASP A 1 340 ? 3.962 -9.649 6.861 1.00 96.06 340 ASP A C 1
ATOM 2853 O O . ASP A 1 340 ? 3.772 -10.008 8.023 1.00 96.06 340 ASP A O 1
ATOM 2857 N N . GLY A 1 341 ? 4.949 -8.816 6.533 1.00 93.94 341 GLY A N 1
ATOM 2858 C CA . GLY A 1 341 ? 5.749 -8.061 7.486 1.00 93.94 341 GLY A CA 1
ATOM 2859 C C . GLY A 1 341 ? 5.120 -6.693 7.701 1.00 93.94 341 GLY A C 1
ATOM 2860 O O . GLY A 1 341 ? 5.118 -5.880 6.783 1.00 93.94 341 GLY A O 1
ATOM 2861 N N . ILE A 1 342 ? 4.591 -6.452 8.901 1.00 94.19 342 ILE A N 1
ATOM 2862 C CA . ILE A 1 342 ? 3.722 -5.296 9.155 1.00 94.19 342 ILE A CA 1
ATOM 2863 C C . ILE A 1 342 ? 4.230 -4.418 10.298 1.00 94.19 342 ILE A C 1
ATOM 2865 O O . ILE A 1 342 ? 4.871 -4.909 11.231 1.00 94.19 342 ILE A O 1
ATOM 2869 N N . PHE A 1 343 ? 3.920 -3.123 10.228 1.00 92.25 343 PHE A N 1
ATOM 2870 C CA . PHE A 1 343 ? 4.383 -2.105 11.181 1.00 92.25 343 PHE A CA 1
ATOM 2871 C C . PHE A 1 343 ? 3.255 -1.401 11.949 1.00 92.25 343 PHE A C 1
ATOM 2873 O O . PHE A 1 343 ? 3.533 -0.717 12.928 1.00 92.25 343 PHE A O 1
ATOM 2880 N N . ASN A 1 344 ? 2.005 -1.497 11.498 1.00 94.81 344 ASN A N 1
ATOM 2881 C CA . ASN A 1 344 ? 0.902 -0.661 11.988 1.00 94.81 344 ASN A CA 1
ATOM 2882 C C . ASN A 1 344 ? -0.464 -1.347 11.829 1.00 94.81 344 ASN A C 1
ATOM 2884 O O . ASN A 1 344 ? -0.559 -2.488 11.363 1.00 94.81 344 ASN A O 1
ATOM 2888 N N . GLY A 1 345 ? -1.524 -0.648 12.237 1.00 97.00 345 GLY A N 1
ATOM 2889 C CA . GLY A 1 345 ? -2.868 -1.193 12.291 1.00 97.00 345 GLY A CA 1
ATOM 2890 C C . GLY A 1 345 ? -3.476 -1.485 10.921 1.00 97.00 345 GLY A C 1
ATOM 2891 O O . GLY A 1 345 ? -4.054 -2.556 10.735 1.00 97.00 345 GLY A O 1
ATOM 2892 N N . PHE A 1 346 ? -3.363 -0.587 9.938 1.00 96.00 346 PHE A N 1
ATOM 2893 C CA . PHE A 1 346 ? -3.959 -0.843 8.623 1.00 96.00 346 PHE A CA 1
ATOM 2894 C C . PHE A 1 346 ? -3.261 -1.999 7.896 1.00 96.00 346 PHE A C 1
ATOM 2896 O O . PHE A 1 346 ? -3.928 -2.802 7.247 1.00 96.00 346 PHE A O 1
ATOM 2903 N N . GLU A 1 347 ? -1.944 -2.150 8.047 1.00 96.31 347 GLU A N 1
ATOM 2904 C CA . GLU A 1 347 ? -1.218 -3.296 7.493 1.00 96.31 347 GLU A CA 1
ATOM 2905 C C . GLU A 1 347 ? -1.658 -4.610 8.157 1.00 96.31 347 GLU A C 1
ATOM 2907 O O . GLU A 1 347 ? -1.797 -5.628 7.477 1.00 96.31 347 GLU A O 1
ATOM 2912 N N . ALA A 1 348 ? -1.978 -4.590 9.457 1.00 97.75 348 ALA A N 1
ATOM 2913 C CA . ALA A 1 348 ? -2.596 -5.738 10.119 1.00 97.75 348 ALA A CA 1
ATOM 2914 C C . ALA A 1 348 ? -3.981 -6.061 9.526 1.00 97.75 348 ALA A C 1
ATOM 2916 O O . ALA A 1 348 ? -4.280 -7.231 9.280 1.00 97.75 348 ALA A O 1
ATOM 2917 N N . ARG A 1 349 ? -4.807 -5.043 9.226 1.00 98.00 349 ARG A N 1
ATOM 2918 C CA . ARG A 1 349 ? -6.113 -5.224 8.556 1.00 98.00 349 ARG A CA 1
ATOM 2919 C C . ARG A 1 349 ? -5.968 -5.805 7.152 1.00 98.00 349 ARG A C 1
ATOM 2921 O O . ARG A 1 349 ? -6.730 -6.704 6.809 1.00 98.00 349 ARG A O 1
ATOM 2928 N N . LYS A 1 350 ? -4.962 -5.371 6.382 1.00 97.00 350 LYS A N 1
ATOM 2929 C CA . LYS A 1 350 ? -4.644 -5.911 5.046 1.00 97.00 350 LYS A CA 1
ATOM 2930 C C . LYS A 1 350 ? -4.518 -7.440 5.069 1.00 97.00 350 LYS A C 1
ATOM 2932 O O . LYS A 1 350 ? -5.100 -8.130 4.235 1.00 97.00 350 LYS A O 1
ATOM 2937 N N . VAL A 1 351 ? -3.799 -7.977 6.056 1.00 98.00 351 VAL A N 1
ATOM 2938 C CA . VAL A 1 351 ? -3.623 -9.429 6.216 1.00 98.00 351 VAL A CA 1
ATOM 2939 C C . VAL A 1 351 ? -4.868 -10.081 6.818 1.00 98.00 351 VAL A C 1
ATOM 2941 O O . VAL A 1 351 ? -5.354 -11.078 6.286 1.00 98.00 351 VAL A O 1
ATOM 2944 N N . ALA A 1 352 ? -5.416 -9.510 7.895 1.00 97.81 352 ALA A N 1
ATOM 2945 C CA . ALA A 1 352 ? -6.571 -10.057 8.611 1.00 97.81 352 ALA A CA 1
ATOM 2946 C C . ALA A 1 352 ? -7.828 -10.184 7.731 1.00 97.81 352 ALA A C 1
ATOM 2948 O O . ALA A 1 352 ? -8.651 -11.071 7.948 1.00 97.81 352 ALA A O 1
ATOM 2949 N N . GLU A 1 353 ? -7.975 -9.323 6.724 1.00 96.69 353 GLU A N 1
ATOM 2950 C CA . GLU A 1 353 ? -9.134 -9.308 5.826 1.00 96.69 353 GLU A CA 1
ATOM 2951 C C . GLU A 1 353 ? -8.898 -10.014 4.493 1.00 96.69 353 GLU A C 1
ATOM 2953 O O . GLU A 1 353 ? -9.810 -10.075 3.671 1.00 96.69 353 GLU A O 1
ATOM 2958 N N . THR A 1 354 ? -7.717 -10.600 4.273 1.00 97.44 354 THR A N 1
ATOM 2959 C CA . THR A 1 354 ? -7.481 -11.385 3.058 1.00 97.44 354 THR A CA 1
ATOM 2960 C C . THR A 1 354 ? -8.423 -12.599 3.037 1.00 97.44 354 THR A C 1
ATOM 2962 O O . THR A 1 354 ? -8.401 -13.402 3.975 1.00 97.44 354 THR A O 1
ATOM 2965 N N . PRO A 1 355 ? -9.270 -12.776 2.009 1.00 96.25 355 PRO A N 1
ATOM 2966 C CA . PRO A 1 355 ? -10.208 -13.893 1.939 1.00 96.25 355 PRO A CA 1
ATOM 2967 C C . PRO A 1 355 ? -9.526 -15.187 1.456 1.00 96.25 355 PRO A C 1
ATOM 2969 O O . PRO A 1 355 ? -8.355 -15.196 1.097 1.00 96.25 355 PRO A O 1
ATOM 2972 N N . HIS A 1 356 ? -10.278 -16.292 1.431 1.00 97.19 356 HIS A N 1
ATOM 2973 C CA . HIS A 1 356 ? -9.907 -17.546 0.744 1.00 97.19 356 HIS A CA 1
ATOM 2974 C C . HIS A 1 356 ? -8.576 -18.201 1.156 1.00 97.19 356 HIS A C 1
ATOM 2976 O O . HIS A 1 356 ? -7.972 -18.912 0.361 1.00 97.19 356 HIS A O 1
ATOM 2982 N N . VAL A 1 357 ? -8.158 -17.996 2.404 1.00 97.75 357 VAL A N 1
ATOM 2983 C CA . VAL A 1 357 ? -7.047 -18.710 3.047 1.00 97.75 357 VAL A CA 1
ATOM 2984 C C . VAL A 1 357 ? -7.449 -19.142 4.453 1.00 97.75 357 VAL A C 1
ATOM 2986 O O . VAL A 1 357 ? -8.235 -18.449 5.118 1.00 97.75 357 VAL A O 1
ATOM 2989 N N . ASP A 1 358 ? -6.881 -20.256 4.906 1.00 97.25 358 ASP A N 1
ATOM 2990 C CA . ASP A 1 358 ? -7.125 -20.803 6.242 1.00 97.25 358 ASP A CA 1
ATOM 2991 C C . ASP A 1 358 ? -6.253 -20.130 7.304 1.00 97.25 358 ASP A C 1
ATOM 2993 O O . ASP A 1 358 ? -6.654 -20.055 8.463 1.00 97.25 358 ASP A O 1
ATOM 2997 N N . VAL A 1 359 ? -5.070 -19.636 6.919 1.00 98.38 359 VAL A N 1
ATOM 2998 C CA . VAL A 1 359 ? -4.115 -19.019 7.845 1.00 98.38 359 VAL A CA 1
ATOM 2999 C C . VAL A 1 359 ? -3.694 -17.629 7.384 1.00 98.38 359 VAL A C 1
ATOM 3001 O O . VAL A 1 359 ? -3.097 -17.451 6.327 1.00 98.38 359 VAL A O 1
ATOM 3004 N N . ARG A 1 360 ? -3.949 -16.636 8.230 1.00 98.69 360 ARG A N 1
ATOM 3005 C CA . ARG A 1 360 ? -3.423 -15.271 8.136 1.00 98.69 360 ARG A CA 1
ATOM 3006 C C . ARG A 1 360 ? -2.360 -15.096 9.197 1.00 98.69 360 ARG A C 1
ATOM 3008 O O . ARG A 1 360 ? -2.626 -15.312 10.378 1.00 98.69 360 ARG A O 1
ATOM 3015 N N . GLU A 1 361 ? -1.165 -14.703 8.797 1.00 98.69 361 GLU A N 1
ATOM 3016 C CA . GLU A 1 361 ? -0.044 -14.570 9.718 1.00 98.69 361 GLU A CA 1
ATOM 3017 C C . GLU A 1 361 ? 0.667 -13.230 9.530 1.00 98.69 361 GLU A C 1
ATOM 3019 O O . GLU A 1 361 ? 0.873 -12.751 8.419 1.00 98.69 361 GLU A O 1
ATOM 3024 N N . ILE A 1 362 ? 1.044 -12.592 10.631 1.00 98.06 362 ILE A N 1
ATOM 3025 C CA . ILE A 1 362 ? 1.800 -11.337 10.604 1.00 98.06 362 ILE A CA 1
ATOM 3026 C C . ILE A 1 362 ? 3.150 -11.539 11.269 1.00 98.06 362 ILE A C 1
ATOM 3028 O O . ILE A 1 362 ? 3.257 -11.966 12.419 1.00 98.06 362 ILE A O 1
ATOM 3032 N N . ARG A 1 363 ? 4.202 -11.199 10.533 1.00 96.75 363 ARG A N 1
ATOM 3033 C CA . ARG A 1 363 ? 5.556 -11.133 11.060 1.00 96.75 363 ARG A CA 1
ATOM 3034 C C . ARG A 1 363 ? 5.767 -9.736 11.640 1.00 96.75 363 ARG A C 1
ATOM 3036 O O . ARG A 1 363 ? 5.735 -8.742 10.912 1.00 96.75 363 ARG A O 1
ATOM 3043 N N . LEU A 1 364 ? 5.985 -9.689 12.946 1.00 96.56 364 LEU A N 1
ATOM 3044 C CA . LEU A 1 364 ? 6.136 -8.489 13.758 1.00 96.56 364 LEU A CA 1
ATOM 3045 C C . LEU A 1 364 ? 7.535 -7.873 13.635 1.00 96.56 364 LEU A C 1
ATOM 3047 O O . LEU A 1 364 ? 8.485 -8.491 13.143 1.00 96.56 364 LEU A O 1
ATOM 3051 N N . HIS A 1 365 ? 7.647 -6.629 14.093 1.00 94.38 365 HIS A N 1
ATOM 3052 C CA . HIS A 1 365 ? 8.892 -5.876 14.199 1.00 94.38 365 HIS A CA 1
ATOM 3053 C C . HIS A 1 365 ? 9.249 -5.577 15.667 1.00 94.38 365 HIS A C 1
ATOM 3055 O O . HIS A 1 365 ? 8.353 -5.570 16.512 1.00 94.38 365 HIS A O 1
ATOM 3061 N N . PRO A 1 366 ? 10.531 -5.311 15.985 1.00 93.94 366 PRO A N 1
ATOM 3062 C CA . PRO A 1 366 ? 11.673 -5.166 15.072 1.00 93.94 366 PRO A CA 1
ATOM 3063 C C . PRO A 1 366 ? 12.056 -6.479 14.369 1.00 93.94 366 PRO A C 1
ATOM 3065 O O . PRO A 1 366 ? 11.871 -7.567 14.906 1.00 93.94 366 PRO A O 1
ATOM 3068 N N . TYR A 1 367 ? 12.544 -6.377 13.126 1.00 91.50 367 TYR A N 1
ATOM 3069 C CA . TYR A 1 367 ? 13.165 -7.529 12.457 1.00 91.50 367 TYR A CA 1
ATOM 3070 C C . TYR A 1 367 ? 14.507 -7.749 13.158 1.00 91.50 367 TYR A C 1
ATOM 3072 O O . TYR A 1 367 ? 15.154 -6.758 13.498 1.00 91.50 367 TYR A O 1
ATOM 3080 N N . PHE A 1 368 ? 14.917 -8.992 13.409 1.00 92.44 368 PHE A N 1
ATOM 3081 C CA . PHE A 1 368 ? 16.129 -9.278 14.184 1.00 92.44 368 PHE A CA 1
ATOM 3082 C C . PHE A 1 368 ? 17.379 -9.038 13.334 1.00 92.44 368 PHE A C 1
ATOM 3084 O O . PHE A 1 368 ? 18.028 -9.973 12.875 1.00 92.44 368 PHE A O 1
ATOM 3091 N N . PHE A 1 369 ? 17.667 -7.763 13.088 1.00 88.81 369 PHE A N 1
ATOM 3092 C CA . PHE A 1 369 ? 18.835 -7.221 12.405 1.00 88.81 369 PHE A CA 1
ATOM 3093 C C . PHE A 1 369 ? 19.472 -6.138 13.277 1.00 88.81 369 PHE A C 1
ATOM 3095 O O . PHE A 1 369 ? 18.767 -5.508 14.066 1.00 88.81 369 PHE A O 1
ATOM 3102 N N . PRO A 1 370 ? 20.779 -5.857 13.114 1.00 85.88 370 PRO A N 1
ATOM 3103 C CA . PRO A 1 370 ? 21.430 -4.792 13.872 1.00 85.88 370 PRO A CA 1
ATOM 3104 C C . PRO A 1 370 ? 20.724 -3.442 13.679 1.00 85.88 370 PRO A C 1
ATOM 3106 O O . PRO A 1 370 ? 20.461 -2.727 14.644 1.00 85.88 370 PRO A O 1
ATOM 3109 N N . THR A 1 371 ? 20.352 -3.134 12.435 1.00 84.88 371 THR A N 1
ATOM 3110 C CA . THR A 1 371 ? 19.638 -1.913 12.058 1.00 84.88 371 THR A CA 1
ATOM 3111 C C . THR A 1 371 ? 18.270 -2.258 11.471 1.00 84.88 371 THR A C 1
ATOM 3113 O O . THR A 1 371 ? 18.166 -3.076 10.556 1.00 84.88 371 THR A O 1
ATOM 3116 N N . GLY A 1 372 ? 17.218 -1.631 11.994 1.00 78.62 372 GLY A N 1
ATOM 3117 C CA . GLY A 1 372 ? 15.848 -1.765 11.516 1.00 78.62 372 GLY A CA 1
ATOM 3118 C C . GLY A 1 372 ? 15.627 -1.125 10.143 1.00 78.62 372 GLY A C 1
ATOM 3119 O O . GLY A 1 372 ? 16.427 -0.328 9.653 1.00 78.62 372 GLY A O 1
ATOM 3120 N N . VAL A 1 373 ? 14.485 -1.434 9.525 1.00 70.62 373 VAL A N 1
ATOM 3121 C CA . VAL A 1 373 ? 14.119 -0.972 8.167 1.00 70.62 373 VAL A CA 1
ATOM 3122 C C . VAL A 1 373 ? 14.038 0.561 8.065 1.00 70.62 373 VAL A C 1
ATOM 3124 O O . VAL A 1 373 ? 14.281 1.137 7.008 1.00 70.62 373 VAL A O 1
ATOM 3127 N N . ASN A 1 374 ? 13.745 1.239 9.176 1.00 73.69 374 ASN A N 1
ATOM 3128 C CA . ASN A 1 374 ? 13.724 2.699 9.297 1.00 73.69 374 ASN A CA 1
ATOM 3129 C C . ASN A 1 374 ? 15.101 3.318 9.629 1.00 73.69 374 ASN A C 1
ATOM 3131 O O . ASN A 1 374 ? 15.181 4.523 9.857 1.00 73.69 374 ASN A O 1
ATOM 3135 N N . GLY A 1 375 ? 16.169 2.516 9.688 1.00 78.56 375 GLY A N 1
ATOM 3136 C CA . GLY A 1 375 ? 17.504 2.947 10.101 1.00 78.56 375 GLY A CA 1
ATOM 3137 C C . GLY A 1 375 ? 17.725 2.986 11.618 1.00 78.56 375 GLY A C 1
ATOM 3138 O O . GLY A 1 375 ? 18.795 3.411 12.048 1.00 78.56 375 GLY A O 1
ATOM 3139 N N . ALA A 1 376 ? 16.749 2.570 12.435 1.00 83.38 376 ALA A N 1
ATOM 3140 C CA . ALA A 1 376 ? 16.909 2.521 13.887 1.00 83.38 376 ALA A CA 1
ATOM 3141 C C . ALA A 1 376 ? 17.961 1.473 14.290 1.00 83.38 376 ALA A C 1
ATOM 3143 O O . ALA A 1 376 ? 18.027 0.413 13.668 1.00 83.38 376 ALA A O 1
ATOM 3144 N N . PRO A 1 377 ? 18.773 1.718 15.329 1.00 89.62 377 PRO A N 1
ATOM 3145 C CA . PRO A 1 377 ? 19.804 0.788 15.786 1.00 89.62 377 PRO A CA 1
ATOM 3146 C C . PRO A 1 377 ? 19.214 -0.377 16.608 1.00 89.62 377 PRO A C 1
ATOM 3148 O O . PRO A 1 377 ? 19.653 -0.618 17.724 1.00 89.62 377 PRO A O 1
ATOM 3151 N N . SER A 1 378 ? 18.202 -1.082 16.088 1.00 89.38 378 SER A N 1
ATOM 3152 C CA . SER A 1 378 ? 17.309 -1.970 16.850 1.00 89.38 378 SER A CA 1
ATOM 3153 C C . SER A 1 378 ? 18.014 -2.971 17.769 1.00 89.38 378 SER A C 1
ATOM 3155 O O . SER A 1 378 ? 17.648 -3.069 18.937 1.00 89.38 378 SER A O 1
ATOM 3157 N N . PHE A 1 379 ? 19.031 -3.684 17.277 1.00 92.19 379 PHE A N 1
ATOM 3158 C CA . PHE A 1 379 ? 19.801 -4.670 18.057 1.00 92.19 379 PHE A CA 1
ATOM 3159 C C . PHE A 1 379 ? 21.293 -4.303 18.160 1.00 92.19 379 PHE A C 1
ATOM 3161 O O . PHE A 1 379 ? 22.153 -5.165 18.341 1.00 92.19 379 PHE A O 1
ATOM 3168 N N . LEU A 1 380 ? 21.617 -3.015 18.022 1.00 90.06 380 LEU A N 1
ATOM 3169 C CA . LEU A 1 380 ? 22.940 -2.463 18.327 1.00 90.06 380 LEU A CA 1
ATOM 3170 C C . LEU A 1 380 ? 23.011 -2.015 19.803 1.00 90.06 380 LEU A C 1
ATOM 3172 O O . LEU A 1 380 ? 21.972 -1.914 20.458 1.00 90.06 380 LEU A O 1
ATOM 3176 N N . PRO A 1 381 ? 24.209 -1.745 20.365 1.00 88.81 381 PRO A N 1
ATOM 3177 C CA . PRO A 1 381 ? 24.367 -1.392 21.782 1.00 88.81 381 PRO A CA 1
ATOM 3178 C C . PRO A 1 381 ? 23.527 -0.196 22.263 1.00 88.81 381 PRO A C 1
ATOM 3180 O O . PRO A 1 381 ? 23.149 -0.141 23.430 1.00 88.81 381 PRO A O 1
ATOM 3183 N N . GLU A 1 382 ? 23.248 0.763 21.383 1.00 89.25 382 GLU A N 1
ATOM 3184 C CA . GLU A 1 382 ? 22.410 1.941 21.630 1.00 89.25 382 GLU A CA 1
ATOM 3185 C C . GLU A 1 382 ? 20.908 1.717 21.356 1.00 89.25 382 GLU A C 1
ATOM 3187 O O . GLU A 1 382 ? 20.100 2.627 21.556 1.00 89.25 382 GLU A O 1
ATOM 3192 N N . GLY A 1 383 ? 20.540 0.525 20.885 1.00 92.00 383 GLY A N 1
ATOM 3193 C CA . GLY A 1 383 ? 19.181 0.124 20.542 1.00 92.00 383 GLY A CA 1
ATOM 3194 C C . GLY A 1 383 ? 18.273 -0.129 21.736 1.00 92.00 383 GLY A C 1
ATOM 3195 O O . GLY A 1 383 ? 18.717 -0.453 22.838 1.00 92.00 383 GLY A O 1
ATOM 3196 N N . ASN A 1 384 ? 16.963 -0.040 21.499 1.00 94.56 384 ASN A N 1
ATOM 3197 C CA . ASN A 1 384 ? 15.948 -0.466 22.460 1.00 94.56 384 ASN A CA 1
ATOM 3198 C C . ASN A 1 384 ? 14.857 -1.285 21.748 1.00 94.56 384 ASN A C 1
ATOM 3200 O O . ASN A 1 384 ? 13.764 -0.768 21.481 1.00 94.56 384 ASN A O 1
ATOM 3204 N N . PRO A 1 385 ? 15.128 -2.570 21.455 1.00 95.56 385 PRO A N 1
ATOM 3205 C CA . PRO A 1 385 ? 14.207 -3.399 20.684 1.00 95.56 385 PRO A CA 1
ATOM 3206 C C . PRO A 1 385 ? 12.883 -3.626 21.427 1.00 95.56 385 PRO A C 1
ATOM 3208 O O . PRO A 1 385 ? 11.838 -3.781 20.796 1.00 95.56 385 PRO A O 1
ATOM 3211 N N . THR A 1 386 ? 12.892 -3.588 22.766 1.00 96.50 386 THR A N 1
ATOM 3212 C CA . THR A 1 386 ? 11.684 -3.686 23.600 1.00 96.50 386 THR A CA 1
ATOM 3213 C C . THR A 1 386 ? 10.746 -2.505 23.369 1.00 96.50 386 THR A C 1
ATOM 3215 O O . THR A 1 386 ? 9.548 -2.703 23.167 1.00 96.50 386 THR A O 1
ATOM 3218 N N . LEU A 1 387 ? 11.272 -1.276 23.374 1.00 95.19 387 LEU A N 1
ATOM 3219 C CA . LEU A 1 387 ? 10.478 -0.070 23.125 1.00 95.19 387 LEU A CA 1
ATOM 3220 C C . LEU A 1 387 ? 9.946 -0.029 21.688 1.00 95.19 387 LEU A C 1
ATOM 3222 O O . LEU A 1 387 ? 8.787 0.330 21.472 1.00 95.19 387 LEU A O 1
ATOM 3226 N N . GLU A 1 388 ? 10.763 -0.428 20.713 1.00 94.69 388 GLU A N 1
ATOM 3227 C CA . GLU A 1 388 ? 10.329 -0.541 19.317 1.00 94.69 388 GLU A CA 1
ATOM 3228 C C . GLU A 1 388 ? 9.173 -1.538 19.174 1.00 94.69 388 GLU A C 1
ATOM 3230 O O . GLU A 1 388 ? 8.130 -1.192 18.621 1.00 94.69 388 GLU A O 1
ATOM 3235 N N . CYS A 1 389 ? 9.309 -2.736 19.750 1.00 96.00 389 CYS A N 1
ATOM 3236 C CA . CYS A 1 389 ? 8.268 -3.764 19.733 1.00 96.00 389 CYS A CA 1
ATOM 3237 C C . CYS A 1 389 ? 6.965 -3.272 20.376 1.00 96.00 389 CYS A C 1
ATOM 3239 O O . CYS A 1 389 ? 5.896 -3.425 19.788 1.00 96.00 389 CYS A O 1
ATOM 3241 N N . LYS A 1 390 ? 7.050 -2.603 21.537 1.00 96.56 390 LYS A N 1
ATOM 3242 C CA . LYS A 1 390 ? 5.893 -1.985 22.209 1.00 96.56 390 LYS A CA 1
ATOM 3243 C C . LYS A 1 390 ? 5.192 -0.952 21.331 1.00 96.56 390 LYS A C 1
ATOM 3245 O O . LYS A 1 390 ? 3.965 -0.913 21.298 1.00 96.56 390 LYS A O 1
ATOM 3250 N N . THR A 1 391 ? 5.966 -0.136 20.619 1.00 94.56 391 THR A N 1
ATOM 3251 C CA . THR A 1 391 ? 5.436 0.903 19.727 1.00 94.56 391 THR A CA 1
ATOM 3252 C C . THR A 1 391 ? 4.658 0.280 18.571 1.00 94.56 391 THR A C 1
ATOM 3254 O O . THR A 1 391 ? 3.507 0.645 18.353 1.00 94.56 391 THR A O 1
ATOM 3257 N N . TYR A 1 392 ? 5.239 -0.711 17.887 1.00 95.38 392 TYR A N 1
ATOM 3258 C CA . TYR A 1 392 ? 4.545 -1.413 16.806 1.00 95.38 392 TYR A CA 1
ATOM 3259 C C . TYR A 1 392 ? 3.316 -2.165 17.319 1.00 95.38 392 TYR A C 1
ATOM 3261 O O . TYR A 1 392 ? 2.236 -2.055 16.743 1.00 95.38 392 TYR A O 1
ATOM 3269 N N . TRP A 1 393 ? 3.442 -2.901 18.428 1.00 97.38 393 TRP A N 1
ATOM 3270 C CA . TRP A 1 393 ? 2.333 -3.677 18.979 1.00 97.38 393 TRP A CA 1
ATOM 3271 C C . TRP A 1 393 ? 1.142 -2.808 19.374 1.00 97.38 393 TRP A C 1
ATOM 3273 O O . TRP A 1 393 ? 0.006 -3.218 19.168 1.00 97.38 393 TRP A O 1
ATOM 3283 N N . MET A 1 394 ? 1.371 -1.598 19.884 1.00 95.69 394 MET A N 1
ATOM 3284 C CA . MET A 1 394 ? 0.299 -0.664 20.228 1.00 95.69 394 MET A CA 1
ATOM 3285 C C . MET A 1 394 ? -0.580 -0.311 19.016 1.00 95.69 394 MET A C 1
ATOM 3287 O O . MET A 1 394 ? -1.808 -0.380 19.110 1.00 95.69 394 MET A O 1
ATOM 3291 N N . ASP A 1 395 ? 0.040 -0.021 17.869 1.00 94.94 395 ASP A N 1
ATOM 3292 C CA . ASP A 1 395 ? -0.663 0.299 16.619 1.00 94.94 395 ASP A CA 1
ATOM 3293 C C . ASP A 1 395 ? -1.307 -0.951 15.985 1.00 94.94 395 ASP A C 1
ATOM 3295 O O . ASP A 1 395 ? -2.422 -0.905 15.462 1.00 94.94 395 ASP A O 1
ATOM 3299 N N . ILE A 1 396 ? -0.650 -2.108 16.081 1.00 97.94 396 ILE A N 1
ATOM 3300 C CA . ILE A 1 396 ? -1.135 -3.382 15.526 1.00 97.94 396 ILE A CA 1
ATOM 3301 C C . ILE A 1 396 ? -2.318 -3.925 16.337 1.00 97.94 396 ILE A C 1
ATOM 3303 O O . ILE A 1 396 ? -3.348 -4.315 15.783 1.00 97.94 396 ILE A O 1
ATOM 3307 N N . ARG A 1 397 ? -2.200 -3.943 17.667 1.00 98.00 397 ARG A N 1
ATOM 3308 C CA . ARG A 1 397 ? -3.176 -4.553 18.577 1.00 98.00 397 ARG A CA 1
ATOM 3309 C C . ARG A 1 397 ? -4.548 -3.916 18.451 1.00 98.00 397 ARG A C 1
ATOM 3311 O O . ARG A 1 397 ? -5.544 -4.637 18.438 1.00 98.00 397 ARG A O 1
ATOM 3318 N N . ARG A 1 398 ? -4.625 -2.586 18.341 1.00 97.31 398 ARG A N 1
ATOM 3319 C CA . ARG A 1 398 ? -5.911 -1.893 18.157 1.00 97.31 398 ARG A CA 1
ATOM 3320 C C . ARG A 1 398 ? -6.657 -2.373 16.912 1.00 97.31 398 ARG A C 1
ATOM 3322 O O . ARG A 1 398 ? -7.872 -2.547 16.968 1.00 97.31 398 ARG A O 1
ATOM 3329 N N . ALA A 1 399 ? -5.946 -2.669 15.824 1.00 98.19 399 ALA A N 1
ATOM 3330 C CA . ALA A 1 399 ? -6.537 -3.254 14.627 1.00 98.19 399 ALA A CA 1
ATOM 3331 C C . ALA A 1 399 ? -6.918 -4.728 14.827 1.00 98.19 399 ALA A C 1
ATOM 3333 O O . ALA A 1 399 ? -8.026 -5.123 14.458 1.00 98.19 399 ALA A O 1
ATOM 3334 N N . LEU A 1 400 ? -6.062 -5.521 15.484 1.00 98.19 400 LEU A N 1
ATOM 3335 C CA . LEU A 1 400 ? -6.338 -6.933 15.784 1.00 98.19 400 LEU A CA 1
ATOM 3336 C C . LEU A 1 400 ? -7.533 -7.139 16.718 1.00 98.19 400 LEU A C 1
ATOM 3338 O O . LEU A 1 400 ? -8.214 -8.161 16.626 1.00 98.19 400 LEU A O 1
ATOM 3342 N N . LEU A 1 401 ? -7.839 -6.163 17.577 1.00 97.00 401 LEU A N 1
ATOM 3343 C CA . LEU A 1 401 ? -9.084 -6.174 18.341 1.00 97.00 401 LEU A CA 1
ATOM 3344 C C . LEU A 1 401 ? -10.315 -6.144 17.437 1.00 97.00 401 LEU A C 1
ATOM 3346 O O . LEU A 1 401 ? -11.317 -6.753 17.798 1.00 97.00 401 LEU A O 1
ATOM 3350 N N . ARG A 1 402 ? -10.252 -5.458 16.289 1.00 97.69 402 ARG A N 1
ATOM 3351 C CA . ARG A 1 402 ? -11.366 -5.328 15.334 1.00 97.69 402 ARG A CA 1
ATOM 3352 C C . ARG A 1 402 ? -11.429 -6.495 14.362 1.00 97.69 402 ARG A C 1
ATOM 3354 O O . ARG A 1 402 ? -12.510 -7.033 14.137 1.00 97.69 402 ARG A O 1
ATOM 3361 N N . LYS A 1 403 ? -10.283 -6.897 13.814 1.00 97.25 403 LYS A N 1
ATOM 3362 C CA . LYS A 1 403 ? -10.133 -8.060 12.933 1.00 97.25 403 LYS A CA 1
ATOM 3363 C C . LYS A 1 403 ? -8.813 -8.751 13.228 1.00 97.25 403 LYS A C 1
ATOM 3365 O O . LYS A 1 403 ? -7.753 -8.183 12.989 1.00 97.25 403 LYS A O 1
ATOM 3370 N N . CYS A 1 404 ? -8.892 -9.962 13.768 1.00 97.31 404 CYS A N 1
ATOM 3371 C CA . CYS A 1 404 ? -7.718 -10.717 14.180 1.00 97.31 404 CYS A CA 1
ATOM 3372 C C . CYS A 1 404 ? -7.153 -11.572 13.038 1.00 97.31 404 CYS A C 1
ATOM 3374 O O . CYS A 1 404 ? -7.861 -11.936 12.101 1.00 97.31 404 CYS A O 1
ATOM 3376 N N . VAL A 1 405 ? -5.871 -11.902 13.155 1.00 98.56 405 VAL A N 1
ATOM 3377 C CA . VAL A 1 405 ? -5.173 -12.891 12.329 1.00 98.56 405 VAL A CA 1
ATOM 3378 C C . VAL A 1 405 ? -5.121 -14.241 13.052 1.00 98.56 405 VAL A C 1
ATOM 3380 O O . VAL A 1 405 ? -5.412 -14.341 14.245 1.00 98.56 405 VAL A O 1
ATOM 3383 N N . ASP A 1 406 ? -4.672 -15.279 12.358 1.00 98.38 406 ASP A N 1
ATOM 3384 C CA . ASP A 1 406 ? -4.558 -16.624 12.915 1.00 98.38 406 ASP A CA 1
ATOM 3385 C C . ASP A 1 406 ? -3.230 -16.844 13.649 1.00 98.38 406 ASP A C 1
ATOM 3387 O O . ASP A 1 406 ? -3.166 -17.642 14.587 1.00 98.38 406 ASP A O 1
ATOM 3391 N N . ARG A 1 407 ? -2.157 -16.160 13.238 1.00 98.38 407 ARG A N 1
ATOM 3392 C CA . ARG A 1 407 ? -0.813 -16.353 13.800 1.00 98.38 407 ARG A CA 1
ATOM 3393 C C . ARG A 1 407 ? 0.004 -15.064 13.805 1.00 98.38 407 ARG A C 1
ATOM 3395 O O . ARG A 1 407 ? -0.202 -14.177 12.979 1.00 98.38 407 ARG A O 1
ATOM 3402 N N . ILE A 1 408 ? 0.977 -14.998 14.705 1.00 98.62 408 ILE A N 1
ATOM 3403 C CA . ILE A 1 408 ? 2.022 -13.968 14.707 1.00 98.62 408 ILE A CA 1
ATOM 3404 C C . ILE A 1 408 ? 3.403 -14.626 14.660 1.00 98.62 408 ILE A C 1
ATOM 3406 O O . ILE A 1 408 ? 3.532 -15.830 14.870 1.00 98.62 408 ILE A O 1
ATOM 3410 N N . GLY A 1 409 ? 4.454 -13.857 14.419 1.00 97.50 409 GLY A N 1
ATOM 3411 C CA . GLY A 1 409 ? 5.819 -14.369 14.507 1.00 97.50 409 GLY A CA 1
ATOM 3412 C C . GLY A 1 409 ? 6.867 -13.290 14.311 1.00 97.50 409 GLY A C 1
ATOM 3413 O O . GLY A 1 409 ? 6.536 -12.118 14.146 1.00 97.50 409 GLY A O 1
ATOM 3414 N N . PHE A 1 410 ? 8.134 -13.687 14.291 1.00 96.38 410 PHE A N 1
ATOM 3415 C CA . PHE A 1 410 ? 9.267 -12.799 14.013 1.00 96.38 410 PHE A CA 1
ATOM 3416 C C . PHE A 1 410 ? 10.158 -13.365 12.901 1.00 96.38 410 PHE A C 1
ATOM 3418 O O . PHE A 1 410 ? 9.992 -14.497 12.453 1.00 96.38 410 PHE A O 1
ATOM 3425 N N . GLY A 1 411 ? 11.097 -12.551 12.419 1.00 92.69 411 GLY A N 1
ATOM 3426 C CA . GLY A 1 411 ? 12.094 -12.948 11.425 1.00 92.69 411 GLY A CA 1
ATOM 3427 C C . GLY A 1 411 ? 13.437 -12.274 11.691 1.00 92.69 411 GLY A C 1
ATOM 3428 O O . GLY A 1 411 ? 13.470 -11.215 12.317 1.00 92.69 411 GLY A O 1
ATOM 3429 N N . GLY A 1 412 ? 14.519 -12.882 11.201 1.00 90.94 412 GLY A N 1
ATOM 3430 C CA . GLY A 1 412 ? 15.896 -12.393 11.323 1.00 90.94 412 GLY A CA 1
ATOM 3431 C C . GLY A 1 412 ? 16.830 -13.365 12.036 1.00 90.94 412 GLY A C 1
ATOM 3432 O O . GLY A 1 412 ? 16.557 -14.566 12.057 1.00 90.94 412 GLY A O 1
ATOM 3433 N N . TYR A 1 413 ? 17.939 -12.837 12.556 1.00 91.31 413 TYR A N 1
ATOM 3434 C CA . TYR A 1 413 ? 18.982 -13.582 13.263 1.00 91.31 413 TYR A CA 1
ATOM 3435 C C . TYR A 1 413 ? 18.619 -13.708 14.744 1.00 91.31 413 TYR A C 1
ATOM 3437 O O . TYR A 1 413 ? 18.594 -12.715 15.474 1.00 91.31 413 TYR A O 1
ATOM 3445 N N . LEU A 1 414 ? 18.314 -14.925 15.194 1.00 92.50 414 LEU A N 1
ATOM 3446 C CA . LEU A 1 414 ? 17.890 -15.168 16.572 1.00 92.50 414 LEU A CA 1
ATOM 3447 C C . LEU A 1 414 ? 19.015 -14.861 17.570 1.00 92.50 414 LEU A C 1
ATOM 3449 O O . LEU A 1 414 ? 18.753 -14.406 18.684 1.00 92.50 414 LEU A O 1
ATOM 3453 N N . SER A 1 415 ? 20.266 -15.040 17.147 1.00 92.25 415 SER A N 1
ATOM 3454 C CA . SER A 1 415 ? 21.465 -14.741 17.931 1.00 92.25 415 SER A CA 1
ATOM 3455 C C . SER A 1 415 ? 21.519 -13.305 18.466 1.00 92.25 415 SER A C 1
ATOM 3457 O O . SER A 1 415 ? 22.028 -13.080 19.567 1.00 92.25 415 SER A O 1
ATOM 3459 N N . LEU A 1 416 ? 20.934 -12.338 17.751 1.00 93.19 416 LEU A N 1
ATOM 3460 C CA . LEU A 1 416 ? 20.885 -10.935 18.176 1.00 93.19 416 LEU A CA 1
ATOM 3461 C C . LEU A 1 416 ? 19.975 -10.702 19.384 1.00 93.19 416 LEU A C 1
ATOM 3463 O O . LEU A 1 416 ? 20.148 -9.719 20.096 1.00 93.19 416 LEU A O 1
ATOM 3467 N N . VAL A 1 417 ? 19.032 -11.604 19.653 1.00 94.19 417 VAL A N 1
ATOM 3468 C CA . VAL A 1 417 ? 18.076 -11.460 20.756 1.00 94.19 417 VAL A CA 1
ATOM 3469 C C . VAL A 1 417 ? 18.687 -11.859 22.106 1.00 94.19 417 VAL A C 1
ATOM 3471 O O . VAL A 1 417 ? 18.246 -11.368 23.144 1.00 94.19 417 VAL A O 1
ATOM 3474 N N . ALA A 1 418 ? 19.731 -12.696 22.107 1.00 91.38 418 ALA A N 1
ATOM 3475 C CA . ALA A 1 418 ? 20.267 -13.361 23.300 1.00 91.38 418 ALA A CA 1
ATOM 3476 C C . ALA A 1 418 ? 20.620 -12.411 24.463 1.00 91.38 418 ALA A C 1
ATOM 3478 O O . ALA A 1 418 ? 20.478 -12.775 25.627 1.00 91.38 418 ALA A O 1
ATOM 3479 N N . ASN A 1 419 ? 21.047 -11.182 24.157 1.00 90.56 419 ASN A N 1
ATOM 3480 C CA . ASN A 1 419 ? 21.473 -10.194 25.154 1.00 90.56 419 ASN A CA 1
ATOM 3481 C C . ASN A 1 419 ? 20.378 -9.178 25.539 1.00 90.56 419 ASN A C 1
ATOM 3483 O O . ASN A 1 419 ? 20.683 -8.172 26.179 1.00 90.56 419 ASN A O 1
ATOM 3487 N N . HIS A 1 420 ? 19.112 -9.422 25.179 1.00 95.75 420 HIS A N 1
ATOM 3488 C CA . HIS A 1 420 ? 17.989 -8.510 25.433 1.00 95.75 420 HIS A CA 1
ATOM 3489 C C . HIS A 1 420 ? 16.877 -9.182 26.266 1.00 95.75 420 HIS A C 1
ATOM 3491 O O . HIS A 1 420 ? 15.796 -9.465 25.744 1.00 95.75 420 HIS A O 1
ATOM 3497 N N . PRO A 1 421 ? 17.097 -9.427 27.575 1.00 96.06 421 PRO A N 1
ATOM 3498 C CA . PRO A 1 421 ? 16.138 -10.143 28.423 1.00 96.06 421 PRO A CA 1
ATOM 3499 C C . PRO A 1 421 ? 14.770 -9.448 28.518 1.00 96.06 421 PRO A C 1
ATOM 3501 O O . PRO A 1 421 ? 13.747 -10.125 28.471 1.00 96.06 421 PRO A O 1
ATOM 3504 N N . ASP A 1 422 ? 14.734 -8.113 28.563 1.00 97.06 422 ASP A N 1
ATOM 3505 C CA . ASP A 1 422 ? 13.476 -7.349 28.603 1.00 97.06 422 ASP A CA 1
ATOM 3506 C C . ASP A 1 422 ? 12.648 -7.534 27.323 1.00 97.06 422 ASP A C 1
ATOM 3508 O O . ASP A 1 422 ? 11.420 -7.567 27.367 1.00 97.06 422 ASP A O 1
ATOM 3512 N N . PHE A 1 423 ? 13.319 -7.666 26.174 1.00 97.56 423 PHE A N 1
ATOM 3513 C CA . PHE A 1 423 ? 12.659 -7.937 24.899 1.00 97.56 423 PHE A CA 1
ATOM 3514 C C . PHE A 1 423 ? 12.102 -9.361 24.884 1.00 97.56 423 PHE A C 1
ATOM 3516 O O . PHE A 1 423 ? 10.950 -9.570 24.511 1.00 97.56 423 PHE A O 1
ATOM 3523 N N . ILE A 1 424 ? 12.901 -10.332 25.339 1.00 97.88 424 ILE A N 1
ATOM 3524 C CA . ILE A 1 424 ? 12.501 -11.739 25.431 1.00 97.88 424 ILE A CA 1
ATOM 3525 C C . ILE A 1 424 ? 11.269 -11.904 26.327 1.00 97.88 424 ILE A C 1
ATOM 3527 O O . ILE A 1 424 ? 10.350 -12.639 25.958 1.00 97.88 424 ILE A O 1
ATOM 3531 N N . GLU A 1 425 ? 11.237 -11.241 27.485 1.00 98.00 425 GLU A N 1
ATOM 3532 C CA . GLU A 1 425 ? 10.087 -11.298 28.390 1.00 98.00 425 GLU A CA 1
ATOM 3533 C C . GLU A 1 425 ? 8.856 -10.642 27.763 1.00 98.00 425 GLU A C 1
ATOM 3535 O O . GLU A 1 425 ? 7.789 -11.250 27.711 1.00 98.00 425 GLU A O 1
ATOM 3540 N N . TYR A 1 426 ? 9.021 -9.452 27.182 1.00 97.88 426 TYR A N 1
ATOM 3541 C CA . TYR A 1 426 ? 7.914 -8.742 26.551 1.00 97.88 426 TYR A CA 1
ATOM 3542 C C . TYR A 1 426 ? 7.277 -9.528 25.394 1.00 97.88 426 TYR A C 1
ATOM 3544 O O . TYR A 1 426 ? 6.054 -9.550 25.265 1.00 97.88 426 TYR A O 1
ATOM 3552 N N . VAL A 1 427 ? 8.070 -10.221 24.566 1.00 98.19 427 VAL A N 1
ATOM 3553 C CA . VAL A 1 427 ? 7.530 -11.067 23.485 1.00 98.19 427 VAL A CA 1
ATOM 3554 C C . VAL A 1 427 ? 6.705 -12.234 24.041 1.00 98.19 427 VAL A C 1
ATOM 3556 O O . VAL A 1 427 ? 5.685 -12.588 23.446 1.00 98.19 427 VAL A O 1
ATOM 3559 N N . ALA A 1 428 ? 7.086 -12.805 25.189 1.00 97.69 428 ALA A N 1
ATOM 3560 C CA . ALA A 1 428 ? 6.305 -13.858 25.838 1.00 97.69 428 ALA A CA 1
ATOM 3561 C C . ALA A 1 428 ? 4.931 -13.339 26.304 1.00 97.69 428 ALA A C 1
ATOM 3563 O O . ALA A 1 428 ? 3.911 -13.990 26.062 1.00 97.69 428 ALA A O 1
ATOM 3564 N N . GLU A 1 429 ? 4.894 -12.154 26.920 1.00 96.75 429 GLU A N 1
ATOM 3565 C CA . GLU A 1 429 ? 3.655 -11.485 27.342 1.00 96.75 429 GLU A CA 1
ATOM 3566 C C . GLU A 1 429 ? 2.763 -11.140 26.140 1.00 96.75 429 GLU A C 1
ATOM 3568 O O . GLU A 1 429 ? 1.572 -11.464 26.126 1.00 96.75 429 GLU A O 1
ATOM 3573 N N . LEU A 1 430 ? 3.355 -10.558 25.093 1.00 97.69 430 LEU A N 1
ATOM 3574 C CA . LEU A 1 430 ? 2.678 -10.208 23.845 1.00 97.69 430 LEU A CA 1
ATOM 3575 C C . LEU A 1 430 ? 2.052 -11.440 23.181 1.00 97.69 430 LEU A C 1
ATOM 3577 O O . LEU A 1 430 ? 0.901 -11.393 22.745 1.00 97.69 430 LEU A O 1
ATOM 3581 N N . ALA A 1 431 ? 2.771 -12.565 23.120 1.00 98.25 431 ALA A N 1
ATOM 3582 C CA . ALA A 1 431 ? 2.260 -13.796 22.521 1.00 98.25 431 ALA A CA 1
ATOM 3583 C C . ALA A 1 431 ? 1.043 -14.355 23.281 1.00 98.25 431 ALA A C 1
ATOM 3585 O O . ALA A 1 431 ? 0.077 -14.814 22.662 1.00 98.25 431 ALA A O 1
ATOM 3586 N N . GLN A 1 432 ? 1.052 -14.282 24.615 1.00 97.50 432 GLN A N 1
ATOM 3587 C CA . GLN A 1 432 ? -0.095 -14.675 25.441 1.00 97.50 432 GLN A CA 1
ATOM 3588 C C . GLN A 1 432 ? -1.290 -13.739 25.227 1.00 97.50 432 GLN A C 1
ATOM 3590 O O . GLN A 1 432 ? -2.424 -14.202 25.075 1.00 97.50 432 GLN A O 1
ATOM 3595 N N . GLU A 1 433 ? -1.040 -12.430 25.167 1.00 97.62 433 GLU A N 1
ATOM 3596 C CA . GLU A 1 433 ? -2.062 -11.428 24.875 1.00 97.62 433 GLU A CA 1
ATOM 3597 C C . GLU A 1 433 ? -2.720 -11.677 23.512 1.00 97.62 433 GLU A C 1
ATOM 3599 O O . GLU A 1 433 ? -3.950 -11.735 23.415 1.00 97.62 433 GLU A O 1
ATOM 3604 N N . PHE A 1 434 ? -1.912 -11.904 22.472 1.00 98.44 434 PHE A N 1
ATOM 3605 C CA . PHE A 1 434 ? -2.394 -12.229 21.134 1.00 98.44 434 PHE A CA 1
ATOM 3606 C C . PHE A 1 434 ? -3.297 -13.465 21.135 1.00 98.44 434 PHE A C 1
ATOM 3608 O O . PHE A 1 434 ? -4.401 -13.419 20.591 1.00 98.44 434 PHE A O 1
ATOM 3615 N N . ARG A 1 435 ? -2.878 -14.563 21.778 1.00 98.12 435 ARG A N 1
ATOM 3616 C CA . ARG A 1 435 ? -3.677 -15.800 21.837 1.00 98.12 435 ARG A CA 1
ATOM 3617 C C . ARG A 1 435 ? -5.028 -15.587 22.512 1.00 98.12 435 ARG A C 1
ATOM 3619 O O . ARG A 1 435 ? -6.013 -16.187 22.083 1.00 98.12 435 ARG A O 1
ATOM 3626 N N . ARG A 1 436 ? -5.097 -14.711 23.518 1.00 96.50 436 ARG A N 1
ATOM 3627 C CA . ARG A 1 436 ? -6.361 -14.351 24.170 1.00 96.50 436 ARG A CA 1
ATOM 3628 C C . ARG A 1 436 ? -7.277 -13.545 23.246 1.00 96.50 436 ARG A C 1
ATOM 3630 O O . ARG A 1 436 ? -8.469 -13.835 23.181 1.00 96.50 436 ARG A O 1
ATOM 3637 N N . ILE A 1 437 ? -6.734 -12.581 22.496 1.00 97.25 437 ILE A N 1
ATOM 3638 C CA . ILE A 1 437 ? -7.495 -11.835 21.474 1.00 97.25 437 ILE A CA 1
ATOM 3639 C C . ILE A 1 437 ? -7.992 -12.789 20.381 1.00 97.25 437 ILE A C 1
ATOM 3641 O O . ILE A 1 437 ? -9.169 -12.761 20.026 1.00 97.25 437 ILE A O 1
ATOM 3645 N N . LYS A 1 438 ? -7.122 -13.670 19.880 1.00 97.06 438 LYS A N 1
ATOM 3646 C CA . LYS A 1 438 ? -7.471 -14.667 18.864 1.00 97.06 438 LYS A CA 1
ATOM 3647 C C . LYS A 1 438 ? -8.599 -15.582 19.330 1.00 97.06 438 LYS A C 1
ATOM 3649 O O . LYS A 1 438 ? -9.539 -15.812 18.576 1.00 97.06 438 LYS A O 1
ATOM 3654 N N . GLU A 1 439 ? -8.539 -16.085 20.561 1.00 95.88 439 GLU A N 1
ATOM 3655 C CA . GLU A 1 439 ? -9.608 -16.929 21.098 1.00 95.88 439 GLU A CA 1
ATOM 3656 C C . GLU A 1 439 ? -10.961 -16.201 21.122 1.00 95.88 439 GLU A C 1
ATOM 3658 O O . GLU A 1 439 ? -11.980 -16.792 20.760 1.00 95.88 439 GLU A O 1
ATOM 3663 N N . LEU A 1 440 ? -10.992 -14.918 21.490 1.00 96.62 440 LEU A N 1
ATOM 3664 C CA . LEU A 1 440 ? -12.230 -14.138 21.451 1.00 96.62 440 LEU A CA 1
ATOM 3665 C C . LEU A 1 440 ? -12.827 -14.078 20.046 1.00 96.62 440 LEU A C 1
ATOM 3667 O O . LEU A 1 440 ? -14.032 -14.267 19.897 1.00 96.62 440 LEU A O 1
ATOM 3671 N N . HIS A 1 441 ? -11.990 -13.902 19.022 1.00 97.12 441 HIS A N 1
ATOM 3672 C CA . HIS A 1 441 ? -12.423 -13.907 17.621 1.00 97.12 441 HIS A CA 1
ATOM 3673 C C . HIS A 1 441 ? -12.884 -15.284 17.117 1.00 97.12 441 HIS A C 1
ATOM 3675 O O . HIS A 1 441 ? -13.663 -15.357 16.170 1.00 97.12 441 HIS A O 1
ATOM 3681 N N . GLN A 1 442 ? -12.463 -16.378 17.762 1.00 94.88 442 GLN A N 1
ATOM 3682 C CA . GLN A 1 442 ? -12.990 -17.723 17.488 1.00 94.88 442 GLN A CA 1
ATOM 3683 C C . GLN A 1 442 ? -14.383 -17.947 18.098 1.00 94.88 442 GLN A C 1
ATOM 3685 O O . GLN A 1 442 ? -15.136 -18.797 17.622 1.00 94.88 442 GLN A O 1
ATOM 3690 N N . ILE A 1 443 ? -14.728 -17.206 19.155 1.00 95.00 443 ILE A N 1
ATOM 3691 C CA . ILE A 1 443 ? -16.021 -17.298 19.849 1.00 95.00 443 ILE A CA 1
ATOM 3692 C C . ILE A 1 443 ? -17.029 -16.305 19.255 1.00 95.00 443 ILE A C 1
ATOM 3694 O O . ILE A 1 443 ? -18.216 -16.621 19.116 1.00 95.00 443 ILE A O 1
ATOM 3698 N N . ASP A 1 444 ? -16.575 -15.094 18.938 1.00 94.38 444 ASP A N 1
ATOM 3699 C CA . ASP A 1 444 ? -17.433 -13.962 18.616 1.00 94.38 444 ASP A CA 1
ATOM 3700 C C . ASP A 1 444 ? -16.761 -12.942 17.683 1.00 94.38 444 ASP A C 1
ATOM 3702 O O . ASP A 1 444 ? -15.603 -13.075 17.303 1.00 94.38 444 ASP A O 1
ATOM 3706 N N . GLN A 1 445 ? -17.498 -11.908 17.296 1.00 94.62 445 GLN A N 1
ATOM 3707 C CA . GLN A 1 445 ? -16.949 -10.692 16.702 1.00 94.62 445 GLN A CA 1
ATOM 3708 C C . GLN A 1 445 ? -17.186 -9.524 17.667 1.00 94.62 445 GLN A C 1
ATOM 3710 O O . GLN A 1 445 ? -18.208 -9.511 18.356 1.00 94.62 445 GLN A O 1
ATOM 3715 N N . PRO A 1 446 ? -16.264 -8.551 17.751 1.00 96.12 446 PRO A N 1
ATOM 3716 C CA . PRO A 1 446 ? -16.465 -7.392 18.606 1.00 96.12 446 PRO A CA 1
ATOM 3717 C C . PRO A 1 446 ? -17.638 -6.556 18.085 1.00 96.12 446 PRO A C 1
ATOM 3719 O O . PRO A 1 446 ? -17.856 -6.468 16.878 1.00 96.12 446 PRO A O 1
ATOM 3722 N N . ASN A 1 447 ? -18.355 -5.888 18.985 1.00 95.12 447 ASN A N 1
ATOM 3723 C CA . ASN A 1 447 ? -19.369 -4.913 18.604 1.00 95.12 447 ASN A CA 1
ATOM 3724 C C . ASN A 1 447 ? -18.767 -3.810 17.717 1.00 95.12 447 ASN A C 1
ATOM 3726 O O . ASN A 1 447 ? -17.703 -3.255 18.015 1.00 95.12 447 ASN A O 1
ATOM 3730 N N . THR A 1 448 ? -19.501 -3.476 16.661 1.00 95.19 448 THR A N 1
ATOM 3731 C CA . THR A 1 448 ? -19.207 -2.417 15.691 1.00 95.19 448 THR A CA 1
ATOM 3732 C C . THR A 1 448 ? -20.415 -1.486 15.550 1.00 95.19 448 THR A C 1
ATOM 3734 O O . THR A 1 448 ? -21.486 -1.739 16.111 1.00 95.19 448 THR A O 1
ATOM 3737 N N . SER A 1 449 ? -20.243 -0.383 14.823 1.00 94.56 449 SER A N 1
ATOM 3738 C CA . SER A 1 449 ? -21.334 0.500 14.410 1.00 94.56 449 SER A CA 1
ATOM 3739 C C . SER A 1 449 ? -22.458 -0.258 13.694 1.00 94.56 449 SER A C 1
ATOM 3741 O O . SER A 1 449 ? -22.216 -1.216 12.966 1.00 94.56 449 SER A O 1
ATOM 3743 N N . SER A 1 450 ? -23.696 0.232 13.813 1.00 94.50 450 SER A N 1
ATOM 3744 C CA . SER A 1 450 ? -24.865 -0.322 13.102 1.00 94.50 450 SER A CA 1
ATOM 3745 C C . SER A 1 450 ? -24.870 -0.065 11.585 1.00 94.50 450 SER A C 1
ATOM 3747 O O . SER A 1 450 ? -25.804 -0.452 10.883 1.00 94.50 450 SER A O 1
ATOM 3749 N N . PHE A 1 451 ? -23.843 0.616 11.082 1.00 96.56 451 PHE A N 1
ATOM 3750 C CA . PHE A 1 451 ? -23.695 1.071 9.708 1.00 96.56 451 PHE A CA 1
ATOM 3751 C C . PHE A 1 451 ? -22.265 0.854 9.217 1.00 96.56 451 PHE A C 1
ATOM 3753 O O . PHE A 1 451 ? -21.344 0.675 10.021 1.00 96.56 451 PHE A O 1
ATOM 3760 N N . LYS A 1 452 ? -22.081 0.936 7.896 1.00 98.12 452 LYS A N 1
ATOM 3761 C CA . LYS A 1 452 ? -20.770 0.835 7.255 1.00 98.12 452 LYS A CA 1
ATOM 3762 C C . LYS A 1 452 ? -20.278 2.168 6.710 1.00 98.12 452 LYS A C 1
ATOM 3764 O O . LYS A 1 452 ? -21.066 3.035 6.315 1.00 98.12 452 LYS A O 1
ATOM 3769 N N . VAL A 1 453 ? -18.959 2.289 6.661 1.00 98.69 453 VAL A N 1
ATOM 3770 C CA . VAL A 1 453 ? -18.223 3.423 6.107 1.00 98.69 453 VAL A CA 1
ATOM 3771 C C . VAL A 1 453 ? -17.426 2.937 4.904 1.00 98.69 453 VAL A C 1
ATOM 3773 O O . VAL A 1 453 ? -16.808 1.878 4.965 1.00 98.69 453 VAL A O 1
ATOM 3776 N N . ALA A 1 454 ? -17.406 3.708 3.823 1.00 98.69 454 ALA A N 1
ATOM 3777 C CA . ALA A 1 454 ? -16.610 3.390 2.650 1.00 98.69 454 ALA A CA 1
ATOM 3778 C C . ALA A 1 454 ? -15.496 4.413 2.416 1.00 98.69 454 ALA A C 1
ATOM 3780 O O . ALA A 1 454 ? -15.736 5.618 2.473 1.00 98.69 454 ALA A O 1
ATOM 3781 N N . PHE A 1 455 ? -14.297 3.947 2.074 1.00 98.69 455 PHE A N 1
ATOM 3782 C CA . PHE A 1 455 ? -13.309 4.782 1.391 1.00 98.69 455 PHE A CA 1
ATOM 3783 C C . PHE A 1 455 ? -13.583 4.754 -0.114 1.00 98.69 455 PHE A C 1
ATOM 3785 O O . PHE A 1 455 ? -13.587 3.680 -0.715 1.00 98.69 455 PHE A O 1
ATOM 3792 N N . LEU A 1 456 ? -13.780 5.929 -0.721 1.00 98.75 456 LEU A N 1
ATOM 3793 C CA . LEU A 1 456 ? -13.930 6.078 -2.171 1.00 98.75 456 LEU A CA 1
ATOM 3794 C C . LEU A 1 456 ? -12.612 6.553 -2.791 1.00 98.75 456 LEU A C 1
ATOM 3796 O O . LEU A 1 456 ? -12.190 7.686 -2.547 1.00 98.75 456 LEU A O 1
ATOM 3800 N N . THR A 1 457 ? -11.991 5.700 -3.610 1.00 98.38 457 THR A N 1
ATOM 3801 C CA . THR A 1 457 ? -10.712 5.973 -4.296 1.00 98.38 457 THR A CA 1
ATOM 3802 C C . THR A 1 457 ? -10.755 5.523 -5.763 1.00 98.38 457 THR A C 1
ATOM 3804 O O . THR A 1 457 ? -11.722 4.929 -6.226 1.00 98.38 457 THR A O 1
ATOM 3807 N N . ALA A 1 458 ? -9.702 5.771 -6.542 1.00 98.00 458 ALA A N 1
ATOM 3808 C CA . ALA A 1 458 ? -9.559 5.225 -7.896 1.00 98.00 458 ALA A CA 1
ATOM 3809 C C . ALA A 1 458 ? -9.284 3.709 -7.916 1.00 98.00 458 ALA A C 1
ATOM 3811 O O . ALA A 1 458 ? -9.465 3.065 -8.950 1.00 98.00 458 ALA A O 1
ATOM 3812 N N . TRP A 1 459 ? -8.860 3.130 -6.792 1.00 97.25 459 TRP A N 1
ATOM 3813 C CA . TRP A 1 459 ? -8.504 1.714 -6.696 1.00 97.25 459 TRP A CA 1
ATOM 3814 C C . TRP A 1 459 ? -9.610 0.846 -6.101 1.00 97.25 459 TRP A C 1
ATOM 3816 O O . TRP A 1 459 ? -9.741 -0.312 -6.492 1.00 97.25 459 TRP A O 1
ATOM 3826 N N . GLY A 1 460 ? -10.391 1.388 -5.162 1.00 96.81 460 GLY A N 1
ATOM 3827 C CA . GLY A 1 460 ? -11.360 0.616 -4.385 1.00 96.81 460 GLY A CA 1
ATOM 3828 C C . GLY A 1 460 ? -10.725 -0.608 -3.724 1.00 96.81 460 GLY A C 1
ATOM 3829 O O . GLY A 1 460 ? -9.588 -0.555 -3.245 1.00 96.81 460 GLY A O 1
ATOM 3830 N N . ASN A 1 461 ? -11.450 -1.726 -3.731 1.00 96.19 461 ASN A N 1
ATOM 3831 C CA . ASN A 1 461 ? -11.053 -2.954 -3.042 1.00 96.19 461 ASN A CA 1
ATOM 3832 C C . ASN A 1 461 ? -9.707 -3.542 -3.505 1.00 96.19 461 ASN A C 1
ATOM 3834 O O . ASN A 1 461 ? -9.011 -4.190 -2.727 1.00 96.19 461 ASN A O 1
ATOM 3838 N N . MET A 1 462 ? -9.282 -3.271 -4.743 1.00 95.06 462 MET A N 1
ATOM 3839 C CA . MET A 1 462 ? -7.990 -3.729 -5.280 1.00 95.06 462 MET A CA 1
ATOM 3840 C C . MET A 1 462 ? -6.788 -3.227 -4.452 1.00 95.06 462 MET A C 1
ATOM 3842 O O . MET A 1 462 ? -5.724 -3.842 -4.450 1.00 95.06 462 MET A O 1
ATOM 3846 N N . ARG A 1 463 ? -6.930 -2.104 -3.737 1.00 94.94 463 ARG A N 1
ATOM 3847 C CA . ARG A 1 463 ? -5.901 -1.565 -2.829 1.00 94.94 463 ARG A CA 1
ATOM 3848 C C . ARG A 1 463 ? -6.456 -1.329 -1.421 1.00 94.94 463 ARG A C 1
ATOM 3850 O O . ARG A 1 463 ? -5.999 -0.417 -0.731 1.00 94.94 463 ARG A O 1
ATOM 3857 N N . ALA A 1 464 ? -7.433 -2.137 -1.000 1.00 95.56 464 ALA A N 1
ATOM 3858 C CA . ALA A 1 464 ? -7.938 -2.121 0.370 1.00 95.56 464 ALA A CA 1
ATOM 3859 C C . ALA A 1 464 ? -6.775 -2.253 1.360 1.00 95.56 464 ALA A C 1
ATOM 3861 O O . ALA A 1 464 ? -5.925 -3.132 1.212 1.00 95.56 464 ALA A O 1
ATOM 3862 N N . TRP A 1 465 ? -6.715 -1.341 2.333 1.00 95.69 465 TRP A N 1
ATOM 3863 C CA . TRP A 1 465 ? -5.631 -1.277 3.320 1.00 95.69 465 TRP A CA 1
ATOM 3864 C C . TRP A 1 465 ? -4.206 -1.188 2.723 1.00 95.69 465 TRP A C 1
ATOM 3866 O O . TRP A 1 465 ? -3.229 -1.584 3.357 1.00 95.69 465 TRP A O 1
ATOM 3876 N N . GLY A 1 466 ? -4.066 -0.688 1.491 1.00 89.06 466 GLY A N 1
ATOM 3877 C CA . GLY A 1 466 ? -2.788 -0.573 0.785 1.00 89.06 466 GLY A CA 1
ATOM 3878 C C . GLY A 1 466 ? -2.236 0.855 0.728 1.00 89.06 466 GLY A C 1
ATOM 3879 O O . GLY A 1 466 ? -2.983 1.831 0.725 1.00 89.06 466 GLY A O 1
ATOM 3880 N N . CYS A 1 467 ? -0.910 0.978 0.609 1.00 86.31 467 CYS A N 1
ATOM 3881 C CA . CYS A 1 467 ? -0.219 2.214 0.224 1.00 86.31 467 CYS A CA 1
ATOM 3882 C C . CYS A 1 467 ? 1.064 1.891 -0.579 1.00 86.31 467 CYS A C 1
ATOM 3884 O O . CYS A 1 467 ? 1.282 0.739 -0.955 1.00 86.31 467 CYS A O 1
ATOM 3886 N N . ARG A 1 468 ? 1.938 2.875 -0.860 1.00 84.62 468 ARG A N 1
ATOM 3887 C CA . ARG A 1 468 ? 3.223 2.660 -1.584 1.00 84.62 468 ARG A CA 1
ATOM 3888 C C . ARG A 1 468 ? 4.306 1.932 -0.771 1.00 84.62 468 ARG A C 1
ATOM 3890 O O . ARG A 1 468 ? 5.483 2.245 -0.924 1.00 84.62 468 ARG A O 1
ATOM 3897 N N . GLY A 1 469 ? 3.925 1.005 0.095 1.00 84.50 469 GLY A N 1
ATOM 3898 C CA . GLY A 1 469 ? 4.812 0.254 0.980 1.00 84.50 469 GLY A CA 1
ATOM 3899 C C . GLY A 1 469 ? 4.259 0.232 2.380 1.00 84.50 469 GLY A C 1
ATOM 3900 O O . GLY A 1 469 ? 3.136 -0.225 2.584 1.00 84.50 469 GLY A O 1
ATOM 3901 N N . HIS A 1 470 ? 5.044 0.761 3.308 1.00 85.56 470 HIS A N 1
ATOM 3902 C CA . HIS A 1 470 ? 4.629 0.930 4.691 1.00 85.56 470 HIS A CA 1
ATOM 3903 C C . HIS A 1 470 ? 4.071 2.327 4.942 1.00 85.56 470 HIS A C 1
ATOM 3905 O O . HIS A 1 470 ? 4.202 3.223 4.099 1.00 85.56 470 HIS A O 1
ATOM 3911 N N . PHE A 1 471 ? 3.454 2.519 6.108 1.00 85.31 471 PHE A N 1
ATOM 3912 C CA . PHE A 1 471 ? 2.800 3.773 6.475 1.00 85.31 471 PHE A CA 1
ATOM 3913 C C . PHE A 1 471 ? 3.644 5.026 6.185 1.00 85.31 471 PHE A C 1
ATOM 3915 O O . PHE A 1 471 ? 4.590 5.372 6.893 1.00 85.31 471 PHE A O 1
ATOM 3922 N N . ASN A 1 472 ? 3.238 5.748 5.140 1.00 82.12 472 ASN A N 1
ATOM 3923 C CA . ASN A 1 472 ? 3.823 7.020 4.743 1.00 82.12 472 ASN A CA 1
ATOM 3924 C C . ASN A 1 472 ? 3.094 8.176 5.445 1.00 82.12 472 ASN A C 1
ATOM 3926 O O . ASN A 1 472 ? 2.013 8.589 5.004 1.00 82.12 472 ASN A O 1
ATOM 3930 N N . ARG A 1 473 ? 3.694 8.666 6.538 1.00 86.50 473 ARG A N 1
ATOM 3931 C CA . ARG A 1 473 ? 3.210 9.805 7.335 1.00 86.50 473 ARG A CA 1
ATOM 3932 C C . ARG A 1 473 ? 3.031 11.064 6.476 1.00 86.50 473 ARG A C 1
ATOM 3934 O O . ARG A 1 473 ? 3.788 11.327 5.545 1.00 86.50 473 ARG A O 1
ATOM 3941 N N . GLY A 1 474 ? 2.033 11.876 6.807 1.00 86.56 474 GLY A N 1
ATOM 3942 C CA . GLY A 1 474 ? 1.712 13.131 6.123 1.00 86.56 474 GLY A CA 1
ATOM 3943 C C . GLY A 1 474 ? 0.925 12.981 4.814 1.00 86.56 474 GLY A C 1
ATOM 3944 O O . GLY A 1 474 ? 0.622 13.994 4.176 1.00 86.56 474 GLY A O 1
ATOM 3945 N N . ASN A 1 475 ? 0.575 11.757 4.402 1.00 93.25 475 ASN A N 1
ATOM 3946 C CA . ASN A 1 475 ? -0.435 11.524 3.372 1.00 93.25 475 ASN A CA 1
ATOM 3947 C C . ASN A 1 475 ? -1.826 11.381 4.013 1.00 93.25 475 ASN A C 1
ATOM 3949 O O . ASN A 1 475 ? -2.040 10.489 4.825 1.00 93.25 475 ASN A O 1
ATOM 3953 N N . PHE A 1 476 ? -2.780 12.222 3.605 1.00 95.75 476 PHE A N 1
ATOM 3954 C CA . PHE A 1 476 ? -4.105 12.302 4.233 1.00 95.75 476 PHE A CA 1
ATOM 3955 C C . PHE A 1 476 ? -4.901 10.995 4.213 1.00 95.75 476 PHE A C 1
ATOM 3957 O O . PHE A 1 476 ? -5.546 10.668 5.206 1.00 95.75 476 PHE A O 1
ATOM 3964 N N . TYR A 1 477 ? -4.839 10.243 3.112 1.00 96.19 477 TYR A N 1
ATOM 3965 C CA . TYR A 1 477 ? -5.509 8.949 3.008 1.00 96.19 477 TYR A CA 1
ATOM 3966 C C . TYR A 1 477 ? -4.911 7.937 3.988 1.00 96.19 477 TYR A C 1
ATOM 3968 O O . TYR A 1 477 ? -5.645 7.359 4.784 1.00 96.19 477 TYR A O 1
ATOM 3976 N N . ASN A 1 478 ? -3.583 7.791 4.003 1.00 95.56 478 ASN A N 1
ATOM 3977 C CA . ASN A 1 478 ? -2.905 6.859 4.904 1.00 95.56 478 ASN A CA 1
ATOM 3978 C C . ASN A 1 478 ? -3.133 7.201 6.384 1.00 95.56 478 ASN A C 1
ATOM 3980 O O . ASN A 1 478 ? -3.369 6.306 7.187 1.00 95.56 478 ASN A O 1
ATOM 3984 N N . GLU A 1 479 ? -3.079 8.484 6.752 1.00 97.44 479 GLU A N 1
ATOM 3985 C CA . GLU A 1 479 ? -3.301 8.931 8.136 1.00 97.44 479 GLU A CA 1
ATOM 3986 C C . GLU A 1 479 ? -4.743 8.635 8.592 1.00 97.44 479 GLU A C 1
ATOM 3988 O O . GLU A 1 479 ? -4.962 8.169 9.711 1.00 97.44 479 GLU A O 1
ATOM 3993 N N . ALA A 1 480 ? -5.738 8.862 7.724 1.00 97.62 480 ALA A N 1
ATOM 3994 C CA . ALA A 1 480 ? -7.138 8.547 8.016 1.00 97.62 480 ALA A CA 1
ATOM 3995 C C . ALA A 1 480 ? -7.385 7.031 8.084 1.00 97.62 480 ALA A C 1
ATOM 3997 O O . ALA A 1 480 ? -8.076 6.552 8.986 1.00 97.62 480 ALA A O 1
ATOM 3998 N N . MET A 1 481 ? -6.791 6.279 7.156 1.00 97.25 481 MET A N 1
ATOM 3999 C CA . MET A 1 481 ? -6.849 4.820 7.110 1.00 97.25 481 MET A CA 1
ATOM 4000 C C . MET A 1 481 ? -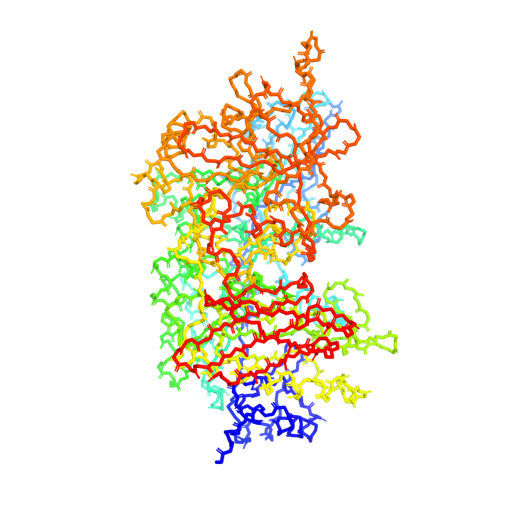6.253 4.202 8.382 1.00 97.25 481 MET A C 1
ATOM 4002 O O . MET A 1 481 ? -6.883 3.331 8.984 1.00 97.25 481 MET A O 1
ATOM 4006 N N . GLU A 1 482 ? -5.106 4.700 8.855 1.00 97.88 482 GLU A N 1
ATOM 4007 C CA . GLU A 1 482 ? -4.501 4.232 10.105 1.00 97.88 482 GLU A CA 1
ATOM 4008 C C . GLU A 1 482 ? -5.358 4.581 11.326 1.00 97.88 482 GLU A C 1
ATOM 4010 O O . GLU A 1 482 ? -5.591 3.732 12.184 1.00 97.88 482 GLU A O 1
ATOM 4015 N N . SER A 1 483 ? -5.927 5.790 11.400 1.00 97.81 483 SER A N 1
ATOM 4016 C CA . SER A 1 483 ? -6.863 6.123 12.482 1.00 97.81 483 SER A CA 1
ATOM 4017 C C . SER A 1 483 ? -8.042 5.157 12.544 1.00 97.81 483 SER A C 1
ATOM 4019 O O . SER A 1 483 ? -8.406 4.710 13.632 1.00 97.81 483 SER A O 1
ATOM 4021 N N . ILE A 1 484 ? -8.608 4.800 11.394 1.00 97.75 484 ILE A N 1
ATOM 4022 C CA . ILE A 1 484 ? -9.802 3.961 11.298 1.00 97.75 484 ILE A CA 1
ATOM 4023 C C . ILE A 1 484 ? -9.513 2.469 11.525 1.00 97.75 484 ILE A C 1
ATOM 4025 O O . ILE A 1 484 ? -10.407 1.749 11.969 1.00 97.75 484 ILE A O 1
ATOM 4029 N N . SER A 1 485 ? -8.283 1.997 11.300 1.00 97.94 485 SER A N 1
ATOM 4030 C CA . SER A 1 485 ? -7.931 0.568 11.383 1.00 97.94 485 SER A CA 1
ATOM 4031 C C . SER A 1 485 ? -8.289 -0.096 12.726 1.00 97.94 485 SER A C 1
ATOM 4033 O O . SER A 1 485 ? -8.638 -1.278 12.742 1.00 97.94 485 SER A O 1
ATOM 4035 N N . GLY A 1 486 ? -8.276 0.658 13.832 1.00 97.44 486 GLY A N 1
ATOM 4036 C CA . GLY A 1 486 ? -8.664 0.213 15.177 1.00 97.44 486 GLY A CA 1
ATOM 4037 C C . GLY A 1 486 ? -9.995 0.767 15.705 1.00 97.44 486 GLY A C 1
ATOM 4038 O O . GLY A 1 486 ? -10.339 0.520 16.863 1.00 97.44 486 GLY A O 1
ATOM 4039 N N . LEU A 1 487 ? -10.778 1.493 14.900 1.00 97.69 487 LEU A N 1
ATOM 4040 C CA . LEU A 1 487 ? -12.093 1.995 15.322 1.00 97.69 487 LEU A CA 1
ATOM 4041 C C . LEU A 1 487 ? -13.182 0.904 15.246 1.00 97.69 487 LEU A C 1
ATOM 4043 O O . LEU A 1 487 ? -13.087 -0.001 14.416 1.00 97.69 487 LEU A O 1
ATOM 4047 N N . PRO A 1 488 ? -14.236 0.975 16.085 1.00 96.62 488 PRO A N 1
ATOM 4048 C CA . PRO A 1 488 ? -15.355 0.029 16.076 1.00 96.62 488 PRO A CA 1
ATOM 4049 C C . PRO A 1 488 ? -16.342 0.317 14.928 1.00 96.62 488 PRO A C 1
ATOM 4051 O O . PRO A 1 488 ? -17.539 0.471 15.151 1.00 96.62 488 PRO A O 1
ATOM 4054 N N . VAL A 1 489 ? -15.842 0.407 13.696 1.00 96.19 489 VAL A N 1
ATOM 4055 C CA . VAL A 1 489 ? -16.635 0.665 12.486 1.00 96.19 489 VAL A CA 1
ATOM 4056 C C . VAL A 1 489 ? -16.321 -0.364 11.405 1.00 96.19 489 VAL A C 1
ATOM 4058 O O . VAL A 1 489 ? -15.180 -0.811 11.266 1.00 96.19 489 VAL A O 1
ATOM 4061 N N . GLU A 1 490 ? -17.334 -0.748 10.632 1.00 95.88 490 GLU A N 1
ATOM 4062 C CA . GLU A 1 490 ? -17.146 -1.614 9.465 1.00 95.88 490 GLU A CA 1
ATOM 4063 C C . GLU A 1 490 ? -16.743 -0.791 8.243 1.00 95.88 490 GLU A C 1
ATOM 4065 O O . GLU A 1 490 ? -17.415 0.184 7.899 1.00 95.88 490 GLU A O 1
ATOM 4070 N N . ILE A 1 491 ? -15.646 -1.194 7.596 1.00 97.25 491 ILE A N 1
ATOM 4071 C CA . ILE A 1 491 ? -15.033 -0.470 6.480 1.00 97.25 491 ILE A CA 1
ATOM 4072 C C . ILE A 1 491 ? -15.155 -1.275 5.194 1.00 97.25 491 ILE A C 1
ATOM 4074 O O . ILE A 1 491 ? -14.866 -2.468 5.179 1.00 97.25 491 ILE A O 1
ATOM 4078 N N . GLU A 1 492 ? -15.530 -0.596 4.115 1.00 97.75 492 GLU A N 1
ATOM 4079 C CA . GLU A 1 492 ? -15.443 -1.098 2.745 1.00 97.75 492 GLU A CA 1
ATOM 4080 C C . GLU A 1 492 ? -14.589 -0.151 1.888 1.00 97.75 492 GLU A C 1
ATOM 4082 O O . GLU A 1 492 ? -14.482 1.047 2.156 1.00 97.75 492 GLU A O 1
ATOM 4087 N N . PHE A 1 493 ? -13.968 -0.679 0.836 1.00 98.31 493 PHE A N 1
ATOM 4088 C CA . PHE A 1 493 ? -13.218 0.118 -0.134 1.00 98.31 493 PHE A CA 1
ATOM 4089 C C . PHE A 1 493 ? -13.929 0.030 -1.477 1.00 98.31 493 PHE A C 1
ATOM 4091 O O . PHE A 1 493 ? -13.991 -1.040 -2.080 1.00 98.31 493 PHE A O 1
ATOM 4098 N N . ILE A 1 494 ? -14.449 1.159 -1.949 1.00 98.50 494 ILE A N 1
ATOM 4099 C CA . ILE A 1 494 ? -15.179 1.252 -3.215 1.00 98.50 494 ILE A CA 1
ATOM 4100 C C . ILE A 1 494 ? -14.420 2.147 -4.189 1.00 98.50 494 ILE A C 1
ATOM 4102 O O . ILE A 1 494 ? -13.704 3.072 -3.792 1.00 98.50 494 ILE A O 1
ATOM 4106 N N . SER A 1 495 ? -14.551 1.857 -5.476 1.00 98.38 495 SER A N 1
ATOM 4107 C CA . SER A 1 495 ? -13.928 2.636 -6.536 1.00 98.38 495 SER A CA 1
ATOM 4108 C C . SER A 1 495 ? -14.910 3.577 -7.230 1.00 98.38 495 SER A C 1
ATOM 4110 O O . SER A 1 495 ? -16.128 3.392 -7.196 1.00 98.38 495 SER A O 1
ATOM 4112 N N . PHE A 1 496 ? -14.375 4.582 -7.925 1.00 98.56 496 PHE A N 1
ATOM 4113 C CA . PHE A 1 496 ? -15.181 5.388 -8.845 1.00 98.56 496 PHE A CA 1
ATOM 4114 C C . PHE A 1 496 ? -15.806 4.544 -9.964 1.00 98.56 496 PHE A C 1
ATOM 4116 O O . PHE A 1 496 ? -16.917 4.842 -10.397 1.00 98.56 496 PHE A O 1
ATOM 4123 N N . ASP A 1 497 ? -15.123 3.486 -10.409 1.00 97.50 497 ASP A N 1
ATOM 4124 C CA . ASP A 1 497 ? -15.664 2.556 -11.402 1.00 97.50 497 ASP A CA 1
ATOM 4125 C C . ASP A 1 497 ? -16.857 1.765 -10.820 1.00 97.50 497 ASP A C 1
ATOM 4127 O O . ASP A 1 497 ? -17.871 1.615 -11.504 1.00 97.50 497 ASP A O 1
ATOM 4131 N N . ASP A 1 498 ? -16.797 1.359 -9.543 1.00 97.44 498 ASP A N 1
ATOM 4132 C CA . ASP A 1 498 ? -17.893 0.651 -8.859 1.00 97.44 498 ASP A CA 1
ATOM 4133 C C . ASP A 1 498 ? -19.162 1.501 -8.791 1.00 97.44 498 ASP A C 1
ATOM 4135 O O . ASP A 1 498 ? -20.240 1.038 -9.172 1.00 97.44 498 ASP A O 1
ATOM 4139 N N . ILE A 1 499 ? -19.043 2.762 -8.355 1.00 98.38 499 ILE A N 1
ATOM 4140 C CA . ILE A 1 499 ? -20.212 3.645 -8.236 1.00 98.38 499 ILE A CA 1
ATOM 4141 C C . ILE A 1 499 ? -20.759 4.049 -9.606 1.00 98.38 499 ILE A C 1
ATOM 4143 O O . ILE A 1 499 ? -21.967 4.208 -9.755 1.00 98.38 499 ILE A O 1
ATOM 4147 N N . LEU A 1 500 ? -19.904 4.186 -10.626 1.00 98.44 500 LEU A N 1
ATOM 4148 C CA . LEU A 1 500 ? -20.348 4.471 -11.991 1.00 98.44 500 LEU A CA 1
ATOM 4149 C C . LEU A 1 500 ? -21.132 3.300 -12.587 1.00 98.44 500 LEU A C 1
ATOM 4151 O O . LEU A 1 500 ? -22.076 3.531 -13.344 1.00 98.44 500 LEU A O 1
ATOM 4155 N N . ALA A 1 501 ? -20.749 2.068 -12.253 1.00 97.88 501 ALA A N 1
ATOM 4156 C CA . ALA A 1 501 ? -21.427 0.869 -12.720 1.00 97.88 501 ALA A CA 1
ATOM 4157 C C . ALA A 1 501 ? -22.730 0.591 -11.953 1.00 97.88 501 ALA A C 1
ATOM 4159 O O . ALA A 1 501 ? -23.736 0.254 -12.575 1.00 97.88 501 ALA A O 1
ATOM 4160 N N . ASN A 1 502 ? -22.717 0.736 -10.623 1.00 97.31 502 ASN A N 1
ATOM 4161 C CA . ASN A 1 502 ? -23.755 0.172 -9.751 1.00 97.31 502 ASN A CA 1
ATOM 4162 C C . ASN A 1 502 ? -24.418 1.181 -8.796 1.00 97.31 502 ASN A C 1
ATOM 4164 O O . ASN A 1 502 ? -25.379 0.825 -8.118 1.00 97.31 502 ASN A O 1
ATOM 4168 N N . GLY A 1 503 ? -23.941 2.426 -8.734 1.00 97.75 503 GLY A N 1
ATOM 4169 C CA . GLY A 1 503 ? -24.319 3.379 -7.688 1.00 97.75 503 GLY A CA 1
ATOM 4170 C C . GLY A 1 503 ? -23.611 3.113 -6.352 1.00 97.75 503 GLY A C 1
ATOM 4171 O O . GLY A 1 503 ? -22.767 2.225 -6.237 1.00 97.75 503 GLY A O 1
ATOM 4172 N N . ILE A 1 504 ? -23.931 3.920 -5.338 1.00 98.56 504 ILE A N 1
ATOM 4173 C CA . ILE A 1 504 ? -23.424 3.727 -3.971 1.00 98.56 504 ILE A CA 1
ATOM 4174 C C . ILE A 1 504 ? -24.309 2.676 -3.278 1.00 98.56 504 ILE A C 1
ATOM 4176 O O . ILE A 1 504 ? -25.527 2.846 -3.297 1.00 98.56 504 ILE A O 1
ATOM 4180 N N . PRO A 1 505 ? -23.749 1.614 -2.666 1.00 97.00 505 PRO A N 1
ATOM 4181 C CA . PRO A 1 505 ? -24.557 0.600 -1.991 1.00 97.00 505 PRO A CA 1
ATOM 4182 C C . PRO A 1 505 ? -25.376 1.162 -0.817 1.00 97.00 505 PRO A C 1
ATOM 4184 O O . PRO A 1 505 ? -24.839 1.892 0.014 1.00 97.00 505 PRO A O 1
ATOM 4187 N N . ASP A 1 506 ? -26.644 0.752 -0.694 1.00 94.94 506 ASP A N 1
ATOM 4188 C CA . ASP A 1 506 ? -27.595 1.258 0.319 1.00 94.94 506 ASP A CA 1
ATOM 4189 C C . ASP A 1 506 ? -27.134 1.053 1.777 1.00 94.94 506 ASP A C 1
ATOM 4191 O O . ASP A 1 506 ? -27.558 1.767 2.688 1.00 94.94 506 ASP A O 1
ATOM 4195 N N . HIS A 1 507 ? -26.275 0.058 2.026 1.00 95.75 507 HIS A N 1
ATOM 4196 C CA . HIS A 1 507 ? -25.737 -0.230 3.360 1.00 95.75 507 HIS A CA 1
ATOM 4197 C C . HIS A 1 507 ? -24.573 0.686 3.765 1.00 95.75 507 HIS A C 1
ATOM 4199 O O . HIS A 1 507 ? -24.204 0.708 4.943 1.00 95.75 507 HIS A O 1
ATOM 4205 N N . ILE A 1 508 ? -23.997 1.443 2.826 1.00 98.31 508 ILE A N 1
ATOM 4206 C CA . ILE A 1 508 ? -22.991 2.467 3.113 1.00 98.31 508 ILE A CA 1
ATOM 4207 C C . ILE A 1 508 ? -23.705 3.736 3.569 1.00 98.31 508 ILE A C 1
ATOM 4209 O O . ILE A 1 508 ? -24.508 4.307 2.835 1.00 98.31 508 ILE A O 1
ATOM 4213 N N . GLN A 1 509 ? -23.385 4.196 4.779 1.00 98.38 509 GLN A N 1
ATOM 4214 C CA . GLN A 1 509 ? -23.963 5.421 5.349 1.00 98.38 509 GLN A CA 1
ATOM 4215 C C . GLN A 1 509 ? -22.988 6.598 5.332 1.00 98.38 509 GLN A C 1
ATOM 4217 O O . GLN A 1 509 ? -23.417 7.749 5.358 1.00 98.38 509 GLN A O 1
ATOM 4222 N N . VAL A 1 510 ? -21.680 6.331 5.268 1.00 98.88 510 VAL A N 1
ATOM 4223 C CA . VAL A 1 510 ? -20.647 7.373 5.209 1.00 98.88 510 VAL A CA 1
ATOM 4224 C C . VAL A 1 510 ? -19.630 7.047 4.125 1.00 98.88 510 VAL A C 1
ATOM 4226 O O . VAL A 1 510 ? -19.117 5.932 4.086 1.00 98.88 510 VAL A O 1
ATOM 4229 N N . ILE A 1 511 ? -19.296 8.026 3.286 1.00 98.94 511 ILE A N 1
ATOM 4230 C CA . ILE A 1 511 ? -18.154 7.967 2.369 1.00 98.94 511 ILE A CA 1
ATOM 4231 C C . ILE A 1 511 ? -17.048 8.884 2.885 1.00 98.94 511 ILE A C 1
ATOM 4233 O O . ILE A 1 511 ? -17.293 10.043 3.219 1.00 98.94 511 ILE A O 1
ATOM 4237 N N . ILE A 1 512 ? -15.820 8.375 2.897 1.00 98.94 512 ILE A N 1
ATOM 4238 C CA . ILE A 1 512 ? -14.600 9.141 3.131 1.00 98.94 512 ILE A CA 1
ATOM 4239 C C . ILE A 1 512 ? -13.844 9.265 1.809 1.00 98.94 512 ILE A C 1
ATOM 4241 O O . ILE A 1 512 ? -13.520 8.264 1.165 1.00 98.94 512 ILE A O 1
ATOM 4245 N N . ASN A 1 513 ? -13.531 10.499 1.422 1.00 98.75 513 ASN A N 1
ATOM 4246 C CA . ASN A 1 513 ? -12.630 10.805 0.319 1.00 98.75 513 ASN A CA 1
ATOM 4247 C C . ASN A 1 513 ? -11.464 11.646 0.846 1.00 98.75 513 ASN A C 1
ATOM 4249 O O . ASN A 1 513 ? -11.661 12.717 1.418 1.00 98.75 513 ASN A O 1
ATOM 4253 N N . ALA A 1 514 ? -10.244 11.140 0.688 1.00 98.12 514 ALA A N 1
ATOM 4254 C CA . ALA A 1 514 ? -9.051 11.731 1.276 1.00 98.12 514 ALA A CA 1
ATOM 4255 C C . ALA A 1 514 ? -7.894 11.670 0.285 1.00 98.12 514 ALA A C 1
ATOM 4257 O O . ALA A 1 514 ? -7.678 10.640 -0.347 1.00 98.12 514 ALA A O 1
ATOM 4258 N N . GLY A 1 515 ? -7.127 12.750 0.165 1.00 96.75 515 GLY A N 1
ATOM 4259 C CA . GLY A 1 515 ? -5.989 12.785 -0.750 1.00 96.75 515 GLY A CA 1
ATOM 4260 C C . GLY A 1 515 ? -5.639 14.190 -1.206 1.00 96.75 515 GLY A C 1
ATOM 4261 O O . GLY A 1 515 ? -5.957 15.178 -0.541 1.00 96.75 515 GLY A O 1
ATOM 4262 N N . ARG A 1 516 ? -4.939 14.266 -2.334 1.00 96.56 516 ARG A N 1
ATOM 4263 C CA . ARG A 1 516 ? -4.498 15.508 -2.969 1.00 96.56 516 ARG A CA 1
ATOM 4264 C C . ARG A 1 516 ? -5.021 15.626 -4.395 1.00 96.56 516 ARG A C 1
ATOM 4266 O O . ARG A 1 516 ? -5.483 14.653 -4.985 1.00 96.56 516 ARG A O 1
ATOM 4273 N N . LEU A 1 517 ? -4.916 16.828 -4.962 1.00 96.81 517 LEU A N 1
ATOM 4274 C CA . LEU A 1 517 ? -5.202 17.058 -6.380 1.00 96.81 517 LEU A CA 1
ATOM 4275 C C . LEU A 1 517 ? -4.508 16.012 -7.262 1.00 96.81 517 LEU A C 1
ATOM 4277 O O . LEU A 1 517 ? -3.307 15.784 -7.124 1.00 96.81 517 LEU A O 1
ATOM 4281 N N . ASP A 1 518 ? -5.270 15.460 -8.204 1.00 93.06 518 ASP A N 1
ATOM 4282 C CA . ASP A 1 518 ? -4.825 14.510 -9.229 1.00 93.06 518 ASP A CA 1
ATOM 4283 C C . ASP A 1 518 ? -4.355 13.130 -8.720 1.00 93.06 518 ASP A C 1
ATOM 4285 O O . ASP A 1 518 ? -4.075 12.268 -9.554 1.00 93.06 518 ASP A O 1
ATOM 4289 N N . ASP A 1 519 ? -4.326 12.871 -7.404 1.00 95.81 519 ASP A N 1
ATOM 4290 C CA . ASP A 1 519 ? -3.943 11.555 -6.884 1.00 95.81 519 ASP A CA 1
ATOM 4291 C C . ASP A 1 519 ? -5.091 10.525 -6.913 1.00 95.81 519 ASP A C 1
ATOM 4293 O O . ASP A 1 519 ? -6.276 10.855 -7.018 1.00 95.81 519 ASP A O 1
ATOM 4297 N N . ALA A 1 520 ? -4.728 9.244 -6.852 1.00 96.94 520 ALA A N 1
ATOM 4298 C CA . ALA A 1 520 ? -5.640 8.106 -6.894 1.00 96.94 520 ALA A CA 1
ATOM 4299 C C . ALA A 1 520 ? -6.561 8.032 -5.676 1.00 96.94 520 ALA A C 1
ATOM 4301 O O . ALA A 1 520 ? -7.651 7.471 -5.763 1.00 96.94 520 ALA A O 1
ATOM 4302 N N . TRP A 1 521 ? -6.124 8.570 -4.540 1.00 96.69 521 TRP A N 1
ATOM 4303 C CA . TRP A 1 521 ? -6.840 8.471 -3.273 1.00 96.69 521 TRP A CA 1
ATOM 4304 C C . TRP A 1 521 ? -8.005 9.461 -3.233 1.00 96.69 521 TRP A C 1
ATOM 4306 O O . TRP A 1 521 ? -9.129 9.074 -2.928 1.00 96.69 521 TRP A O 1
ATOM 4316 N N . SER A 1 522 ? -7.763 10.703 -3.661 1.00 96.94 522 SER A N 1
ATOM 4317 C CA . SER A 1 522 ? -8.804 11.702 -3.890 1.00 96.94 522 SER A CA 1
ATOM 4318 C C . SER A 1 522 ? -9.627 11.348 -5.126 1.00 96.94 522 SER A C 1
ATOM 4320 O O . SER A 1 522 ? -10.845 11.466 -5.086 1.00 96.94 522 SER A O 1
ATOM 4322 N N . GLY A 1 523 ? -9.008 10.864 -6.210 1.00 96.81 523 GLY A N 1
ATOM 4323 C CA . GLY A 1 523 ? -9.691 10.352 -7.409 1.00 96.81 523 GLY A CA 1
ATOM 4324 C C . GLY A 1 523 ? -9.275 10.996 -8.733 1.00 96.81 523 GLY A C 1
ATOM 4325 O O . GLY A 1 523 ? -9.647 10.511 -9.800 1.00 96.81 523 GLY A O 1
ATOM 4326 N N . GLY A 1 524 ? -8.500 12.079 -8.701 1.00 96.50 524 GLY A N 1
ATOM 4327 C CA . GLY A 1 524 ? -7.969 12.754 -9.886 1.00 96.50 524 GLY A CA 1
ATOM 4328 C C . GLY A 1 524 ? -8.990 13.002 -11.002 1.00 96.50 524 GLY A C 1
ATOM 4329 O O . GLY A 1 524 ? -9.971 13.724 -10.822 1.00 96.50 524 GLY A O 1
ATOM 4330 N N . TRP A 1 525 ? -8.767 12.437 -12.193 1.00 96.19 525 TRP A N 1
ATOM 4331 C CA . TRP A 1 525 ? -9.611 12.726 -13.360 1.00 96.19 525 TRP A CA 1
ATOM 4332 C C . TRP A 1 525 ? -11.050 12.216 -13.261 1.00 96.19 525 TRP A C 1
ATOM 4334 O O . TRP A 1 525 ? -11.884 12.684 -14.038 1.00 96.19 525 TRP A O 1
ATOM 4344 N N . TYR A 1 526 ? -11.369 11.312 -12.329 1.00 98.12 526 TYR A N 1
ATOM 4345 C CA . TYR A 1 526 ? -12.745 10.846 -12.125 1.00 98.12 526 TYR A CA 1
ATOM 4346 C C . TYR A 1 526 ? -13.699 11.995 -11.781 1.00 98.12 526 TYR A C 1
ATOM 4348 O O . TYR A 1 526 ? -14.848 11.991 -12.215 1.00 98.12 526 TYR A O 1
ATOM 4356 N N . TRP A 1 527 ? -13.200 13.042 -11.123 1.00 98.00 527 TRP A N 1
ATOM 4357 C CA . TRP A 1 527 ? -13.978 14.231 -10.778 1.00 98.00 527 TRP A CA 1
ATOM 4358 C C . TRP A 1 527 ? -14.391 15.093 -11.973 1.00 98.00 527 TRP A C 1
ATOM 4360 O O . TRP A 1 527 ? -15.250 15.959 -11.843 1.00 98.00 527 TRP A O 1
ATOM 4370 N N . LYS A 1 528 ? -13.829 14.840 -13.161 1.00 97.19 528 LYS A N 1
ATOM 4371 C CA . LYS A 1 528 ? -14.253 15.485 -14.415 1.00 97.19 528 LYS A CA 1
ATOM 4372 C C . LYS A 1 528 ? -15.470 14.801 -15.043 1.00 97.19 528 LYS A C 1
ATOM 4374 O O . LYS A 1 528 ? -16.008 15.303 -16.026 1.00 97.19 528 LYS A O 1
ATOM 4379 N N . ASN A 1 529 ? -15.888 13.647 -14.519 1.00 97.38 529 ASN A N 1
ATOM 4380 C CA . ASN A 1 529 ? -17.077 12.947 -14.980 1.00 97.38 529 ASN A CA 1
ATOM 4381 C C . ASN A 1 529 ? -18.309 13.454 -14.207 1.00 97.38 529 ASN A C 1
ATOM 4383 O O . ASN A 1 529 ? -18.429 13.162 -13.014 1.00 97.38 529 ASN A O 1
ATOM 4387 N N . PRO A 1 530 ? -19.261 14.154 -14.855 1.00 97.25 530 PRO A N 1
ATOM 4388 C CA . PRO A 1 530 ? -20.437 14.688 -14.169 1.00 97.25 530 PRO A CA 1
ATOM 4389 C C . PRO A 1 530 ? -21.277 13.594 -13.506 1.00 97.25 530 PRO A C 1
ATOM 4391 O O . PRO A 1 530 ? -21.890 13.848 -12.473 1.00 97.25 530 PRO A O 1
ATOM 4394 N N . LYS A 1 531 ? -21.245 12.354 -14.017 1.00 98.56 531 LYS A N 1
ATOM 4395 C CA . LYS A 1 531 ? -22.017 11.260 -13.428 1.00 98.56 531 LYS A CA 1
ATOM 4396 C C . LYS A 1 531 ? -21.554 10.903 -12.013 1.00 98.56 531 LYS A C 1
ATOM 4398 O O . LYS A 1 531 ? -22.386 10.576 -11.174 1.00 98.56 531 LYS A O 1
ATOM 4403 N N . VAL A 1 532 ? -20.253 11.022 -11.728 1.00 98.50 532 VAL A N 1
ATOM 4404 C CA . VAL A 1 532 ? -19.707 10.848 -10.368 1.00 98.50 532 VAL A CA 1
ATOM 4405 C C . VAL A 1 532 ? -20.291 11.903 -9.426 1.00 98.50 532 VAL A C 1
ATOM 4407 O O . VAL A 1 532 ? -20.742 11.577 -8.329 1.00 98.50 532 VAL A O 1
ATOM 4410 N N . ILE A 1 533 ? -20.340 13.160 -9.879 1.00 98.31 533 ILE A N 1
ATOM 4411 C CA . ILE A 1 533 ? -20.889 14.286 -9.113 1.00 98.31 533 ILE A CA 1
ATOM 4412 C C . ILE A 1 533 ? -22.378 14.083 -8.831 1.00 98.31 533 ILE A C 1
ATOM 4414 O O . ILE A 1 533 ? -22.816 14.278 -7.697 1.00 98.31 533 ILE A O 1
ATOM 4418 N N . GLU A 1 534 ? -23.143 13.665 -9.841 1.00 98.75 534 GLU A N 1
ATOM 4419 C CA . GLU A 1 534 ? -24.574 13.369 -9.728 1.00 98.75 534 GLU A CA 1
ATOM 4420 C C . GLU A 1 534 ? -24.849 12.283 -8.686 1.00 98.75 534 GLU A C 1
ATOM 4422 O O . GLU A 1 534 ? -25.650 12.510 -7.785 1.00 98.75 534 GLU A O 1
ATOM 4427 N N . ILE A 1 535 ? -24.161 11.138 -8.781 1.00 98.88 535 ILE A N 1
ATOM 4428 C CA . ILE A 1 535 ? -24.371 9.986 -7.890 1.00 98.88 535 ILE A CA 1
ATOM 4429 C C . ILE A 1 535 ? -24.119 10.375 -6.431 1.00 98.88 535 ILE A C 1
ATOM 4431 O O . ILE A 1 535 ? -24.955 10.116 -5.568 1.00 98.88 535 ILE A O 1
ATOM 4435 N N . ILE A 1 536 ? -22.991 11.036 -6.155 1.00 98.81 536 ILE A N 1
ATOM 4436 C CA . ILE A 1 536 ? -22.636 11.425 -4.785 1.00 98.81 536 ILE A CA 1
ATOM 4437 C C . ILE A 1 536 ? -23.584 12.515 -4.273 1.00 98.81 536 ILE A C 1
ATOM 4439 O O . ILE A 1 536 ? -24.047 12.440 -3.138 1.00 98.81 536 ILE A O 1
ATOM 4443 N N . THR A 1 537 ? -23.922 13.507 -5.103 1.00 98.81 537 THR A N 1
ATOM 4444 C CA . THR A 1 537 ? -24.848 14.585 -4.715 1.00 98.81 537 THR A CA 1
ATOM 4445 C C . THR A 1 537 ? -26.241 14.043 -4.405 1.00 98.81 537 THR A C 1
ATOM 4447 O O . THR A 1 537 ? -26.845 14.454 -3.415 1.00 98.81 537 THR A O 1
ATOM 4450 N N . GLU A 1 538 ? -26.758 13.123 -5.223 1.00 98.81 538 GLU A N 1
ATOM 4451 C CA . GLU A 1 538 ? -28.056 12.488 -4.998 1.00 98.81 538 GLU A CA 1
ATOM 4452 C C . GLU A 1 538 ? -28.052 11.674 -3.700 1.00 98.81 538 GLU A C 1
ATOM 4454 O O . GLU A 1 538 ? -2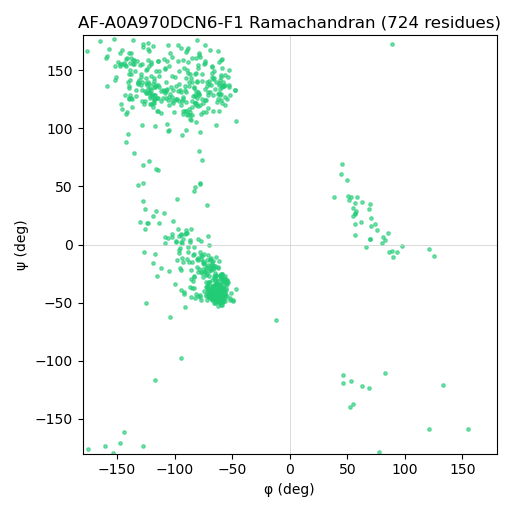8.927 11.881 -2.857 1.00 98.81 538 GLU A O 1
ATOM 4459 N N . TRP A 1 539 ? -27.028 10.845 -3.488 1.00 98.81 539 TRP A N 1
ATOM 4460 C CA . TRP A 1 539 ? -26.880 10.039 -2.276 1.00 98.81 539 TRP A CA 1
ATOM 4461 C C . TRP A 1 539 ? -26.784 10.896 -1.000 1.00 98.81 539 TRP A C 1
ATOM 4463 O O . TRP A 1 539 ? -27.532 10.669 -0.046 1.00 98.81 539 TRP A O 1
ATOM 4473 N N . VAL A 1 540 ? -25.965 11.958 -0.998 1.00 98.88 540 VAL A N 1
ATOM 4474 C CA . VAL A 1 540 ? -25.909 12.911 0.129 1.00 98.88 540 VAL A CA 1
ATOM 4475 C C . VAL A 1 540 ? -27.262 13.601 0.319 1.00 98.88 540 VAL A C 1
ATOM 4477 O O . VAL A 1 540 ? -27.740 13.737 1.442 1.00 98.88 540 VAL A O 1
ATOM 4480 N N . SER A 1 541 ? -27.950 13.988 -0.761 1.00 98.75 541 SER A N 1
ATOM 4481 C CA . SER A 1 541 ? -29.251 14.665 -0.646 1.00 98.75 541 SER A CA 1
ATOM 4482 C C . SER A 1 541 ? -30.323 13.827 0.069 1.00 98.75 541 SER A C 1
ATOM 4484 O O . SER A 1 541 ? -31.247 14.393 0.668 1.00 98.75 541 SER A O 1
ATOM 4486 N N . GLN A 1 542 ? -30.177 12.500 0.018 1.00 98.31 542 GLN A N 1
ATOM 4487 C CA . GLN A 1 542 ? -31.074 11.500 0.595 1.00 98.31 542 GLN A CA 1
ATOM 4488 C C . GLN A 1 542 ? -30.663 11.047 2.006 1.00 98.31 542 GLN A C 1
ATOM 4490 O O . GLN A 1 542 ? -31.364 10.230 2.594 1.00 98.31 542 GLN A O 1
ATOM 4495 N N . GLY A 1 543 ? -29.588 11.602 2.576 1.00 98.19 543 GLY A N 1
ATOM 4496 C CA . GLY A 1 543 ? -29.163 11.320 3.952 1.00 98.19 543 GLY A CA 1
ATOM 4497 C C . GLY A 1 543 ? -27.759 10.739 4.087 1.00 98.19 543 GLY A C 1
ATOM 4498 O O . GLY A 1 543 ? -27.297 10.586 5.212 1.00 98.19 543 GLY A O 1
ATOM 4499 N N . GLY A 1 544 ? -27.067 10.455 2.980 1.00 98.62 544 GLY A N 1
ATOM 4500 C CA . GLY A 1 544 ? -25.687 9.977 3.018 1.00 98.62 544 GLY A CA 1
ATOM 4501 C C . GLY A 1 544 ? -24.723 10.978 3.666 1.00 98.62 544 GLY A C 1
ATOM 4502 O O . GLY A 1 544 ? -24.804 12.188 3.427 1.00 98.62 544 GLY A O 1
ATOM 4503 N N . GLY A 1 545 ? -23.800 10.472 4.484 1.00 98.81 545 GLY A N 1
ATOM 4504 C CA . GLY A 1 545 ? -22.746 11.254 5.127 1.00 98.81 545 GLY A CA 1
ATOM 4505 C C . GLY A 1 545 ? -21.470 11.326 4.287 1.00 98.81 545 GLY A C 1
ATOM 4506 O O . GLY A 1 545 ? -20.956 10.303 3.844 1.00 98.81 545 GLY A O 1
ATOM 4507 N N . LEU A 1 546 ? -20.895 12.510 4.089 1.00 98.94 546 LEU A N 1
ATOM 4508 C CA . LEU A 1 546 ? -19.650 12.664 3.323 1.00 98.94 546 LEU A CA 1
ATOM 4509 C C . LEU A 1 546 ? -18.559 13.307 4.178 1.00 98.94 546 LEU A C 1
ATOM 4511 O O . LEU A 1 546 ? -18.777 14.355 4.778 1.00 98.94 546 LEU A O 1
ATOM 4515 N N . ILE A 1 547 ? -17.372 12.706 4.204 1.00 98.94 547 ILE A N 1
ATOM 4516 C CA . ILE A 1 547 ? -16.195 13.254 4.881 1.00 98.94 547 ILE A CA 1
ATOM 4517 C C . ILE A 1 547 ? -15.081 13.457 3.857 1.00 98.94 547 ILE A C 1
ATOM 4519 O O . ILE A 1 547 ? -14.634 12.513 3.206 1.00 98.94 547 ILE A O 1
ATOM 4523 N N . GLY A 1 548 ? -14.626 14.699 3.723 1.00 98.88 548 GLY A N 1
ATOM 4524 C CA . GLY A 1 548 ? -13.515 15.083 2.861 1.00 98.88 548 GLY A CA 1
ATOM 4525 C C . GLY A 1 548 ? -12.275 15.435 3.677 1.00 98.88 548 GLY A C 1
ATOM 4526 O O . GLY A 1 548 ? -12.390 16.205 4.627 1.00 98.88 548 GLY A O 1
ATOM 4527 N N . ILE A 1 549 ? -11.101 14.904 3.321 1.00 98.81 549 ILE A N 1
ATOM 4528 C CA . ILE A 1 549 ? -9.842 15.170 4.042 1.00 98.81 549 ILE A CA 1
ATOM 4529 C C . ILE A 1 549 ? -8.738 15.615 3.072 1.00 98.81 549 ILE A C 1
ATOM 4531 O O . ILE A 1 549 ? -8.385 14.892 2.137 1.00 98.81 549 ILE A O 1
ATOM 4535 N N . GLY A 1 550 ? -8.148 16.785 3.320 1.00 98.38 550 GLY A N 1
ATOM 4536 C CA . GLY A 1 550 ? -7.096 17.358 2.482 1.00 98.38 550 GLY A CA 1
ATOM 4537 C C . GLY A 1 550 ? -7.671 18.085 1.270 1.00 98.38 550 GLY A C 1
ATOM 4538 O O . GLY A 1 550 ? -8.285 19.134 1.416 1.00 98.38 550 GLY A O 1
ATOM 4539 N N . GLU A 1 551 ? -7.474 17.549 0.064 1.00 98.12 551 GLU A N 1
ATOM 4540 C CA . GLU A 1 551 ? -8.029 18.106 -1.181 1.00 98.12 551 GLU A CA 1
ATOM 4541 C C . GLU A 1 551 ? -9.057 17.126 -1.794 1.00 98.12 551 GLU A C 1
ATOM 4543 O O . GLU A 1 551 ? -8.827 16.573 -2.879 1.00 98.12 551 GLU A O 1
ATOM 4548 N N . PRO A 1 552 ? -10.179 16.852 -1.096 1.00 98.31 552 PRO A N 1
ATOM 4549 C CA . PRO A 1 552 ? -11.207 15.934 -1.567 1.00 98.31 552 PRO A CA 1
ATOM 4550 C C . PRO A 1 552 ? -11.891 16.511 -2.803 1.00 98.31 552 PRO A C 1
ATOM 4552 O O . PRO A 1 552 ? -12.140 17.715 -2.898 1.00 98.31 552 PRO A O 1
ATOM 4555 N N . SER A 1 553 ? -12.238 15.664 -3.765 1.00 98.19 553 SER A N 1
ATOM 4556 C CA . SER A 1 553 ? -12.849 16.102 -5.028 1.00 98.19 553 SER A CA 1
ATOM 4557 C C . SER A 1 553 ? -12.054 17.126 -5.847 1.00 98.19 553 SER A C 1
ATOM 4559 O O . SER A 1 553 ? -12.616 17.789 -6.716 1.00 98.19 553 SER A O 1
ATOM 4561 N N . ALA A 1 554 ? -10.755 17.289 -5.591 1.00 97.69 554 ALA A N 1
ATOM 4562 C CA . ALA A 1 554 ? -9.957 18.299 -6.269 1.00 97.69 554 ALA A CA 1
ATOM 4563 C C . ALA A 1 554 ? -9.685 17.927 -7.733 1.00 97.69 554 ALA A C 1
ATOM 4565 O O . ALA A 1 554 ? -9.096 16.887 -8.034 1.00 97.69 554 ALA A O 1
ATOM 4566 N N . ALA A 1 555 ? -10.052 18.826 -8.645 1.00 96.25 555 ALA A N 1
ATOM 4567 C CA . ALA A 1 555 ? -9.668 18.777 -10.049 1.00 96.25 555 ALA A CA 1
ATOM 4568 C C . ALA A 1 555 ? -9.617 20.193 -10.629 1.00 96.25 555 ALA A C 1
ATOM 4570 O O . ALA A 1 555 ? -10.478 21.025 -10.367 1.00 96.25 555 ALA A O 1
ATOM 4571 N N . LYS A 1 556 ? -8.637 20.477 -11.492 1.00 93.06 556 LYS A N 1
ATOM 4572 C CA . LYS A 1 556 ? -8.649 21.708 -12.302 1.00 93.06 556 LYS A CA 1
ATOM 4573 C C . LYS A 1 556 ? -9.608 21.521 -13.477 1.00 93.06 556 LYS A C 1
ATOM 4575 O O . LYS A 1 556 ? -9.187 21.146 -14.575 1.00 93.06 556 LYS A O 1
ATOM 4580 N N . HIS A 1 557 ? -10.900 21.694 -13.223 1.00 93.50 557 HIS A N 1
ATOM 4581 C CA . HIS A 1 557 ? -11.958 21.457 -14.197 1.00 93.50 557 HIS A CA 1
ATOM 4582 C C . HIS A 1 557 ? -13.175 22.351 -13.943 1.00 93.50 557 HIS A C 1
ATOM 4584 O O . HIS A 1 557 ? -13.532 22.610 -12.802 1.00 93.50 557 HIS A O 1
ATOM 4590 N N . SER A 1 558 ? -13.833 22.791 -15.020 1.00 90.69 558 SER A N 1
ATOM 4591 C CA . SER A 1 558 ? -15.016 23.656 -14.950 1.00 90.69 558 SER A CA 1
ATOM 4592 C C . SER A 1 558 ? -14.763 24.943 -14.135 1.00 90.69 558 SER A C 1
ATOM 4594 O O . SER A 1 558 ? -13.740 25.600 -14.337 1.00 90.69 558 SER A O 1
ATOM 4596 N N . SER A 1 559 ? -15.704 25.348 -13.279 1.00 86.50 559 SER A N 1
ATOM 4597 C CA . SER A 1 559 ? -15.715 26.630 -12.564 1.00 86.50 559 SER A CA 1
ATOM 4598 C C . SER A 1 559 ? -15.153 26.596 -11.141 1.00 86.50 559 SER A C 1
ATOM 4600 O O . SER A 1 559 ? -15.097 27.649 -10.511 1.00 86.50 559 SER A O 1
ATOM 4602 N N . GLN A 1 560 ? -14.781 25.428 -10.615 1.00 91.94 560 GLN A N 1
ATOM 4603 C CA . GLN A 1 560 ? -14.423 25.248 -9.203 1.00 91.94 560 GLN A CA 1
ATOM 4604 C C . GLN A 1 560 ? -13.260 24.266 -9.040 1.00 91.94 560 GLN A C 1
ATOM 4606 O O . GLN A 1 560 ? -12.958 23.510 -9.963 1.00 91.94 560 GLN A O 1
ATOM 4611 N N . TYR A 1 561 ? -12.568 24.308 -7.903 1.00 96.69 561 TYR A N 1
ATOM 4612 C CA . TYR A 1 561 ? -11.421 23.444 -7.624 1.00 96.69 561 TYR A CA 1
ATOM 4613 C C . TYR A 1 561 ? -11.866 22.154 -6.933 1.00 96.69 561 TYR A C 1
ATOM 4615 O O . TYR A 1 561 ? -11.609 21.065 -7.458 1.00 96.69 561 TYR A O 1
ATOM 4623 N N . PHE A 1 562 ? -12.605 22.253 -5.826 1.00 98.12 562 PHE A N 1
ATOM 4624 C CA . PHE A 1 562 ? -13.341 21.114 -5.277 1.00 98.12 562 PHE A CA 1
ATOM 4625 C C . PHE A 1 562 ? -14.610 20.882 -6.094 1.00 98.12 562 PHE A C 1
ATOM 4627 O O . PHE A 1 562 ? -15.543 21.681 -6.075 1.00 98.12 562 PHE A O 1
ATOM 4634 N N . GLN A 1 563 ? -14.675 19.765 -6.820 1.00 98.19 563 GLN A N 1
ATOM 4635 C CA . GLN A 1 563 ? -15.824 19.462 -7.675 1.00 98.19 563 GLN A CA 1
ATOM 4636 C C . GLN A 1 563 ? -17.108 19.196 -6.873 1.00 98.19 563 GLN A C 1
ATOM 4638 O O . GLN A 1 563 ? -18.195 19.309 -7.432 1.00 98.19 563 GLN A O 1
ATOM 4643 N N . LEU A 1 564 ? -16.992 18.918 -5.571 1.00 98.19 564 LEU A N 1
ATOM 4644 C CA . LEU A 1 564 ? -18.106 18.812 -4.625 1.00 98.19 564 LEU A CA 1
ATOM 4645 C C . LEU A 1 564 ? -18.158 19.984 -3.628 1.00 98.19 564 LEU A C 1
ATOM 4647 O O . LEU A 1 564 ? -18.661 19.821 -2.517 1.00 98.19 564 LEU A O 1
ATOM 4651 N N . SER A 1 565 ? -17.645 21.167 -3.981 1.00 97.81 565 SER A N 1
ATOM 4652 C CA . SER A 1 565 ? -17.647 22.341 -3.089 1.00 97.81 565 SER A CA 1
ATOM 4653 C C . SER A 1 565 ? -19.054 22.710 -2.584 1.00 97.81 565 SER A C 1
ATOM 4655 O O . SER A 1 565 ? -19.220 23.074 -1.422 1.00 97.81 565 SER A O 1
ATOM 4657 N N . HIS A 1 566 ? -20.095 22.504 -3.403 1.00 97.69 566 HIS A N 1
ATOM 4658 C CA . HIS A 1 566 ? -21.504 22.690 -3.025 1.00 97.69 566 HIS A CA 1
ATOM 4659 C C . HIS A 1 566 ? -21.999 21.714 -1.949 1.00 97.69 566 HIS A C 1
ATOM 4661 O O . HIS A 1 566 ? -23.017 21.984 -1.318 1.00 97.69 566 HIS A O 1
ATOM 4667 N N . LEU A 1 567 ? -21.309 20.586 -1.756 1.00 98.44 567 LEU A N 1
ATOM 4668 C CA . LEU A 1 567 ? -21.553 19.654 -0.657 1.00 98.44 567 LEU A CA 1
ATOM 4669 C C . LEU A 1 567 ? -20.676 19.983 0.548 1.00 98.44 567 LEU A C 1
ATOM 4671 O O . LEU A 1 567 ? -21.165 19.952 1.667 1.00 98.44 567 LEU A O 1
ATOM 4675 N N . PHE A 1 568 ? -19.397 20.308 0.345 1.00 98.31 568 PHE A N 1
ATOM 4676 C CA . PHE A 1 568 ? -18.484 20.605 1.454 1.00 98.31 568 PHE A CA 1
ATOM 4677 C C . PHE A 1 568 ? -18.750 21.962 2.125 1.00 98.31 568 PHE A C 1
ATOM 4679 O O . PHE A 1 568 ? -18.305 22.183 3.251 1.00 98.31 568 PHE A O 1
ATOM 4686 N N . GLY A 1 569 ? -19.435 22.884 1.441 1.00 98.06 569 GLY A N 1
ATOM 4687 C CA . GLY A 1 569 ? -19.641 24.257 1.913 1.00 98.06 569 GLY A CA 1
ATOM 4688 C C . GLY A 1 569 ? -18.364 25.106 1.899 1.00 98.06 569 GLY A C 1
ATOM 4689 O O . GLY A 1 569 ? -18.372 26.263 2.321 1.00 98.06 569 GLY A O 1
ATOM 4690 N N . VAL A 1 570 ? -17.260 24.557 1.391 1.00 98.38 570 VAL A N 1
ATOM 4691 C CA . VAL A 1 570 ? -15.951 25.206 1.319 1.00 98.38 570 VAL A CA 1
ATOM 4692 C C . VAL A 1 570 ? -15.336 25.057 -0.063 1.00 98.38 570 VAL A C 1
ATOM 4694 O O . VAL A 1 570 ? -15.655 24.141 -0.822 1.00 98.38 570 VAL A O 1
ATOM 4697 N N . GLU A 1 571 ? -14.413 25.958 -0.360 1.00 97.56 571 GLU A N 1
ATOM 4698 C CA . GLU A 1 571 ? -13.563 25.929 -1.542 1.00 97.56 571 GLU A CA 1
ATOM 4699 C C . GLU A 1 571 ? -12.140 26.355 -1.163 1.00 97.56 571 GLU A C 1
ATOM 4701 O O . GLU A 1 571 ? -11.905 26.919 -0.092 1.00 97.56 571 GLU A O 1
ATOM 4706 N N . ARG A 1 572 ? -11.178 26.078 -2.044 1.00 97.00 572 ARG A N 1
ATOM 4707 C CA . ARG A 1 572 ? -9.785 26.481 -1.898 1.00 97.00 572 ARG A CA 1
ATOM 4708 C C . ARG A 1 572 ? -9.389 27.582 -2.877 1.00 97.00 572 ARG A C 1
ATOM 4710 O O . ARG A 1 572 ? -9.566 27.472 -4.088 1.00 97.00 572 ARG A O 1
ATOM 4717 N N . GLU A 1 573 ? -8.763 28.632 -2.360 1.00 95.38 573 GLU A N 1
ATOM 4718 C CA . GLU A 1 573 ? -8.100 29.653 -3.164 1.00 95.38 573 GLU A CA 1
ATOM 4719 C C . GLU A 1 573 ? -6.776 29.112 -3.715 1.00 95.38 573 GLU A C 1
ATOM 4721 O O . GLU A 1 573 ? -5.878 28.738 -2.966 1.00 95.38 573 GLU A O 1
ATOM 4726 N N . ILE A 1 574 ? -6.641 29.108 -5.042 1.00 94.69 574 ILE A N 1
ATOM 4727 C CA . ILE A 1 574 ? -5.447 28.619 -5.752 1.00 94.69 574 ILE A CA 1
ATOM 4728 C C . ILE A 1 574 ? -4.825 29.681 -6.676 1.00 94.69 574 ILE A C 1
ATOM 4730 O O . ILE A 1 574 ? -4.078 29.355 -7.598 1.00 94.69 574 ILE A O 1
ATOM 4734 N N . GLY A 1 575 ? -5.162 30.955 -6.457 1.00 94.12 575 GLY A N 1
ATOM 4735 C CA . GLY A 1 575 ? -4.713 32.112 -7.235 1.00 94.12 575 GLY A CA 1
ATOM 4736 C C . GLY A 1 575 ? -5.703 32.579 -8.307 1.00 94.12 575 GLY A C 1
ATOM 4737 O O . GLY A 1 575 ? -5.429 33.558 -8.998 1.00 94.12 575 GLY A O 1
ATOM 4738 N N . LEU A 1 576 ? -6.845 31.902 -8.464 1.00 91.62 576 LEU A N 1
ATOM 4739 C CA . LEU A 1 576 ? -7.838 32.202 -9.503 1.00 91.62 576 LEU A CA 1
ATOM 4740 C C . LEU A 1 576 ? -8.958 33.124 -9.019 1.00 91.62 576 LEU A C 1
ATOM 4742 O O . LEU A 1 576 ? -9.604 33.776 -9.838 1.00 91.62 576 LEU A O 1
ATOM 4746 N N . THR A 1 577 ? -9.197 33.191 -7.708 1.00 92.94 577 THR A N 1
ATOM 4747 C CA . THR A 1 577 ? -10.355 33.894 -7.136 1.00 92.94 577 THR A CA 1
ATOM 4748 C C . THR A 1 577 ? -9.970 34.959 -6.109 1.00 92.94 577 THR A C 1
ATOM 4750 O O . THR A 1 577 ? -10.824 35.405 -5.348 1.00 92.94 577 THR A O 1
ATOM 4753 N N . VAL A 1 578 ? -8.709 35.410 -6.115 1.00 93.88 578 VAL A N 1
ATOM 4754 C CA . VAL A 1 578 ? -8.164 36.411 -5.173 1.00 93.88 578 VAL A CA 1
ATOM 4755 C C . VAL A 1 578 ? -8.908 37.751 -5.244 1.00 93.88 578 VAL A C 1
ATOM 4757 O O . VAL A 1 578 ? -9.005 38.456 -4.248 1.00 93.88 578 VAL A O 1
ATOM 4760 N N . ALA A 1 579 ? -9.457 38.104 -6.411 1.00 95.62 579 ALA A N 1
ATOM 4761 C CA . ALA A 1 579 ? -10.235 39.332 -6.601 1.00 95.62 579 ALA A CA 1
ATOM 4762 C C . ALA A 1 579 ? -11.678 39.246 -6.063 1.00 95.62 579 ALA A C 1
ATOM 4764 O O . ALA A 1 579 ? -12.397 40.244 -6.102 1.00 95.62 579 ALA A O 1
ATOM 4765 N N . TRP A 1 580 ? -12.117 38.070 -5.605 1.00 93.62 580 TRP A N 1
ATOM 4766 C CA . TRP A 1 580 ? -13.443 37.867 -5.033 1.00 93.62 580 TRP A CA 1
ATOM 4767 C C . TRP A 1 580 ? -13.371 37.881 -3.513 1.00 93.62 580 TRP A C 1
ATOM 4769 O O . TRP A 1 580 ? -12.648 37.079 -2.919 1.00 93.62 580 TRP A O 1
ATOM 4779 N N . GLU A 1 581 ? -14.166 38.759 -2.904 1.00 95.38 581 GLU A N 1
ATOM 4780 C CA . GLU A 1 581 ? -14.377 38.780 -1.458 1.00 95.38 581 GLU A CA 1
ATOM 4781 C C . GLU A 1 581 ? -14.890 37.419 -0.977 1.00 95.38 581 GLU A C 1
ATOM 4783 O O . GLU A 1 581 ? -15.743 36.796 -1.619 1.00 95.38 581 GLU A O 1
ATOM 4788 N N . LYS A 1 582 ? -14.354 36.947 0.149 1.00 95.25 582 LYS A N 1
ATOM 4789 C CA . LYS A 1 582 ? -14.764 35.680 0.764 1.00 95.25 582 LYS A CA 1
ATOM 4790 C C . LYS A 1 582 ? -15.799 35.948 1.847 1.00 95.25 582 LYS A C 1
ATOM 4792 O O . LYS A 1 582 ? -15.770 36.994 2.495 1.00 95.25 582 LYS A O 1
ATOM 4797 N N . TYR A 1 583 ? -16.710 35.000 2.056 1.00 96.19 583 TYR A N 1
ATOM 4798 C CA . TYR A 1 583 ? -17.676 35.110 3.143 1.00 96.19 583 TYR A CA 1
ATOM 4799 C C . TYR A 1 583 ? -16.945 35.150 4.495 1.00 96.19 583 TYR A C 1
ATOM 4801 O O . TYR A 1 583 ? -16.095 34.291 4.746 1.00 96.19 583 TYR A O 1
ATOM 4809 N N . PRO A 1 584 ? -17.267 36.115 5.374 1.00 95.81 584 PRO A N 1
ATOM 4810 C CA . PRO A 1 584 ? -16.807 36.061 6.751 1.00 95.81 584 PRO A CA 1
ATOM 4811 C C . PRO A 1 584 ? -17.491 34.896 7.471 1.00 95.81 584 PRO A C 1
ATOM 4813 O O . PRO A 1 584 ? -18.615 34.517 7.135 1.00 95.81 584 PRO A O 1
ATOM 4816 N N . TYR A 1 585 ? -16.830 34.354 8.488 1.00 96.44 585 TYR A N 1
ATOM 4817 C CA . TYR A 1 585 ? -17.376 33.294 9.325 1.00 96.44 585 TYR A CA 1
ATOM 4818 C C . TYR A 1 585 ? -17.050 33.548 10.796 1.00 96.44 585 TYR A C 1
ATOM 4820 O O . TYR A 1 585 ? -16.117 34.278 11.129 1.00 96.44 585 TYR A O 1
ATOM 4828 N N . GLU A 1 586 ? -17.813 32.906 11.674 1.00 94.50 586 GLU A N 1
ATOM 4829 C CA . GLU A 1 586 ? -17.521 32.821 13.101 1.00 94.50 586 GLU A CA 1
ATOM 4830 C C . GLU A 1 586 ? -17.308 31.356 13.478 1.00 94.50 586 GLU A C 1
ATOM 4832 O O . GLU A 1 586 ? -17.962 30.451 12.947 1.00 94.50 586 GLU A O 1
ATOM 4837 N N . LYS A 1 587 ? -16.377 31.108 14.400 1.00 94.31 587 LYS A N 1
ATOM 4838 C CA . LYS A 1 587 ? -16.127 29.759 14.901 1.00 94.31 587 LYS A CA 1
ATOM 4839 C C . LYS A 1 587 ? -17.309 29.292 15.753 1.00 94.31 587 LYS A C 1
ATOM 4841 O O . LYS A 1 587 ? -17.731 29.963 16.689 1.00 94.31 587 LYS A O 1
ATOM 4846 N N . THR A 1 588 ? -17.793 28.089 15.472 1.00 94.31 588 THR A N 1
ATOM 4847 C CA . THR A 1 588 ? -18.796 27.401 16.287 1.00 94.31 588 THR A CA 1
ATOM 4848 C C . THR A 1 588 ? -18.166 26.951 17.605 1.00 94.31 588 THR A C 1
ATOM 4850 O O . THR A 1 588 ? -17.255 26.126 17.611 1.00 94.31 588 THR A O 1
ATOM 4853 N N . GLU A 1 589 ? -18.656 27.473 18.733 1.00 89.31 589 GLU A N 1
ATOM 4854 C CA . GLU A 1 589 ? -18.061 27.206 20.053 1.00 89.31 589 GLU A CA 1
ATOM 4855 C C . GLU A 1 589 ? -18.221 25.755 20.523 1.00 89.31 589 GLU A C 1
ATOM 4857 O O . GLU A 1 589 ? -17.318 25.201 21.146 1.00 89.31 589 GLU A O 1
ATOM 4862 N N . LYS A 1 590 ? -19.381 25.137 20.264 1.00 93.06 590 LYS A N 1
ATOM 4863 C CA . LYS A 1 590 ? -19.707 23.783 20.728 1.00 93.06 590 LYS A CA 1
ATOM 4864 C C . LYS A 1 590 ? -20.307 22.965 19.601 1.00 93.06 590 LYS A C 1
ATOM 4866 O O . LYS A 1 590 ? -21.298 23.367 18.996 1.00 93.06 590 LYS A O 1
ATOM 4871 N N . HIS A 1 591 ? -19.739 21.789 19.370 1.00 97.06 591 HIS A N 1
ATOM 4872 C CA . HIS A 1 591 ? -20.242 20.839 18.392 1.00 97.06 591 HIS A CA 1
ATOM 4873 C C . HIS A 1 591 ? -19.975 19.405 18.852 1.00 97.06 591 HIS A C 1
ATOM 4875 O O . HIS A 1 591 ? -19.015 19.153 19.577 1.00 97.06 591 HIS A O 1
ATOM 4881 N N . PHE A 1 592 ? -20.799 18.453 18.406 1.00 97.94 592 PHE A N 1
ATOM 4882 C CA . PHE A 1 592 ? -20.631 17.035 18.741 1.00 97.94 592 PHE A CA 1
ATOM 4883 C C . PHE A 1 592 ? -19.245 16.502 18.346 1.00 97.94 592 PHE A C 1
ATOM 4885 O O . PHE A 1 592 ? -18.632 15.751 19.103 1.00 97.94 592 PHE A O 1
ATOM 4892 N N . ILE A 1 593 ? -18.754 16.914 17.172 1.00 98.06 593 ILE A N 1
ATOM 4893 C CA . ILE A 1 593 ? -17.468 16.473 16.612 1.00 98.06 593 ILE A CA 1
ATOM 4894 C C . ILE A 1 593 ? -16.293 16.919 17.490 1.00 98.06 593 ILE A C 1
ATOM 4896 O O . ILE A 1 593 ? -15.399 16.128 17.763 1.00 98.06 593 ILE A O 1
ATOM 4900 N N . THR A 1 594 ? -16.319 18.156 17.984 1.00 96.31 594 THR A N 1
ATOM 4901 C CA . THR A 1 594 ? -15.209 18.774 18.725 1.00 96.31 594 THR A CA 1
ATOM 4902 C C . THR A 1 594 ? -15.330 18.632 20.245 1.00 96.31 594 THR A C 1
ATOM 4904 O O . THR A 1 594 ? -14.554 19.237 20.975 1.00 96.31 594 THR A O 1
ATOM 4907 N N . ALA A 1 595 ? -16.280 17.832 20.741 1.00 94.75 595 ALA A N 1
ATOM 4908 C CA . ALA A 1 595 ? -16.612 17.763 22.166 1.00 94.75 595 ALA A CA 1
ATOM 4909 C C . ALA A 1 595 ? -15.480 17.239 23.074 1.00 94.75 595 ALA A C 1
ATOM 4911 O O . ALA A 1 595 ? -15.454 17.599 24.247 1.00 94.75 595 ALA A O 1
ATOM 4912 N N . ASP A 1 596 ? -14.563 16.422 22.542 1.00 91.69 596 ASP A N 1
ATOM 4913 C CA . ASP A 1 596 ? -13.412 15.884 23.292 1.00 91.69 596 ASP A CA 1
ATOM 4914 C C . ASP A 1 596 ? -12.107 16.658 23.039 1.00 91.69 596 ASP A C 1
ATOM 4916 O O . ASP A 1 596 ? -11.062 16.259 23.544 1.00 91.69 596 ASP A O 1
ATOM 4920 N N . LEU A 1 597 ? -12.134 17.743 22.255 1.00 87.12 597 LEU A N 1
ATOM 4921 C CA . LEU A 1 597 ? -10.941 18.566 22.058 1.00 87.12 597 LEU A CA 1
ATOM 4922 C C . LEU A 1 597 ? -10.663 19.370 23.334 1.00 87.12 597 LEU A C 1
ATOM 4924 O O . LEU A 1 597 ? -11.445 20.243 23.714 1.00 87.12 597 LEU A O 1
ATOM 4928 N N . SER A 1 598 ? -9.546 19.068 23.992 1.00 69.62 598 SER A N 1
ATOM 4929 C CA . SER A 1 598 ? -9.063 19.775 25.184 1.00 69.62 598 SER A CA 1
ATOM 4930 C C . SER A 1 598 ? -8.283 21.052 24.848 1.00 69.62 598 SER A C 1
ATOM 4932 O O . SER A 1 598 ? -8.273 21.990 25.646 1.00 69.62 598 SER A O 1
ATOM 4934 N N . GLU A 1 599 ? -7.654 21.098 23.671 1.00 71.12 599 GLU A N 1
ATOM 4935 C CA . GLU A 1 599 ? -6.753 22.163 23.222 1.00 71.12 599 GLU A CA 1
ATOM 4936 C C . GLU A 1 599 ? -7.145 22.720 21.840 1.00 71.12 599 GLU A C 1
ATOM 4938 O O . GLU A 1 599 ? -8.190 22.394 21.266 1.00 71.12 599 GLU A O 1
ATOM 4943 N N . GLN A 1 600 ? -6.303 23.603 21.296 1.00 83.00 600 GLN A N 1
ATOM 4944 C CA . GLN A 1 600 ? -6.386 23.999 19.896 1.00 83.00 600 GLN A CA 1
ATOM 4945 C C . GLN A 1 600 ? -6.228 22.763 19.004 1.00 83.00 600 GLN A C 1
ATOM 4947 O O . GLN A 1 600 ? -5.388 21.903 19.258 1.00 83.00 600 GLN A O 1
ATOM 4952 N N . VAL A 1 601 ? -7.048 22.674 17.955 1.00 89.62 601 VAL A N 1
ATOM 4953 C CA . VAL A 1 601 ? -6.951 21.561 17.012 1.00 89.62 601 VAL A CA 1
ATOM 4954 C C . VAL A 1 601 ? -5.568 21.553 16.358 1.00 89.62 601 VAL A C 1
ATOM 4956 O O . VAL A 1 601 ? -5.093 22.584 15.887 1.00 89.62 601 VAL A O 1
ATOM 4959 N N . ASP A 1 602 ? -4.949 20.380 16.298 1.00 93.31 602 ASP A N 1
ATOM 4960 C CA . ASP A 1 602 ? -3.726 20.154 15.537 1.00 93.31 602 ASP A CA 1
ATOM 4961 C C . ASP A 1 602 ? -3.933 18.936 14.634 1.00 93.31 602 ASP A C 1
ATOM 4963 O O . ASP A 1 602 ? -3.926 17.784 15.073 1.00 93.31 602 ASP A O 1
ATOM 4967 N N . LEU A 1 603 ? -4.160 19.214 13.354 1.00 94.94 603 LEU A N 1
ATOM 4968 C CA . LEU A 1 603 ? -4.352 18.211 12.309 1.00 94.94 603 LEU A CA 1
ATOM 4969 C C . LEU A 1 603 ? -3.023 17.827 11.630 1.00 94.94 603 LEU A C 1
ATOM 4971 O O . LEU A 1 603 ? -3.032 17.133 10.612 1.00 94.94 603 LEU A O 1
ATOM 4975 N N . GLY A 1 604 ? -1.885 18.281 12.168 1.00 93.75 604 GLY A N 1
ATOM 4976 C CA . GLY A 1 604 ? -0.575 18.167 11.548 1.00 93.75 604 GLY A 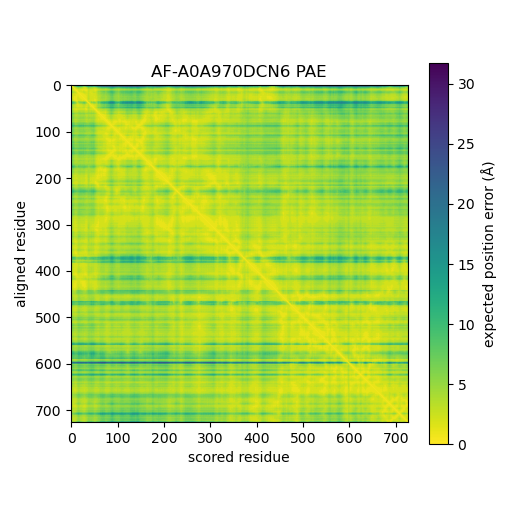CA 1
ATOM 4977 C C . GLY A 1 604 ? -0.467 19.058 10.312 1.00 93.75 604 GLY A C 1
ATOM 4978 O O . GLY A 1 604 ? -0.666 20.271 10.361 1.00 93.75 604 GLY A O 1
ATOM 4979 N N . LYS A 1 605 ? -0.136 18.459 9.166 1.00 92.81 605 LYS A N 1
ATOM 4980 C CA . LYS A 1 605 ? -0.121 19.186 7.893 1.00 92.81 605 LYS A CA 1
ATOM 4981 C C . LYS A 1 605 ? -1.557 19.496 7.470 1.00 92.81 605 LYS A C 1
ATOM 4983 O O . LYS A 1 605 ? -2.362 18.581 7.368 1.00 92.81 605 LYS A O 1
ATOM 4988 N N . VAL A 1 606 ? -1.846 20.751 7.142 1.00 95.56 606 VAL A N 1
ATOM 4989 C CA . VAL A 1 606 ? -3.160 21.187 6.643 1.00 95.56 606 VAL A CA 1
ATOM 4990 C C . VAL A 1 606 ? -3.053 21.808 5.254 1.00 95.56 606 VAL A C 1
ATOM 4992 O O . VAL A 1 606 ? -1.990 22.282 4.845 1.00 95.56 606 VAL A O 1
ATOM 4995 N N . ILE A 1 607 ? -4.157 21.772 4.514 1.00 96.62 607 ILE A N 1
ATOM 4996 C CA . ILE A 1 607 ? -4.348 22.521 3.277 1.00 96.62 607 ILE A CA 1
ATOM 4997 C C . ILE A 1 607 ? -4.704 23.968 3.614 1.00 96.62 607 ILE A C 1
ATOM 4999 O O . ILE A 1 607 ? -5.598 24.236 4.411 1.00 96.62 607 ILE A O 1
ATOM 5003 N N . ASP A 1 608 ? -3.988 24.890 2.983 1.00 95.00 608 ASP A N 1
ATOM 5004 C CA . ASP A 1 608 ? -4.167 26.327 3.116 1.00 95.00 608 ASP A CA 1
ATOM 5005 C C . ASP A 1 608 ? -5.195 26.888 2.123 1.00 95.00 608 ASP A C 1
ATOM 5007 O O . ASP A 1 608 ? -5.625 26.224 1.173 1.00 95.00 608 ASP A O 1
ATOM 5011 N N . GLY A 1 609 ? -5.570 28.151 2.341 1.00 95.94 609 GLY A N 1
ATOM 5012 C CA . GLY A 1 609 ? -6.418 28.906 1.419 1.00 95.94 609 GLY A CA 1
ATOM 5013 C C . GLY A 1 609 ? -7.870 28.434 1.375 1.00 95.94 609 GLY A C 1
ATOM 5014 O O . GLY A 1 609 ? -8.581 28.774 0.433 1.00 95.94 609 GLY A O 1
ATOM 5015 N N . ILE A 1 610 ? -8.316 27.653 2.358 1.00 98.06 610 ILE A N 1
ATOM 5016 C CA . ILE A 1 610 ? -9.716 27.249 2.489 1.00 98.06 610 ILE A CA 1
ATOM 5017 C C . ILE A 1 610 ? -10.562 28.450 2.898 1.00 98.06 610 ILE A C 1
ATOM 5019 O O . ILE A 1 610 ? -10.164 29.246 3.749 1.00 98.06 610 ILE A O 1
ATOM 5023 N N . TYR A 1 611 ? -11.737 28.572 2.292 1.00 97.50 611 TYR A N 1
ATOM 5024 C CA . TYR A 1 611 ? -12.745 29.563 2.639 1.00 97.50 611 TYR A CA 1
ATOM 5025 C C . TYR A 1 611 ? -14.149 28.966 2.515 1.00 97.50 611 TYR A C 1
ATOM 5027 O O . TYR A 1 611 ? -14.376 28.025 1.754 1.00 97.50 611 TYR A O 1
ATOM 5035 N N . VAL A 1 612 ? -15.102 29.516 3.268 1.00 98.12 612 VAL A N 1
ATOM 5036 C CA . VAL A 1 612 ? -16.506 29.082 3.223 1.00 98.12 612 VAL A CA 1
ATOM 5037 C C . VAL A 1 612 ? -17.251 29.715 2.044 1.00 98.12 612 VAL A C 1
ATOM 5039 O O . VAL A 1 612 ? -16.982 30.854 1.657 1.00 98.12 612 VAL A O 1
ATOM 5042 N N . LEU A 1 613 ? -18.212 28.982 1.482 1.00 97.06 613 LEU A N 1
ATOM 5043 C CA . LEU A 1 613 ? -19.029 29.425 0.346 1.00 97.06 613 LEU A CA 1
ATOM 5044 C C . LEU A 1 613 ? -20.299 30.183 0.746 1.00 97.06 613 LEU A C 1
ATOM 5046 O O . LEU A 1 613 ? -20.943 30.786 -0.110 1.00 97.06 613 LEU A O 1
ATOM 5050 N N . GLY A 1 614 ? -20.668 30.152 2.024 1.00 96.69 614 GLY A N 1
ATOM 5051 C CA . GLY A 1 614 ? -21.876 30.794 2.521 1.00 96.69 614 GLY A CA 1
ATOM 5052 C C . GLY A 1 614 ? -22.019 30.681 4.039 1.00 96.69 614 GLY A C 1
ATOM 5053 O O . GLY A 1 614 ? -21.306 29.890 4.668 1.00 96.69 614 GLY A O 1
ATOM 5054 N N . PRO A 1 615 ? -22.934 31.465 4.634 1.00 95.62 615 PRO A N 1
ATOM 5055 C CA . PRO A 1 615 ? -23.139 31.529 6.082 1.00 95.62 615 PRO A CA 1
ATOM 5056 C C . PRO A 1 615 ? -23.691 30.231 6.690 1.00 95.62 615 PRO A C 1
ATOM 5058 O O . PRO A 1 615 ? -23.682 30.075 7.907 1.00 95.62 615 PRO A O 1
ATOM 5061 N N . GLU A 1 616 ? -24.188 29.301 5.874 1.00 96.25 616 GLU A N 1
ATOM 5062 C CA . GLU A 1 616 ? -24.708 28.011 6.331 1.00 96.25 616 GLU A CA 1
ATOM 5063 C C . GLU A 1 616 ? -23.596 27.025 6.729 1.00 96.25 616 GLU A C 1
ATOM 5065 O O . GLU A 1 616 ? -23.873 26.034 7.403 1.00 96.25 616 GLU A O 1
ATOM 5070 N N . THR A 1 617 ? -22.345 27.286 6.333 1.00 98.38 617 THR A N 1
ATOM 5071 C CA . THR A 1 617 ? -21.197 26.439 6.684 1.00 98.38 617 THR A CA 1
ATOM 5072 C C . THR A 1 617 ? -20.732 26.740 8.100 1.00 98.38 617 THR A C 1
ATOM 5074 O O . THR A 1 617 ? -20.287 27.850 8.396 1.00 98.38 617 THR A O 1
ATOM 5077 N N . LYS A 1 618 ? -20.778 25.740 8.983 1.00 98.44 618 LYS A N 1
ATOM 5078 C CA . LYS A 1 618 ? -20.285 25.878 10.354 1.00 98.44 618 LYS A CA 1
ATOM 5079 C C . LYS A 1 618 ? -18.788 25.620 10.397 1.00 98.44 618 LYS A C 1
ATOM 5081 O O . LYS A 1 618 ? -18.339 24.513 10.113 1.00 98.44 618 LYS A O 1
ATOM 5086 N N . VAL A 1 619 ? -18.009 26.617 10.809 1.00 98.19 619 VAL A N 1
ATOM 5087 C CA . VAL A 1 619 ? -16.570 26.449 11.050 1.00 98.19 619 VAL A CA 1
ATOM 5088 C C . VAL A 1 619 ? -16.363 25.932 12.468 1.00 98.19 619 VAL A C 1
ATOM 5090 O O . VAL A 1 619 ? -16.566 26.658 13.437 1.00 98.19 619 VAL A O 1
ATOM 5093 N N . LEU A 1 620 ? -15.989 24.662 12.604 1.00 97.56 620 LEU A N 1
ATOM 5094 C CA . LEU A 1 620 ? -15.805 23.996 13.898 1.00 97.56 620 LEU A CA 1
ATOM 5095 C C . LEU A 1 620 ? -14.416 24.270 14.482 1.00 97.56 620 LEU A C 1
ATOM 5097 O O . LEU A 1 620 ? -14.241 24.341 15.700 1.00 97.56 620 LEU A O 1
ATOM 5101 N N . ALA A 1 621 ? -13.426 24.447 13.609 1.00 96.00 621 ALA A N 1
ATOM 5102 C CA . ALA A 1 621 ? -12.091 24.868 13.987 1.00 96.00 621 ALA A CA 1
ATOM 5103 C C . ALA A 1 621 ? -11.409 25.640 12.854 1.00 96.00 621 ALA A C 1
ATOM 5105 O O . ALA A 1 621 ? -11.694 25.424 11.674 1.00 96.00 621 ALA A O 1
ATOM 5106 N N . GLU A 1 622 ? -10.481 26.514 13.231 1.00 94.31 622 GLU A N 1
ATOM 5107 C CA . GLU A 1 622 ? -9.663 27.304 12.317 1.00 94.31 622 GLU A CA 1
ATOM 5108 C C . GLU A 1 622 ? -8.198 27.316 12.761 1.00 94.31 622 GLU A C 1
ATOM 5110 O O . GLU A 1 622 ? -7.890 27.102 13.938 1.00 94.31 622 GLU A O 1
ATOM 5115 N N . GLN A 1 623 ? -7.317 27.603 11.808 1.00 92.19 623 GLN A N 1
ATOM 5116 C CA . GLN A 1 623 ? -5.902 27.865 12.026 1.00 92.19 623 GLN A CA 1
ATOM 5117 C C . GLN A 1 623 ? -5.487 29.037 11.134 1.00 92.19 623 GLN A C 1
ATOM 5119 O O . GLN A 1 623 ? -5.778 29.033 9.942 1.00 92.19 623 GLN A O 1
ATOM 5124 N N . ASP A 1 624 ? -4.849 30.053 11.718 1.00 88.06 624 ASP A N 1
ATOM 5125 C CA . ASP A 1 624 ? -4.343 31.236 11.002 1.00 88.06 624 ASP A CA 1
ATOM 5126 C C . ASP A 1 624 ? -5.392 31.934 10.105 1.00 88.06 624 ASP A C 1
ATOM 5128 O O . ASP A 1 624 ? -5.090 32.400 9.008 1.00 88.06 624 ASP A O 1
ATOM 5132 N N . GLY A 1 625 ? -6.647 32.003 10.573 1.00 86.56 625 GLY A N 1
ATOM 5133 C CA . GLY A 1 625 ? -7.764 32.611 9.834 1.00 86.56 625 GLY A CA 1
ATOM 5134 C C . GLY A 1 625 ? -8.279 31.773 8.658 1.00 86.56 625 GLY A C 1
ATOM 5135 O O . GLY A 1 625 ? -8.939 32.304 7.766 1.00 86.56 625 GLY A O 1
ATOM 5136 N N . CYS A 1 626 ? -7.957 30.478 8.634 1.00 93.25 626 CYS A N 1
ATOM 5137 C CA . CYS A 1 626 ? -8.417 29.518 7.641 1.00 93.25 626 CYS A CA 1
ATOM 5138 C C . CYS A 1 626 ? -9.262 28.418 8.317 1.00 93.25 626 CYS A C 1
ATOM 5140 O O . CYS A 1 626 ? -8.796 27.813 9.289 1.00 93.25 626 CYS A O 1
ATOM 5142 N N . PRO A 1 627 ? -10.484 28.114 7.833 1.00 97.12 627 PRO A N 1
ATOM 5143 C CA . PRO A 1 627 ? -11.266 26.979 8.309 1.00 97.12 627 PRO A CA 1
ATOM 5144 C C . PRO A 1 627 ? -10.518 25.662 8.092 1.00 97.12 627 PRO A C 1
ATOM 5146 O O . PRO A 1 627 ? -10.164 25.319 6.964 1.00 97.12 627 PRO A O 1
ATOM 5149 N N . VAL A 1 628 ? -10.318 24.899 9.167 1.00 97.44 628 VAL A N 1
ATOM 5150 C CA . VAL A 1 628 ? -9.648 23.588 9.101 1.00 97.44 628 VAL A CA 1
ATOM 5151 C C . VAL A 1 628 ? -10.580 22.421 9.391 1.00 97.44 628 VAL A C 1
ATOM 5153 O O . VAL A 1 628 ? -10.281 21.300 8.988 1.00 97.44 628 VAL A O 1
ATOM 5156 N N . ILE A 1 629 ? -11.716 22.675 10.045 1.00 98.38 629 ILE A N 1
ATOM 5157 C CA . ILE A 1 629 ? -12.809 21.710 10.180 1.00 98.38 629 ILE A CA 1
ATOM 5158 C C . ILE A 1 629 ? -14.118 22.439 9.945 1.00 98.38 629 ILE A C 1
ATOM 5160 O O . ILE A 1 629 ? -14.412 23.408 10.652 1.00 98.38 629 ILE A O 1
ATOM 5164 N N . THR A 1 630 ? -14.919 21.954 9.002 1.00 98.69 630 THR A N 1
ATOM 5165 C CA . THR A 1 630 ? -16.249 22.505 8.740 1.00 98.69 630 THR A CA 1
ATOM 5166 C C . THR A 1 630 ? -17.321 21.432 8.688 1.00 98.69 630 THR A C 1
ATOM 5168 O O . THR A 1 630 ? -17.053 20.265 8.404 1.00 98.69 630 THR A O 1
ATOM 5171 N N . GLU A 1 631 ? -18.547 21.850 8.978 1.00 98.44 631 GLU A N 1
ATOM 5172 C CA . GLU A 1 631 ? -19.764 21.071 8.790 1.00 98.44 631 GLU A CA 1
ATOM 5173 C C . GLU A 1 631 ? -20.718 21.836 7.874 1.00 98.44 631 GLU A C 1
ATOM 5175 O O . GLU A 1 631 ? -20.878 23.054 7.996 1.00 98.44 631 GLU A O 1
ATOM 5180 N N . TYR A 1 632 ? -21.339 21.108 6.953 1.00 98.56 632 TYR A N 1
ATOM 5181 C CA . TYR A 1 632 ? -22.351 21.626 6.053 1.00 98.56 632 TYR A CA 1
ATOM 5182 C C . TYR A 1 632 ? -23.490 20.613 5.882 1.00 98.56 632 TYR A C 1
ATOM 5184 O O . TYR A 1 632 ? -23.280 19.460 5.496 1.00 98.56 632 TYR A O 1
ATOM 5192 N N . GLN A 1 633 ? -24.718 21.061 6.133 1.00 98.25 633 GLN A N 1
ATOM 5193 C CA . GLN A 1 633 ? -25.929 20.269 5.934 1.00 98.25 633 GLN A CA 1
ATOM 5194 C C . GLN A 1 633 ? -26.444 20.476 4.502 1.00 98.25 633 GLN A C 1
ATOM 5196 O O . GLN A 1 633 ? -26.980 21.536 4.170 1.00 98.25 633 GLN A O 1
ATOM 5201 N N . PHE A 1 634 ? -26.363 19.439 3.664 1.00 98.19 634 PHE A N 1
ATOM 5202 C CA . PHE A 1 634 ? -26.928 19.455 2.313 1.00 98.19 634 PHE A CA 1
ATOM 5203 C C . PHE A 1 634 ? -28.186 18.589 2.251 1.00 98.19 634 PHE A C 1
ATOM 5205 O O . PHE A 1 634 ? -28.129 17.361 2.184 1.00 98.19 634 PHE A O 1
ATOM 5212 N N . LYS A 1 635 ? -29.356 19.239 2.239 1.00 97.94 635 LYS A N 1
ATOM 5213 C CA . LYS A 1 635 ? -30.660 18.556 2.331 1.00 97.94 635 LYS A CA 1
ATOM 5214 C C . LYS A 1 635 ? -30.688 17.642 3.566 1.00 97.94 635 LYS A C 1
ATOM 5216 O O . LYS A 1 635 ? -30.605 18.158 4.677 1.00 97.94 635 LYS A O 1
ATOM 5221 N N . GLN A 1 636 ? -30.838 16.328 3.392 1.00 98.38 636 GLN A N 1
ATOM 5222 C CA . GLN A 1 636 ? -30.892 15.367 4.498 1.00 98.38 636 GLN A CA 1
ATOM 5223 C C . GLN A 1 636 ? -29.500 14.900 4.949 1.00 98.38 636 GLN A C 1
ATOM 5225 O O . GLN A 1 636 ? -29.362 14.478 6.093 1.00 98.38 636 GLN A O 1
ATOM 5230 N N . GLY A 1 637 ? -28.479 15.004 4.094 1.00 98.44 637 GLY A N 1
ATOM 5231 C CA . GLY A 1 637 ? -27.122 14.555 4.393 1.00 98.44 637 GLY A CA 1
ATOM 5232 C C . GLY A 1 637 ? -26.281 15.581 5.143 1.00 98.44 637 GLY A C 1
ATOM 5233 O O . GLY A 1 637 ? -26.558 16.786 5.141 1.00 98.44 637 GLY A O 1
ATOM 5234 N N . ARG A 1 638 ? -25.220 15.073 5.768 1.00 98.62 638 ARG A N 1
ATOM 5235 C CA . ARG A 1 638 ? -24.248 15.843 6.549 1.00 98.62 638 ARG A CA 1
ATOM 5236 C C . ARG A 1 638 ? -22.869 15.680 5.944 1.00 98.62 638 ARG A C 1
ATOM 5238 O O . ARG A 1 638 ? -22.406 14.560 5.729 1.00 98.62 638 ARG A O 1
ATOM 5245 N N . VAL A 1 639 ? -22.216 16.804 5.687 1.00 98.88 639 VAL A N 1
ATOM 5246 C CA . VAL A 1 639 ? -20.913 16.839 5.035 1.00 98.88 639 VAL A CA 1
ATOM 5247 C C . VAL A 1 639 ? -19.903 17.496 5.956 1.00 98.88 639 VAL A C 1
ATOM 5249 O O . VAL A 1 639 ? -20.155 18.559 6.519 1.00 98.88 639 VAL A O 1
ATOM 5252 N N . ILE A 1 640 ? -18.768 16.834 6.142 1.00 98.94 640 ILE A N 1
ATOM 5253 C CA . ILE A 1 640 ? -17.690 17.277 7.015 1.00 98.94 640 ILE A CA 1
ATOM 5254 C C . ILE A 1 640 ? -16.441 17.435 6.158 1.00 98.94 640 ILE A C 1
ATOM 5256 O O . ILE A 1 640 ? -16.093 16.548 5.378 1.00 98.94 640 ILE A O 1
ATOM 5260 N N . TYR A 1 641 ? -15.747 18.552 6.321 1.00 98.88 641 TYR A N 1
ATOM 5261 C CA . TYR A 1 641 ? -14.453 18.775 5.693 1.00 98.88 641 TYR A CA 1
ATOM 5262 C C . TYR A 1 641 ? -13.367 18.934 6.753 1.00 98.88 641 TYR A C 1
ATOM 5264 O O . TYR A 1 641 ? -13.547 19.656 7.732 1.00 98.88 641 TYR A O 1
ATOM 5272 N N . PHE A 1 642 ? -12.236 18.276 6.521 1.00 98.75 642 PHE A N 1
ATOM 5273 C CA . PHE A 1 642 ? -10.992 18.415 7.261 1.00 98.75 642 PHE A CA 1
ATOM 5274 C C . PHE A 1 642 ? -9.900 18.914 6.314 1.00 98.75 642 PHE A C 1
ATOM 5276 O O . PHE A 1 642 ? -9.582 18.257 5.322 1.00 98.75 642 PHE A O 1
ATOM 5283 N N . ALA A 1 643 ? -9.253 20.032 6.641 1.00 98.19 643 ALA A N 1
ATOM 5284 C CA . ALA A 1 643 ? -8.120 20.531 5.858 1.00 98.19 643 ALA A CA 1
ATOM 5285 C C . ALA A 1 643 ? -6.875 19.639 5.970 1.00 98.19 643 ALA A C 1
ATOM 5287 O O . ALA A 1 643 ? -5.973 19.721 5.140 1.00 98.19 643 ALA A O 1
ATOM 5288 N N . GLY A 1 644 ? -6.809 18.780 6.983 1.00 97.50 644 GLY A N 1
ATOM 5289 C CA . GLY A 1 644 ? -5.745 17.807 7.169 1.00 97.50 644 GLY A CA 1
ATOM 5290 C C . GLY A 1 644 ? -6.139 16.754 8.190 1.00 97.50 644 GLY A C 1
ATOM 5291 O O . GLY A 1 644 ? -7.197 16.839 8.807 1.00 97.50 644 GLY A O 1
ATOM 5292 N N . HIS A 1 645 ? -5.289 15.752 8.365 1.00 97.50 645 HIS A N 1
ATOM 5293 C CA . HIS A 1 645 ? -5.463 14.732 9.392 1.00 97.50 645 HIS A CA 1
ATOM 5294 C C . HIS A 1 645 ? -4.116 14.081 9.683 1.00 97.50 645 HIS A C 1
ATOM 5296 O O . HIS A 1 645 ? -3.374 13.744 8.759 1.00 97.50 645 HIS A O 1
ATOM 5302 N N . GLN A 1 646 ? -3.828 13.881 10.963 1.00 96.88 646 GLN A N 1
ATOM 5303 C CA . GLN A 1 646 ? -2.647 13.169 11.438 1.00 96.88 646 GLN A CA 1
ATOM 5304 C C . GLN A 1 646 ? -3.091 12.092 12.421 1.00 96.88 646 GLN A C 1
ATOM 5306 O O . GLN A 1 646 ? -3.863 12.380 13.335 1.00 96.88 646 GLN A O 1
ATOM 5311 N N . PHE A 1 647 ? -2.582 10.874 12.270 1.00 96.62 647 PHE A N 1
ATOM 5312 C CA . PHE A 1 647 ? -2.796 9.766 13.186 1.00 96.62 647 PHE A CA 1
ATOM 5313 C C . PHE A 1 647 ? -2.181 10.080 14.555 1.00 96.62 647 PHE A C 1
ATOM 5315 O O . PHE A 1 647 ? -0.961 10.015 14.739 1.00 96.62 647 PHE A O 1
ATOM 5322 N N . LYS A 1 648 ? -3.061 10.437 15.496 1.00 95.31 648 LYS A N 1
ATOM 5323 C CA . LYS A 1 648 ? -2.809 10.623 16.930 1.00 95.31 648 LYS A CA 1
ATOM 5324 C C . LYS A 1 648 ? -4.131 10.527 17.717 1.00 95.31 648 LYS A C 1
ATOM 5326 O O . LYS A 1 648 ? -5.186 10.724 17.105 1.00 95.31 648 LYS A O 1
ATOM 5331 N N . PRO A 1 649 ? -4.109 10.274 19.039 1.00 95.44 649 PRO A N 1
ATOM 5332 C CA . PRO A 1 649 ? -5.312 10.021 19.844 1.00 95.44 649 PRO A CA 1
ATOM 5333 C C . PRO A 1 649 ? -6.455 11.037 19.669 1.00 95.44 649 PRO A C 1
ATOM 5335 O O . PRO A 1 649 ? -7.588 10.634 19.394 1.00 95.44 649 PRO A O 1
ATOM 5338 N N . ASP A 1 650 ? -6.167 12.343 19.733 1.00 95.31 650 ASP A N 1
ATOM 5339 C CA . ASP A 1 650 ? -7.184 13.396 19.562 1.00 95.31 650 ASP A CA 1
ATOM 5340 C C . ASP A 1 650 ? -7.880 13.312 18.201 1.00 95.31 650 ASP A C 1
ATOM 5342 O O . ASP A 1 650 ? -9.107 13.331 18.102 1.00 95.31 650 ASP A O 1
ATOM 5346 N N . ASN A 1 651 ? -7.092 13.160 17.136 1.00 96.94 651 ASN A N 1
ATOM 5347 C CA . ASN A 1 651 ? -7.598 13.128 15.768 1.00 96.94 651 ASN A CA 1
ATOM 5348 C C . ASN A 1 651 ? -8.336 11.817 15.468 1.00 96.94 651 ASN A C 1
ATOM 5350 O O . ASN A 1 651 ? -9.322 11.828 14.733 1.00 96.94 651 ASN A O 1
ATOM 5354 N N . ILE A 1 652 ? -7.926 10.695 16.072 1.00 97.81 652 ILE A N 1
ATOM 5355 C CA . ILE A 1 652 ? -8.681 9.432 16.013 1.00 97.81 652 ILE A CA 1
ATOM 5356 C C . ILE A 1 652 ? -10.073 9.642 16.614 1.00 97.81 652 ILE A C 1
ATOM 5358 O O . ILE A 1 652 ? -11.074 9.289 15.987 1.00 97.81 652 ILE A O 1
ATOM 5362 N N . ARG A 1 653 ? -10.159 10.260 17.801 1.00 97.56 653 ARG A N 1
ATOM 5363 C CA . ARG A 1 653 ? -11.442 10.565 18.448 1.00 97.56 653 ARG A CA 1
ATOM 5364 C C . ARG A 1 653 ? -12.292 11.519 17.612 1.00 97.56 653 ARG A C 1
ATOM 5366 O O . ARG A 1 653 ? -13.496 11.305 17.477 1.00 97.56 653 ARG A O 1
ATOM 5373 N N . LEU A 1 654 ? -11.668 12.543 17.045 1.00 97.56 654 LEU A N 1
ATOM 5374 C CA . LEU A 1 654 ? -12.306 13.541 16.197 1.00 97.56 654 LEU A CA 1
ATOM 5375 C C . LEU A 1 654 ? -12.920 12.918 14.936 1.00 97.56 654 LEU A C 1
ATOM 5377 O O . LEU A 1 654 ? -14.094 13.152 14.647 1.00 97.56 654 LEU A O 1
ATOM 5381 N N . LEU A 1 655 ? -12.164 12.073 14.228 1.00 98.50 655 LEU A N 1
ATOM 5382 C CA . LEU A 1 655 ? -12.644 11.353 13.049 1.00 98.50 655 LEU A CA 1
ATOM 5383 C C . LEU A 1 655 ? -13.740 10.343 13.417 1.00 98.50 655 LEU A C 1
ATOM 5385 O O . LEU A 1 655 ? -14.748 10.259 12.721 1.00 98.50 655 LEU A O 1
ATOM 5389 N N . HIS A 1 656 ? -13.607 9.640 14.547 1.00 98.44 656 HIS A N 1
ATOM 5390 C CA . HIS A 1 656 ? -14.639 8.730 15.051 1.00 98.44 656 HIS A CA 1
ATOM 5391 C C . HIS A 1 656 ? -15.967 9.464 15.308 1.00 98.44 656 HIS A C 1
ATOM 5393 O O . HIS A 1 656 ? -17.023 9.015 14.861 1.00 98.44 656 HIS A O 1
ATOM 5399 N N . ARG A 1 657 ? -15.921 10.640 15.949 1.00 98.44 657 ARG A N 1
ATOM 5400 C CA . ARG A 1 657 ? -17.104 11.496 16.131 1.00 98.44 657 ARG A CA 1
ATOM 5401 C C . ARG A 1 657 ? -17.650 12.004 14.797 1.00 98.44 657 ARG A C 1
ATOM 5403 O O . ARG A 1 657 ? -18.862 12.002 14.606 1.00 98.44 657 ARG A O 1
ATOM 5410 N N . ALA A 1 658 ? -16.790 12.419 13.868 1.00 98.75 658 ALA A N 1
ATOM 5411 C CA . ALA A 1 658 ? -17.218 12.877 12.547 1.00 98.75 658 ALA A CA 1
ATOM 5412 C C . ALA A 1 658 ? -17.952 11.783 11.761 1.00 98.75 658 ALA A C 1
ATOM 5414 O O . ALA A 1 658 ? -18.979 12.075 11.159 1.00 98.75 658 ALA A O 1
ATOM 5415 N N . ILE A 1 659 ? -17.494 10.529 11.834 1.00 98.81 659 ILE A N 1
ATOM 5416 C CA . ILE A 1 659 ? -18.161 9.373 11.217 1.00 98.81 659 ILE A CA 1
ATOM 5417 C C . ILE A 1 659 ? -19.579 9.192 11.774 1.00 98.81 659 ILE A C 1
ATOM 5419 O O . ILE A 1 659 ? -20.536 9.139 11.005 1.00 98.81 659 ILE A O 1
ATOM 5423 N N . PHE A 1 660 ? -19.745 9.149 13.100 1.00 98.69 660 PHE A N 1
ATOM 5424 C CA . PHE A 1 660 ? -21.071 8.980 13.711 1.00 98.69 660 PHE A CA 1
ATOM 5425 C C . PHE A 1 660 ? -21.988 10.181 13.457 1.00 98.69 660 PHE A C 1
ATOM 5427 O O . PHE A 1 660 ? -23.184 10.008 13.237 1.00 98.69 660 PHE A O 1
ATOM 5434 N N . TYR A 1 661 ? -21.431 11.393 13.437 1.00 98.75 661 TYR A N 1
ATOM 5435 C CA . TYR A 1 661 ? -22.184 12.596 13.099 1.00 98.75 661 TYR A CA 1
ATOM 5436 C C . TYR A 1 661 ? -22.660 12.586 11.644 1.00 98.75 661 TYR A C 1
ATOM 5438 O O . TYR A 1 661 ? -23.832 12.867 11.391 1.00 98.75 661 TYR A O 1
ATOM 5446 N N . ALA A 1 662 ? -21.777 12.235 10.702 1.00 98.69 662 ALA A N 1
ATOM 5447 C CA . ALA A 1 662 ? -22.090 12.127 9.278 1.00 98.69 662 ALA A CA 1
ATOM 5448 C C . ALA A 1 662 ? -23.185 11.083 9.019 1.00 98.69 662 ALA A C 1
ATOM 5450 O O . ALA A 1 662 ? -24.061 11.315 8.194 1.00 98.69 662 ALA A O 1
ATOM 5451 N N . ALA A 1 663 ? -23.171 9.978 9.773 1.00 98.31 663 ALA A N 1
ATOM 5452 C CA . ALA A 1 663 ? -24.177 8.919 9.708 1.00 98.31 663 ALA A CA 1
ATOM 5453 C C . ALA A 1 663 ? -25.511 9.261 10.408 1.00 98.31 663 ALA A C 1
ATOM 5455 O O . ALA A 1 663 ? -26.459 8.481 10.325 1.00 98.31 663 ALA A O 1
ATOM 5456 N N . GLY A 1 664 ? -25.595 10.370 11.154 1.00 97.69 664 GLY A N 1
ATOM 5457 C CA . GLY A 1 664 ? -26.777 10.697 11.963 1.00 97.69 664 GLY A CA 1
ATOM 5458 C C . GLY A 1 664 ? -26.991 9.771 13.165 1.00 97.69 664 GLY A C 1
ATOM 5459 O O . GLY A 1 664 ? -28.133 9.495 13.533 1.00 97.69 664 GLY A O 1
ATOM 5460 N N . LYS A 1 665 ? -25.903 9.236 13.733 1.00 97.44 665 LYS A N 1
ATOM 5461 C CA . LYS A 1 665 ? -25.901 8.208 14.785 1.00 97.44 665 LYS A CA 1
ATOM 5462 C C . LYS A 1 665 ? -25.292 8.678 16.107 1.00 97.44 665 LYS A C 1
ATOM 5464 O O . LYS A 1 665 ? -24.756 7.873 16.860 1.00 97.44 665 LYS A O 1
ATOM 5469 N N . GLU A 1 666 ? -25.368 9.967 16.432 1.00 97.25 666 GLU A N 1
ATOM 5470 C CA . GLU A 1 666 ? -24.759 10.533 17.649 1.00 97.25 666 GLU A CA 1
ATOM 5471 C C . GLU A 1 666 ? -25.189 9.823 18.946 1.00 97.25 666 GLU A C 1
ATOM 5473 O O . GLU A 1 666 ? -24.397 9.720 19.883 1.00 97.25 666 GLU A O 1
ATOM 5478 N N . GLU A 1 667 ? -26.422 9.311 18.999 1.00 94.12 667 GLU A N 1
ATOM 5479 C CA . GLU A 1 667 ? -26.961 8.587 20.158 1.00 94.12 667 GLU A CA 1
ATOM 5480 C C . GLU A 1 667 ? -26.264 7.237 20.404 1.00 94.12 667 GLU A C 1
ATOM 5482 O O . GLU A 1 667 ? -26.128 6.826 21.559 1.00 94.12 667 GLU A O 1
ATOM 5487 N N . GLU A 1 668 ? -25.780 6.585 19.340 1.00 94.19 668 GLU A N 1
ATOM 5488 C CA . GLU A 1 668 ? -25.069 5.297 19.386 1.00 94.19 668 GLU A CA 1
ATOM 5489 C C . GLU A 1 668 ? -23.586 5.472 19.767 1.00 94.19 668 GLU A C 1
ATOM 5491 O O . GLU A 1 668 ? -22.944 4.533 20.225 1.00 94.19 668 GLU A O 1
ATOM 5496 N N . PHE A 1 669 ? -23.021 6.679 19.625 1.00 95.56 669 PHE A N 1
ATOM 5497 C CA . PHE A 1 669 ? -21.579 6.919 19.790 1.00 95.56 669 PHE A CA 1
ATOM 5498 C C . PHE A 1 669 ? -21.047 6.634 21.201 1.00 95.56 669 PHE A C 1
ATOM 5500 O O . PHE A 1 669 ? -19.884 6.277 21.366 1.00 95.56 669 PHE A O 1
ATOM 5507 N N . ALA A 1 670 ? -21.873 6.829 22.232 1.00 93.00 670 ALA A N 1
ATOM 5508 C CA . ALA A 1 670 ? -21.466 6.621 23.622 1.00 93.00 670 ALA A CA 1
ATOM 5509 C C . ALA A 1 670 ? -21.397 5.135 24.017 1.00 93.00 670 ALA A C 1
ATOM 5511 O O . ALA A 1 670 ? -20.931 4.817 25.111 1.00 93.00 670 ALA A O 1
ATOM 5512 N N . ASP A 1 671 ? -21.881 4.233 23.167 1.00 93.81 671 ASP A N 1
ATOM 5513 C CA . ASP A 1 671 ? -21.981 2.818 23.483 1.00 93.81 671 ASP A CA 1
ATOM 5514 C C . ASP A 1 671 ? -20.624 2.134 23.279 1.00 93.81 671 ASP A C 1
ATOM 5516 O O . ASP A 1 671 ? -20.057 2.131 22.190 1.00 93.81 671 ASP A O 1
ATOM 5520 N N . TRP A 1 672 ? -20.092 1.557 24.357 1.00 95.12 672 TRP A N 1
ATOM 5521 C CA . TRP A 1 672 ? -18.730 1.015 24.429 1.00 95.12 672 TRP A CA 1
ATOM 5522 C C . TRP A 1 672 ? -17.650 2.053 24.092 1.00 95.12 672 TRP A C 1
ATOM 5524 O O . TRP A 1 672 ? -16.612 1.742 23.507 1.00 95.12 672 TRP A O 1
ATOM 5534 N N . LEU A 1 673 ? -17.878 3.304 24.497 1.00 94.62 673 LEU A N 1
ATOM 5535 C CA . LEU A 1 673 ? -16.917 4.389 24.343 1.00 94.62 673 LEU A CA 1
ATOM 5536 C C . LEU A 1 673 ? -16.097 4.583 25.621 1.00 94.62 673 LEU A C 1
ATOM 5538 O O . LEU A 1 673 ? -16.634 4.589 26.728 1.00 94.62 673 LEU A O 1
ATOM 5542 N N . SER A 1 674 ? -14.797 4.812 25.451 1.00 96.75 674 SER A N 1
ATOM 5543 C CA . SER A 1 674 ? -13.909 5.270 26.519 1.00 96.75 674 SER A CA 1
ATOM 5544 C C . SER A 1 674 ? -13.977 6.788 26.698 1.00 96.75 674 SER A C 1
ATOM 5546 O O . SER A 1 674 ? -13.866 7.547 25.731 1.00 96.75 674 SER A O 1
ATOM 5548 N N . SER A 1 675 ? -14.047 7.256 27.942 1.00 96.12 675 SER A N 1
ATOM 5549 C CA . SER A 1 675 ? -13.911 8.679 28.277 1.00 96.12 675 SER A CA 1
ATOM 5550 C C . SER A 1 675 ? -12.513 9.249 27.997 1.00 96.12 675 SER A C 1
ATOM 5552 O O . SER A 1 675 ? -12.360 10.462 27.933 1.00 96.12 675 SER A O 1
ATOM 5554 N N . ASN A 1 676 ? -11.491 8.399 27.853 1.00 97.00 676 ASN A N 1
ATOM 5555 C CA . ASN A 1 676 ? -10.099 8.789 27.630 1.00 97.00 676 ASN A CA 1
ATOM 5556 C C . ASN A 1 676 ? -9.676 8.429 26.198 1.00 97.00 676 ASN A C 1
ATOM 5558 O O . ASN A 1 676 ? -9.821 7.282 25.780 1.00 97.00 676 ASN A O 1
ATOM 5562 N N . ILE A 1 677 ? -9.154 9.401 25.451 1.00 95.88 677 ILE A N 1
ATOM 5563 C CA . ILE A 1 677 ? -8.726 9.245 24.050 1.00 95.88 677 ILE A CA 1
ATOM 5564 C C . ILE A 1 677 ? -7.545 8.282 23.870 1.00 95.88 677 ILE A C 1
ATOM 5566 O O . ILE A 1 677 ? -7.402 7.700 22.801 1.00 95.88 677 ILE A O 1
ATOM 5570 N N . ASN A 1 678 ? -6.734 8.084 24.913 1.00 97.19 678 ASN A N 1
ATOM 5571 C CA . ASN A 1 678 ? -5.601 7.156 24.905 1.00 97.19 678 ASN A CA 1
ATOM 5572 C C . ASN A 1 678 ? -6.025 5.712 25.208 1.00 97.19 678 ASN A C 1
ATOM 5574 O O . ASN A 1 678 ? -5.187 4.815 25.229 1.00 97.19 678 ASN A O 1
ATOM 5578 N N . VAL A 1 679 ? -7.312 5.483 25.481 1.00 98.00 679 VAL A N 1
ATOM 5579 C CA . VAL A 1 679 ? -7.859 4.173 25.830 1.00 98.00 679 VAL A CA 1
ATOM 5580 C C . VAL A 1 679 ? -8.942 3.797 24.826 1.00 98.00 679 VAL A C 1
ATOM 5582 O O . VAL A 1 679 ? -9.907 4.535 24.625 1.00 98.00 679 VAL A O 1
ATOM 5585 N N . GLU A 1 680 ? -8.807 2.622 24.219 1.00 97.62 680 GLU A N 1
ATOM 5586 C CA . GLU A 1 680 ? -9.810 2.034 23.326 1.00 97.62 680 GLU A CA 1
ATOM 5587 C C . GLU A 1 680 ? -10.381 0.755 23.955 1.00 97.62 680 GLU A C 1
ATOM 5589 O O . GLU A 1 680 ? -9.756 0.134 24.816 1.00 97.62 680 GLU A O 1
ATOM 5594 N N . CYS A 1 681 ? -11.583 0.345 23.542 1.00 97.25 681 CYS A N 1
ATOM 5595 C CA . CYS A 1 681 ? -12.158 -0.919 23.998 1.00 97.25 681 CYS A CA 1
ATOM 5596 C C . CYS A 1 681 ? -12.912 -1.673 22.896 1.00 97.25 681 CYS A C 1
ATOM 5598 O O . CYS A 1 681 ? -13.286 -1.105 21.862 1.00 97.25 681 CYS A O 1
ATOM 5600 N N . ALA A 1 682 ? -13.107 -2.970 23.115 1.00 97.69 682 ALA A N 1
ATOM 5601 C CA . ALA A 1 682 ? -13.866 -3.872 22.263 1.00 97.69 682 ALA A CA 1
ATOM 5602 C C . ALA A 1 682 ? -14.695 -4.815 23.139 1.00 97.69 682 ALA A C 1
ATOM 5604 O O . ALA A 1 682 ? -14.152 -5.496 24.009 1.00 97.69 682 ALA A O 1
ATOM 5605 N N . TYR A 1 683 ? -16.006 -4.852 22.916 1.00 97.50 683 TYR A N 1
ATOM 5606 C CA . TYR A 1 683 ? -16.906 -5.753 23.632 1.00 97.50 683 TYR A CA 1
ATOM 5607 C C . TYR A 1 683 ? -17.322 -6.918 22.737 1.00 97.50 683 TYR A C 1
ATOM 5609 O O . TYR A 1 683 ? -17.813 -6.692 21.634 1.00 97.50 683 TYR A O 1
ATOM 5617 N N . PHE A 1 684 ? -17.144 -8.142 23.227 1.00 97.50 684 PHE A N 1
ATOM 5618 C CA . PHE A 1 684 ? -17.533 -9.387 22.568 1.00 97.50 684 PHE A CA 1
ATOM 5619 C C . PHE A 1 684 ? -18.781 -9.927 23.270 1.00 97.50 684 PHE A C 1
ATOM 5621 O O . PHE A 1 684 ? -18.693 -10.521 24.348 1.00 97.50 684 PHE A O 1
ATOM 5628 N N . ALA A 1 685 ? -19.953 -9.670 22.690 1.00 95.31 685 ALA A N 1
ATOM 5629 C CA . ALA A 1 685 ? -21.248 -9.920 23.315 1.00 95.31 685 ALA A CA 1
ATOM 5630 C C . ALA A 1 685 ? -21.503 -11.398 23.659 1.00 95.31 685 ALA A C 1
ATOM 5632 O O . ALA A 1 685 ? -21.975 -11.697 24.755 1.00 95.31 685 ALA A O 1
ATOM 5633 N N . LYS A 1 686 ? -21.171 -12.340 22.769 1.00 96.00 686 LYS A N 1
ATOM 5634 C CA . LYS A 1 686 ? -21.345 -13.785 23.009 1.00 96.00 686 LYS A CA 1
ATOM 5635 C C . LYS A 1 686 ? -20.345 -14.324 24.022 1.00 96.00 686 LYS A C 1
ATOM 5637 O O . LYS A 1 686 ? -20.698 -15.202 24.804 1.00 96.00 686 LYS A O 1
ATOM 5642 N N . ALA A 1 687 ? -19.114 -13.813 24.003 1.00 94.94 687 ALA A N 1
ATOM 5643 C CA . ALA A 1 687 ? -18.107 -14.148 25.010 1.00 94.94 687 ALA A CA 1
ATOM 5644 C C . ALA A 1 687 ? -18.384 -13.456 26.357 1.00 94.94 687 ALA A C 1
ATOM 5646 O O . ALA A 1 687 ? -17.823 -13.851 27.375 1.00 94.94 687 ALA A O 1
ATOM 5647 N N . ASN A 1 688 ? -19.250 -12.437 26.350 1.00 95.56 688 ASN A N 1
ATOM 5648 C CA . ASN A 1 688 ? -19.544 -11.552 27.467 1.00 95.56 688 ASN A CA 1
ATOM 5649 C C . ASN A 1 688 ? -18.272 -10.965 28.108 1.00 95.56 688 ASN A C 1
ATOM 5651 O O . ASN A 1 688 ? -18.144 -10.885 29.331 1.00 95.56 688 ASN A O 1
ATOM 5655 N N . GLN A 1 689 ? -17.323 -10.571 27.255 1.00 96.75 689 GLN A N 1
ATOM 5656 C CA . GLN A 1 689 ? -16.018 -10.068 27.666 1.00 96.75 689 GLN A CA 1
ATOM 5657 C C . GLN A 1 689 ? -15.746 -8.700 27.035 1.00 96.75 689 GLN A C 1
ATOM 5659 O O . GLN A 1 689 ? -15.923 -8.498 25.832 1.00 96.75 689 GLN A O 1
ATOM 5664 N N . LEU A 1 690 ? -15.307 -7.754 27.864 1.00 97.62 690 LEU A N 1
ATOM 5665 C CA . LEU A 1 690 ? -14.832 -6.434 27.464 1.00 97.62 690 LEU A CA 1
ATOM 5666 C C . LEU A 1 690 ? -13.304 -6.419 27.496 1.00 97.62 690 LEU A C 1
ATOM 5668 O O . LEU A 1 690 ? -12.704 -6.670 28.539 1.00 97.62 690 LEU A O 1
ATOM 5672 N N . VAL A 1 691 ? -12.681 -6.080 26.372 1.00 98.19 691 VAL A N 1
ATOM 5673 C CA . VAL A 1 691 ? -11.239 -5.839 26.281 1.00 98.19 691 VAL A CA 1
ATOM 5674 C C . VAL A 1 691 ? -11.000 -4.338 26.257 1.00 98.19 691 VAL A C 1
ATOM 5676 O O . VAL A 1 691 ? -11.593 -3.638 25.438 1.00 98.19 691 VAL A O 1
ATOM 5679 N N . VAL A 1 692 ? -10.148 -3.839 27.147 1.00 98.50 692 VAL A N 1
ATOM 5680 C CA . VAL A 1 692 ? -9.760 -2.428 27.230 1.00 98.50 692 VAL A CA 1
ATOM 5681 C C . VAL A 1 692 ? -8.252 -2.324 27.080 1.00 98.50 692 VAL A C 1
ATOM 5683 O O . VAL A 1 692 ? -7.528 -3.058 27.748 1.00 98.50 692 VAL A O 1
ATOM 5686 N N . ILE A 1 693 ? -7.787 -1.429 26.211 1.00 98.31 693 ILE A N 1
ATOM 5687 C CA . ILE A 1 693 ? -6.371 -1.300 25.862 1.00 98.31 693 ILE A CA 1
ATOM 5688 C C . ILE A 1 693 ? -5.870 0.119 26.097 1.00 98.31 693 ILE A C 1
ATOM 5690 O O . ILE A 1 693 ? -6.559 1.091 25.788 1.00 98.31 693 ILE A O 1
ATOM 5694 N N . ASN A 1 694 ? -4.660 0.227 26.641 1.00 98.12 694 ASN A N 1
ATOM 5695 C CA . ASN A 1 694 ? -3.938 1.483 26.789 1.00 98.12 694 ASN A CA 1
ATOM 5696 C C . ASN A 1 694 ? -3.025 1.700 25.574 1.00 98.12 694 ASN A C 1
ATOM 5698 O O . ASN A 1 694 ? -2.072 0.946 25.365 1.00 98.12 694 ASN A O 1
ATOM 5702 N N . ASN A 1 695 ? -3.309 2.742 24.795 1.00 97.31 695 ASN A N 1
ATOM 5703 C CA . ASN A 1 695 ? -2.544 3.144 23.616 1.00 97.31 695 ASN A CA 1
ATOM 5704 C C . ASN A 1 695 ? -1.562 4.284 23.943 1.00 97.31 695 ASN A C 1
ATOM 5706 O O . ASN A 1 695 ? -1.393 5.221 23.164 1.00 97.31 695 ASN A O 1
ATOM 5710 N N . SER A 1 696 ? -0.931 4.225 25.119 1.00 96.94 696 SER A N 1
ATOM 5711 C CA . SER A 1 696 ? 0.090 5.177 25.556 1.00 96.94 696 SER A CA 1
ATOM 5712 C C . SER A 1 696 ? 1.167 4.510 26.418 1.00 96.94 696 SER A C 1
ATOM 5714 O O . SER A 1 696 ? 0.997 3.387 26.900 1.00 96.94 696 SER A O 1
ATOM 5716 N N . PHE A 1 697 ? 2.265 5.235 26.636 1.00 96.25 697 PHE A N 1
ATOM 5717 C CA . PHE A 1 697 ? 3.370 4.845 27.519 1.00 96.25 697 PHE A CA 1
ATOM 5718 C C . PHE A 1 697 ? 3.199 5.331 28.969 1.00 96.25 697 PHE A C 1
ATOM 5720 O O . PHE A 1 697 ? 4.131 5.248 29.760 1.00 96.25 697 PHE A O 1
ATOM 5727 N N . GLU A 1 698 ? 2.007 5.806 29.324 1.00 97.50 698 GLU A N 1
ATOM 5728 C CA . GLU A 1 698 ? 1.678 6.323 30.653 1.00 97.50 698 GLU A CA 1
ATOM 5729 C C . GLU A 1 698 ? 0.535 5.512 31.267 1.00 97.50 698 GLU A C 1
ATOM 5731 O O . GLU A 1 698 ? -0.259 4.907 30.542 1.00 97.50 698 GLU A O 1
ATOM 5736 N N . VAL A 1 699 ? 0.416 5.517 32.597 1.00 98.25 699 VAL A N 1
ATOM 5737 C CA . VAL A 1 699 ? -0.763 4.958 33.278 1.00 98.25 699 VAL A CA 1
ATOM 5738 C C . VAL A 1 699 ? -1.995 5.759 32.859 1.00 98.25 699 VAL A C 1
ATOM 5740 O O . VAL A 1 699 ? -2.001 6.988 32.936 1.00 98.25 699 VAL A O 1
ATOM 5743 N N . GLN A 1 700 ? -3.054 5.071 32.433 1.00 98.38 700 GLN A N 1
ATOM 5744 C CA . GLN A 1 700 ? -4.299 5.711 32.012 1.00 98.38 700 GLN A CA 1
ATOM 5745 C C . GLN A 1 700 ? -5.463 5.273 32.887 1.00 98.38 700 GLN A C 1
ATOM 5747 O O . GLN A 1 700 ? -5.642 4.092 33.176 1.00 98.38 700 GLN A O 1
ATOM 5752 N N . THR A 1 701 ? -6.316 6.232 33.238 1.00 98.06 701 THR A N 1
ATOM 5753 C CA . THR A 1 701 ? -7.635 5.955 33.811 1.00 98.06 701 THR A CA 1
ATOM 5754 C C . THR A 1 701 ? -8.709 6.269 32.781 1.00 98.06 701 THR A C 1
ATOM 5756 O O . THR A 1 701 ? -8.611 7.245 32.030 1.00 98.06 701 THR A O 1
ATOM 5759 N N . ALA A 1 702 ? -9.735 5.427 32.713 1.00 97.75 702 ALA A N 1
ATOM 5760 C CA . ALA A 1 702 ? -10.853 5.622 31.803 1.00 97.75 702 ALA A CA 1
ATOM 5761 C C . ALA A 1 702 ? -12.161 5.125 32.412 1.00 97.75 702 ALA A C 1
ATOM 5763 O O . ALA A 1 702 ? -12.191 4.243 33.272 1.00 97.75 702 ALA A O 1
ATOM 5764 N N . THR A 1 703 ? -13.259 5.694 31.926 1.00 97.94 703 THR A N 1
ATOM 5765 C CA . THR A 1 703 ? -14.605 5.171 32.140 1.00 97.94 703 THR A CA 1
ATOM 5766 C C . THR A 1 703 ? -15.135 4.673 30.807 1.00 97.94 703 THR A C 1
ATOM 5768 O O . THR A 1 703 ? -15.176 5.437 29.845 1.00 97.94 703 THR A O 1
ATOM 5771 N N . ILE A 1 704 ? -15.529 3.402 30.748 1.00 97.88 704 ILE A N 1
ATOM 5772 C CA . ILE A 1 704 ? -16.213 2.823 29.593 1.00 97.88 704 ILE A CA 1
ATOM 5773 C C . ILE A 1 704 ? -17.719 2.918 29.825 1.00 97.88 704 ILE A C 1
ATOM 5775 O O . ILE A 1 704 ? -18.228 2.413 30.832 1.00 97.88 704 ILE A O 1
ATOM 5779 N N . THR A 1 705 ? -18.433 3.557 28.903 1.00 95.38 705 THR A N 1
ATOM 5780 C CA . THR A 1 705 ? -19.8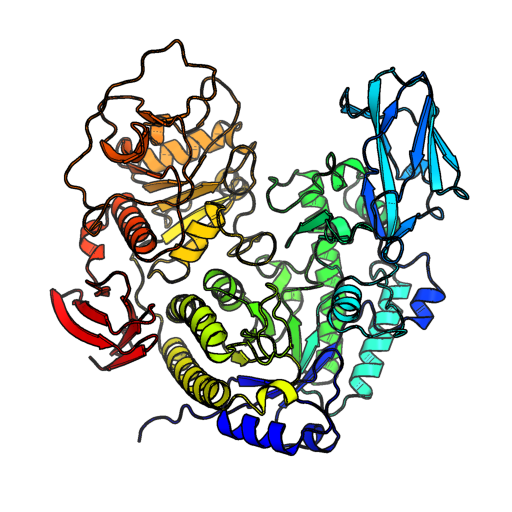95 3.660 28.943 1.00 95.38 705 THR A CA 1
ATOM 5781 C C . THR A 1 705 ? -20.514 2.516 28.150 1.00 95.38 705 THR A C 1
ATOM 5783 O O . THR A 1 705 ? -20.193 2.303 26.990 1.00 95.38 705 THR A O 1
ATOM 5786 N N . THR A 1 706 ? -21.404 1.753 28.775 1.00 92.88 706 THR A N 1
ATOM 5787 C CA . THR A 1 706 ? -22.148 0.659 28.120 1.00 92.88 706 THR A CA 1
ATOM 5788 C C . THR A 1 706 ? -23.464 1.167 27.496 1.00 92.88 706 THR A C 1
ATOM 5790 O O . THR A 1 706 ? -23.918 2.259 27.857 1.00 92.88 706 THR A O 1
ATOM 5793 N N . PRO A 1 707 ? -24.151 0.384 26.636 1.00 90.62 707 PRO A N 1
ATOM 5794 C CA . PRO A 1 707 ? -25.419 0.801 26.019 1.00 90.62 707 PRO A CA 1
ATOM 5795 C C . PRO A 1 707 ? -26.530 1.173 27.012 1.00 90.62 707 PRO A C 1
ATOM 5797 O O . PRO A 1 707 ? -27.322 2.080 26.771 1.00 90.62 707 PRO A O 1
ATOM 5800 N N . ASN A 1 708 ? -26.570 0.527 28.184 1.00 90.88 708 ASN A N 1
ATOM 5801 C CA . ASN A 1 708 ? -27.529 0.851 29.250 1.00 90.88 708 ASN A CA 1
ATOM 5802 C C . ASN A 1 708 ? -27.053 1.989 30.178 1.00 90.88 708 ASN A C 1
ATOM 5804 O O . ASN A 1 708 ? -27.619 2.189 31.253 1.00 90.88 708 ASN A O 1
ATOM 5808 N N . LYS A 1 709 ? -26.008 2.719 29.765 1.00 89.88 709 LYS A N 1
ATOM 5809 C CA . LYS A 1 709 ? -25.374 3.837 30.476 1.00 89.88 709 LYS A CA 1
ATOM 5810 C C . LYS A 1 709 ? -24.755 3.464 31.828 1.00 89.88 709 LYS A C 1
ATOM 5812 O O . LYS A 1 709 ? -24.462 4.342 32.635 1.00 89.88 709 LYS A O 1
ATOM 5817 N N . LYS A 1 710 ? -24.487 2.175 32.073 1.00 93.31 710 LYS A N 1
ATOM 5818 C CA . LYS A 1 710 ? -23.603 1.749 33.164 1.00 93.31 710 LYS A CA 1
ATOM 5819 C C . LYS A 1 710 ? -22.160 2.122 32.824 1.00 93.31 710 LYS A C 1
ATOM 5821 O O . LYS A 1 710 ? -21.730 1.961 31.681 1.00 93.31 710 LYS A O 1
ATOM 5826 N N . GLU A 1 711 ? -21.434 2.576 33.836 1.00 96.19 711 GLU A N 1
ATOM 5827 C CA . GLU A 1 711 ? -20.027 2.958 33.759 1.00 96.19 711 GLU A CA 1
ATOM 5828 C C . GLU A 1 711 ? -19.128 1.852 34.321 1.00 96.19 711 GLU A C 1
ATOM 5830 O O . GLU A 1 711 ? -19.379 1.324 35.409 1.00 96.19 711 GLU A O 1
ATOM 5835 N N . ILE A 1 712 ? -18.065 1.517 33.592 1.00 97.38 712 ILE A N 1
ATOM 5836 C CA . ILE A 1 712 ? -17.008 0.601 34.031 1.00 97.38 712 ILE A CA 1
ATOM 5837 C C . ILE A 1 712 ? -15.719 1.411 34.136 1.00 97.38 712 ILE A C 1
ATOM 5839 O O . ILE A 1 712 ? -15.225 1.924 33.135 1.00 97.38 712 ILE A O 1
ATOM 5843 N N . LYS A 1 713 ? -15.189 1.549 35.352 1.00 97.62 713 LYS A N 1
ATOM 5844 C CA . LYS A 1 713 ? -13.945 2.284 35.607 1.00 97.62 713 LYS A CA 1
ATOM 5845 C C . LYS A 1 713 ? -12.758 1.341 35.540 1.00 97.62 713 LYS A C 1
ATOM 5847 O O . LYS A 1 713 ? -12.811 0.251 36.106 1.00 97.62 713 LYS A O 1
ATOM 5852 N N . VAL A 1 714 ? -11.702 1.790 34.881 1.00 97.44 714 VAL A N 1
ATOM 5853 C CA . VAL A 1 714 ? -10.468 1.030 34.691 1.00 97.44 714 VAL A CA 1
ATOM 5854 C C . VAL A 1 714 ? -9.257 1.931 34.899 1.00 97.44 714 VAL A C 1
ATOM 5856 O O . VAL A 1 714 ? -9.287 3.119 34.573 1.00 97.44 714 VAL A O 1
ATOM 5859 N N . GLU A 1 715 ? -8.198 1.336 35.430 1.00 97.88 715 GLU A N 1
ATOM 5860 C CA . GLU A 1 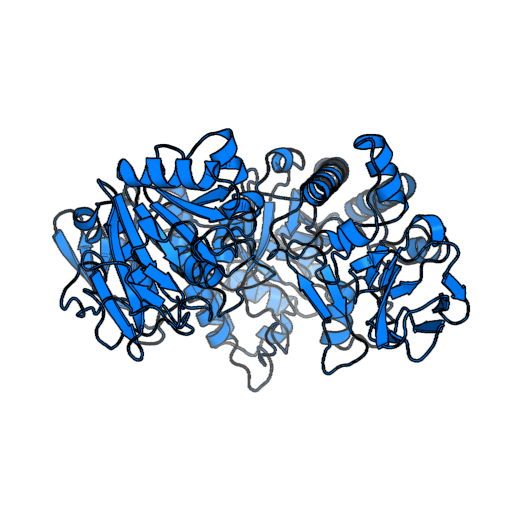715 ? -6.844 1.876 35.468 1.00 97.88 715 GLU A CA 1
ATOM 5861 C C . GLU A 1 715 ? -5.958 0.861 34.744 1.00 97.88 715 GLU A C 1
ATOM 5863 O O . GLU A 1 715 ? -6.063 -0.340 35.005 1.00 97.88 715 GLU A O 1
ATOM 5868 N N . LEU A 1 716 ? -5.175 1.322 33.772 1.00 97.94 716 LEU A N 1
ATOM 5869 C CA . LEU A 1 716 ? -4.333 0.477 32.935 1.00 97.94 716 LEU A CA 1
ATOM 5870 C C . LEU A 1 716 ? -2.890 0.959 33.006 1.00 97.94 716 LEU A C 1
ATOM 5872 O O . LEU A 1 716 ? -2.612 2.135 32.762 1.00 97.94 716 LEU A O 1
ATOM 5876 N N . GLU A 1 717 ? -1.981 0.021 33.254 1.00 97.88 717 GLU A N 1
ATOM 5877 C CA . GLU A 1 717 ? -0.543 0.234 33.103 1.00 97.88 717 GLU A CA 1
ATOM 5878 C C . GLU A 1 717 ? -0.183 0.622 31.654 1.00 97.88 717 GLU A C 1
ATOM 5880 O O . GLU A 1 717 ? -0.959 0.343 30.725 1.00 97.88 717 GLU A O 1
ATOM 5885 N N . PRO A 1 718 ? 0.980 1.263 31.428 1.00 96.44 718 PRO A N 1
ATOM 5886 C CA . PRO A 1 718 ? 1.481 1.586 30.095 1.00 96.44 718 PRO A CA 1
ATOM 5887 C C . PRO A 1 718 ? 1.405 0.399 29.132 1.00 96.44 718 PRO A C 1
ATOM 5889 O O . PRO A 1 718 ? 1.814 -0.712 29.466 1.00 96.44 718 PRO A O 1
ATOM 5892 N N . ASN A 1 719 ? 0.885 0.638 27.927 1.00 95.12 719 ASN A N 1
ATOM 5893 C CA . ASN A 1 719 ? 0.727 -0.359 26.862 1.00 95.12 719 ASN A CA 1
ATOM 5894 C C . ASN A 1 719 ? -0.092 -1.616 27.233 1.00 95.12 719 ASN A C 1
ATOM 5896 O O . ASN A 1 719 ? -0.148 -2.542 26.424 1.00 95.12 719 ASN A O 1
ATOM 5900 N N . ALA A 1 720 ? -0.738 -1.684 28.399 1.00 96.00 720 ALA A N 1
ATOM 5901 C CA . ALA A 1 720 ? -1.411 -2.891 28.866 1.00 96.00 720 ALA A CA 1
ATOM 5902 C C . ALA A 1 720 ? -2.785 -3.116 28.215 1.00 96.00 720 ALA A C 1
ATOM 5904 O O . ALA A 1 720 ? -3.417 -2.193 27.689 1.00 96.00 720 ALA A O 1
ATOM 5905 N N . SER A 1 721 ? -3.265 -4.353 28.340 1.00 96.75 721 SER A N 1
ATOM 5906 C CA . SER A 1 721 ? -4.642 -4.741 28.045 1.00 96.75 721 SER A CA 1
ATOM 5907 C C . SER A 1 721 ? -5.282 -5.407 29.248 1.00 96.75 721 SER A C 1
ATOM 5909 O O . SER A 1 721 ? -4.686 -6.263 29.900 1.00 96.75 721 SER A O 1
ATOM 5911 N N . VAL A 1 722 ? -6.533 -5.049 29.512 1.00 96.62 722 VAL A N 1
ATOM 5912 C CA . VAL A 1 722 ? -7.358 -5.647 30.558 1.00 96.62 722 VAL A CA 1
ATOM 5913 C C . VAL A 1 722 ? -8.562 -6.308 29.906 1.00 96.62 722 VAL A C 1
ATOM 5915 O O . VAL A 1 722 ? -9.207 -5.742 29.029 1.00 96.62 722 VAL A O 1
ATOM 5918 N N . PHE A 1 723 ? -8.875 -7.516 30.356 1.00 96.38 723 PHE A N 1
ATOM 5919 C CA . PHE A 1 723 ? -9.993 -8.310 29.867 1.00 96.38 723 PHE A CA 1
ATOM 5920 C C . PHE A 1 723 ? -10.944 -8.561 31.037 1.00 96.38 723 PHE A C 1
ATOM 5922 O O . PHE A 1 723 ? -10.548 -9.159 32.041 1.00 96.38 723 PHE A O 1
ATOM 5929 N N . ILE A 1 724 ? -12.174 -8.080 30.910 1.00 96.56 724 ILE A N 1
ATOM 5930 C CA . ILE A 1 724 ? -13.164 -7.994 31.982 1.00 96.56 724 ILE A CA 1
ATOM 5931 C C . ILE A 1 724 ? -14.371 -8.846 31.595 1.00 96.56 724 ILE A C 1
ATOM 5933 O O . ILE A 1 724 ? -14.993 -8.591 30.565 1.00 96.56 724 ILE A O 1
ATOM 5937 N N . ASP A 1 725 ? -14.716 -9.828 32.425 1.00 93.62 725 ASP A N 1
ATOM 5938 C CA . ASP A 1 725 ? -15.959 -10.595 32.287 1.00 93.62 725 ASP A CA 1
ATOM 5939 C C . ASP A 1 725 ? -17.125 -9.777 32.877 1.00 93.62 725 ASP A C 1
ATOM 5941 O O . ASP A 1 725 ? -16.990 -9.234 33.981 1.00 93.62 725 ASP A O 1
ATOM 5945 N N . LEU A 1 726 ? -18.238 -9.639 32.141 1.00 91.19 726 LEU A N 1
ATOM 5946 C CA . LEU A 1 726 ? -19.344 -8.724 32.497 1.00 91.19 726 LEU A CA 1
ATOM 5947 C C . LEU A 1 726 ? -20.586 -9.359 33.125 1.00 91.19 726 LEU A C 1
ATOM 5949 O O . LEU A 1 726 ? -20.841 -10.563 32.917 1.00 91.19 726 LEU A O 1
#

Mean predicted aligned error: 4.4 Å